Protein AF-A0A914EPW5-F1 (afdb_monomer_lite)

Foldseek 3Di:
DDDDDDDDDDDPPPDDPPVVVVVLVVLVVVLVVDPDPVSVVVSVVVNVVSVDDDDDPDDDDDDPDPDCVVVVVVVVVVVVVVVVVVVVVVVVVVVVVVVVVVVVVVVVVVVVVVVVVVVVVLVVLLVLLVVLLVVLLPDDFDPPDPLVVLLVVLCVVVVDDPPQAAEEEEAEAPPLCSQLLVQLLLLHDQPDPQGRHDDPDFPDPDKDWGARPDPPRRRYIYIYDTHPDDPPDDLPCSCVVNSVLNHQEYAYRDELADDPSSVVNVVVCSSSSHHYAYEREPLVVQLVVVCVVVVPPDDAQVSQVVSLVVSVVRHLVRVVVVVPPSCNSHYYFYDYSVVLSCVSVVHDDRYGGCSVSVSVSVVCSRVVVVVVVVPD

Secondary structure (DSSP, 8-state):
------------TT---HHHHHHHHHHHHHHHH---HHHHHHHHHHHHHHTT-----S--------STHHHHHHHHHHHHHHHHHHHHHHHHHHHHHHHHHHHHHHHHHHHHHHHHHHHHHHHHHHHHHHHHHHHHHHSPPPTT--HHHHHHHHHHHHT--TTT-EEEEEE-BTTSSHHHHHHHHTT--TTSTTPPPP-SS---SS-EEE--SSGGGTTEEEEE---BSSTT--GGGHHHHTTGGGSSEEEEEE-SS--HHHHHHHHHHHHTT-EEEEEE--HHHHHHHHHHHHT-S---HHHHHHHHHHHHHHHHHHHHHTT-GGGGGS-EEE--HHHHHHHHHT---SS--SHHHHHHHHHHHHHHHHHHHTT-

Radius of gyration: 42.79 Å; chains: 1; bounding box: 128×53×111 Å

pLDDT: mean 71.67, std 20.83, range [24.3, 95.94]

Structure (mmCIF, N/CA/C/O backbone):
data_AF-A0A914EPW5-F1
#
_entry.id   AF-A0A914EPW5-F1
#
loop_
_atom_site.group_PDB
_atom_site.id
_atom_site.type_symbol
_atom_site.label_atom_id
_atom_site.label_alt_id
_atom_site.label_comp_id
_atom_site.label_asym_id
_atom_site.label_entity_id
_atom_site.label_seq_id
_atom_site.pdbx_PDB_ins_code
_atom_site.Cartn_x
_atom_site.Cartn_y
_atom_site.Cartn_z
_atom_site.occupancy
_atom_site.B_iso_or_equiv
_atom_site.auth_seq_id
_atom_site.auth_comp_id
_atom_site.auth_asym_id
_atom_site.auth_atom_id
_atom_site.pdbx_PDB_model_num
ATOM 1 N N . MET A 1 1 ? 102.412 -17.673 -65.331 1.00 31.78 1 MET A N 1
ATOM 2 C CA . MET A 1 1 ? 102.484 -18.289 -66.675 1.00 31.78 1 MET A CA 1
ATOM 3 C C . MET A 1 1 ? 101.230 -19.109 -66.887 1.00 31.78 1 MET A C 1
ATOM 5 O O . MET A 1 1 ? 100.861 -19.820 -65.965 1.00 31.78 1 MET A O 1
ATOM 9 N N . GLY A 1 2 ? 100.634 -19.035 -68.077 1.00 27.78 2 GLY A N 1
ATOM 10 C CA . GLY A 1 2 ? 99.657 -20.023 -68.541 1.00 27.78 2 GLY A CA 1
ATOM 11 C C . GLY A 1 2 ? 98.226 -19.513 -68.625 1.00 27.78 2 GLY A C 1
ATOM 12 O O . GLY A 1 2 ? 97.411 -19.801 -67.762 1.00 27.78 2 GLY A O 1
ATOM 13 N N . VAL A 1 3 ? 97.942 -18.778 -69.699 1.00 34.66 3 VAL A N 1
ATOM 14 C CA . VAL A 1 3 ? 96.599 -18.612 -70.265 1.00 34.66 3 VAL A CA 1
ATOM 15 C C . VAL A 1 3 ? 96.112 -19.989 -70.736 1.00 34.66 3 VAL A C 1
ATOM 17 O O . VAL A 1 3 ? 96.872 -20.693 -71.398 1.00 34.66 3 VAL A O 1
ATOM 20 N N . ALA A 1 4 ? 94.866 -20.358 -70.443 1.00 26.98 4 ALA A N 1
ATOM 21 C CA . ALA A 1 4 ? 94.158 -21.420 -71.154 1.00 26.98 4 ALA A CA 1
ATOM 22 C C . ALA A 1 4 ? 92.750 -20.924 -71.499 1.00 26.98 4 ALA A C 1
ATOM 24 O O . ALA A 1 4 ? 92.063 -20.325 -70.675 1.00 26.98 4 ALA A O 1
ATOM 25 N N . PHE A 1 5 ? 92.419 -21.093 -72.771 1.00 26.17 5 PHE A N 1
ATOM 26 C CA . PHE A 1 5 ? 91.347 -20.446 -73.509 1.00 26.17 5 PHE A CA 1
ATOM 27 C C . PHE A 1 5 ? 89.935 -20.838 -73.053 1.00 26.17 5 PHE A C 1
ATOM 29 O O . PHE A 1 5 ? 89.673 -21.970 -72.657 1.00 26.17 5 PHE A O 1
ATOM 36 N N . MET A 1 6 ? 89.034 -19.864 -73.202 1.00 30.14 6 MET A N 1
ATOM 37 C CA . MET A 1 6 ? 87.583 -20.012 -73.318 1.00 30.14 6 MET A CA 1
ATOM 38 C C . MET A 1 6 ? 87.208 -21.024 -74.411 1.00 30.14 6 MET A C 1
ATOM 40 O O . MET A 1 6 ? 87.643 -20.876 -75.550 1.00 30.14 6 MET A O 1
ATOM 44 N N . GLU A 1 7 ? 86.287 -21.933 -74.101 1.00 25.66 7 GLU A N 1
ATOM 45 C CA . GLU A 1 7 ? 85.327 -22.452 -75.079 1.00 25.66 7 GLU A CA 1
ATOM 46 C C . GLU A 1 7 ? 83.937 -21.963 -74.660 1.00 25.66 7 GLU A C 1
ATOM 48 O O . GLU A 1 7 ? 83.335 -22.452 -73.704 1.00 25.66 7 GLU A O 1
ATOM 53 N N . ILE A 1 8 ? 83.455 -20.930 -75.353 1.00 29.42 8 ILE A N 1
ATOM 54 C CA . ILE A 1 8 ? 82.057 -20.505 -75.305 1.00 29.42 8 ILE A CA 1
ATOM 55 C C . ILE A 1 8 ? 81.305 -21.441 -76.248 1.00 29.42 8 ILE A C 1
ATOM 57 O O . ILE A 1 8 ? 81.444 -21.346 -77.465 1.00 29.42 8 ILE A O 1
ATOM 61 N N . ILE A 1 9 ? 80.512 -22.352 -75.691 1.00 26.53 9 ILE A N 1
ATOM 62 C CA . ILE A 1 9 ? 79.509 -23.077 -76.469 1.00 26.53 9 ILE A CA 1
ATOM 63 C C . ILE A 1 9 ? 78.265 -22.186 -76.507 1.00 26.53 9 ILE A C 1
ATOM 65 O O . ILE A 1 9 ? 77.502 -22.131 -75.543 1.00 26.53 9 ILE A O 1
ATOM 69 N N . GLU A 1 10 ? 78.069 -21.468 -77.614 1.00 28.09 10 GLU A N 1
ATOM 70 C CA . GLU A 1 10 ? 76.794 -20.815 -77.916 1.00 28.09 10 GLU A CA 1
ATOM 71 C C . GLU A 1 10 ? 75.722 -21.892 -78.121 1.00 28.09 10 GLU A C 1
ATOM 73 O O . GLU A 1 10 ? 75.726 -22.635 -79.105 1.00 28.09 10 GLU A O 1
ATOM 78 N N . LEU A 1 11 ? 74.789 -21.995 -77.173 1.00 28.03 11 LEU A N 1
ATOM 79 C CA . LEU A 1 11 ? 73.565 -22.761 -77.370 1.00 28.03 11 LEU A CA 1
ATOM 80 C C . LEU A 1 11 ? 72.508 -21.846 -78.011 1.00 28.03 11 LEU A C 1
ATOM 82 O O . LEU A 1 11 ? 72.181 -20.808 -77.434 1.00 28.03 11 LEU A O 1
ATOM 86 N N . PRO A 1 12 ? 71.934 -22.211 -79.172 1.00 24.30 12 PRO A N 1
ATOM 87 C CA . PRO A 1 12 ? 70.866 -21.436 -79.788 1.00 24.30 12 PRO A CA 1
ATOM 88 C C . PRO A 1 12 ? 69.612 -21.426 -78.899 1.00 24.30 12 PRO A C 1
ATOM 90 O O . PRO A 1 12 ? 69.256 -22.437 -78.289 1.00 24.30 12 PRO A O 1
ATOM 93 N N . VAL A 1 13 ? 68.910 -20.289 -78.901 1.00 36.66 13 VAL A N 1
ATOM 94 C CA . VAL A 1 13 ? 67.748 -19.890 -78.068 1.00 36.66 13 VAL A CA 1
ATOM 95 C C . VAL A 1 13 ? 66.549 -20.871 -78.090 1.00 36.66 13 VAL A C 1
ATOM 97 O O . VAL A 1 13 ? 65.590 -20.714 -77.343 1.00 36.66 13 VAL A O 1
ATOM 100 N N . HIS A 1 14 ? 66.592 -21.954 -78.868 1.00 37.25 14 HIS A N 1
ATOM 101 C CA . HIS A 1 14 ? 65.510 -22.941 -78.979 1.00 37.25 14 HIS A CA 1
ATOM 102 C C . HIS A 1 14 ? 65.656 -24.211 -78.124 1.00 37.25 14 HIS A C 1
ATOM 104 O O . HIS A 1 14 ? 65.000 -25.216 -78.395 1.00 37.25 14 HIS A O 1
ATOM 110 N N . LYS A 1 15 ? 66.446 -24.181 -77.045 1.00 35.62 15 LYS A N 1
ATOM 111 C CA . LYS A 1 15 ? 66.432 -25.240 -76.018 1.00 35.62 15 LYS A CA 1
ATOM 112 C C . LYS A 1 15 ? 66.415 -24.667 -74.597 1.00 35.62 15 LYS A C 1
ATOM 114 O O . LYS A 1 15 ? 67.351 -24.880 -73.833 1.00 35.62 15 LYS A O 1
ATOM 119 N N . MET A 1 16 ? 65.336 -23.983 -74.214 1.00 36.31 16 MET A N 1
ATOM 120 C CA . MET A 1 16 ? 65.019 -23.847 -72.786 1.00 36.31 16 MET A CA 1
ATOM 121 C C . MET A 1 16 ? 64.485 -25.193 -72.264 1.00 36.31 16 MET A C 1
ATOM 123 O O . MET A 1 16 ? 63.641 -25.809 -72.920 1.00 36.31 16 MET A O 1
ATOM 127 N N . PRO A 1 17 ? 64.962 -25.706 -71.116 1.00 39.97 17 PRO A N 1
ATOM 128 C CA . PRO A 1 17 ? 64.412 -26.922 -70.539 1.00 39.97 17 PRO A CA 1
ATOM 129 C C . PRO A 1 17 ? 62.967 -26.656 -70.098 1.00 39.97 17 PRO A C 1
ATOM 131 O O . PRO A 1 17 ? 62.720 -25.760 -69.297 1.00 39.97 17 PRO A O 1
ATOM 134 N N . VAL A 1 18 ? 62.029 -27.482 -70.571 1.00 41.34 18 VAL A N 1
ATOM 135 C CA . VAL A 1 18 ? 60.574 -27.461 -70.284 1.00 41.34 18 VAL A CA 1
ATOM 136 C C . VAL A 1 18 ? 60.232 -27.226 -68.795 1.00 41.34 18 VAL A C 1
ATOM 138 O O . VAL A 1 18 ? 59.202 -26.643 -68.470 1.00 41.34 18 VAL A O 1
ATOM 141 N N . LYS A 1 19 ? 61.139 -27.588 -67.875 1.00 43.00 19 LYS A N 1
ATOM 142 C CA . LYS A 1 19 ? 61.025 -27.344 -66.427 1.00 43.00 19 LYS A CA 1
ATOM 143 C C . LYS A 1 19 ? 61.032 -25.864 -66.012 1.00 43.00 19 LYS A C 1
ATOM 145 O O . LYS A 1 19 ? 60.420 -25.543 -65.000 1.00 43.00 19 LYS A O 1
ATOM 150 N N . GLN A 1 20 ? 61.704 -24.970 -66.741 1.00 43.47 20 GLN A N 1
ATOM 151 C CA . GLN A 1 20 ? 61.721 -23.535 -66.414 1.00 43.47 20 GLN A CA 1
ATOM 152 C C . GLN A 1 20 ? 60.415 -22.837 -66.822 1.00 43.47 20 GLN A C 1
ATOM 154 O O . GLN A 1 20 ? 59.902 -22.028 -66.057 1.00 43.47 20 GLN A O 1
ATOM 159 N N . GLU A 1 21 ? 59.815 -23.201 -67.960 1.00 43.16 21 GLU A N 1
ATOM 160 C CA . GLU A 1 21 ? 58.498 -22.675 -68.359 1.00 43.16 21 GLU A CA 1
ATOM 161 C C . GLU A 1 21 ? 57.370 -23.140 -67.428 1.00 43.16 21 GLU A C 1
ATOM 163 O O . GLU A 1 21 ? 56.466 -22.362 -67.116 1.00 43.16 21 GLU A O 1
ATOM 168 N N . GLU A 1 22 ? 57.411 -24.390 -66.950 1.00 45.16 22 GLU A N 1
ATOM 169 C CA . GLU A 1 22 ? 56.460 -24.867 -65.936 1.00 45.16 22 GLU A CA 1
ATOM 170 C C . GLU A 1 22 ? 56.634 -24.135 -64.602 1.00 45.16 22 GLU A C 1
ATOM 172 O O . GLU A 1 22 ? 55.640 -23.745 -63.991 1.00 45.16 22 GLU A O 1
ATOM 177 N N . GLN A 1 23 ? 57.875 -23.878 -64.173 1.00 43.12 23 GLN A N 1
ATOM 178 C CA . GLN A 1 23 ? 58.149 -23.103 -62.958 1.00 43.12 23 GLN A CA 1
ATOM 179 C C . GLN A 1 23 ? 57.643 -21.658 -63.064 1.00 43.12 23 GLN A C 1
ATOM 181 O O . GLN A 1 23 ? 57.002 -21.178 -62.130 1.00 43.12 23 GLN A O 1
ATOM 186 N N . ILE A 1 24 ? 57.834 -20.999 -64.211 1.00 47.66 24 ILE A N 1
ATOM 187 C CA . ILE A 1 24 ? 57.311 -19.647 -64.467 1.00 47.66 24 ILE A CA 1
ATOM 188 C C . ILE A 1 24 ? 55.776 -19.649 -64.453 1.00 47.66 24 ILE A C 1
ATOM 190 O O . ILE A 1 24 ? 55.168 -18.794 -63.813 1.00 47.66 24 ILE A O 1
ATOM 194 N N . LYS A 1 25 ? 55.119 -20.645 -65.068 1.00 45.03 25 LYS A N 1
ATOM 195 C CA . LYS A 1 25 ? 53.648 -20.781 -65.028 1.00 45.03 25 LYS A CA 1
ATOM 196 C C . LYS A 1 25 ? 53.107 -21.016 -63.615 1.00 45.03 25 LYS A C 1
ATOM 198 O O . LYS A 1 25 ? 52.040 -20.496 -63.284 1.00 45.03 25 LYS A O 1
ATOM 203 N N . ILE A 1 26 ? 53.821 -21.771 -62.778 1.00 46.47 26 ILE A N 1
ATOM 204 C CA . ILE A 1 26 ? 53.446 -22.009 -61.376 1.00 46.47 26 ILE A CA 1
ATOM 205 C C . ILE A 1 26 ? 53.561 -20.713 -60.567 1.00 46.47 26 ILE A C 1
ATOM 207 O O . ILE A 1 26 ? 52.611 -20.356 -59.874 1.00 46.47 26 ILE A O 1
ATOM 211 N N . ILE A 1 27 ? 54.664 -19.970 -60.706 1.00 46.53 27 ILE A N 1
ATOM 212 C CA . ILE A 1 27 ? 54.858 -18.676 -60.031 1.00 46.53 27 ILE A CA 1
ATOM 213 C C . ILE A 1 27 ? 53.769 -17.681 -60.460 1.00 46.53 27 ILE A C 1
ATOM 215 O O . ILE A 1 27 ? 53.107 -17.093 -59.604 1.00 46.53 27 ILE A O 1
ATOM 219 N N . HIS A 1 28 ? 53.484 -17.576 -61.761 1.00 44.94 28 HIS A N 1
ATOM 220 C CA . HIS A 1 28 ? 52.431 -16.702 -62.290 1.00 44.94 28 HIS A CA 1
ATOM 221 C C . HIS A 1 28 ? 51.027 -17.059 -61.770 1.00 44.94 28 HIS A C 1
ATOM 223 O O . HIS A 1 28 ? 50.218 -16.171 -61.490 1.00 44.94 28 HIS A O 1
ATOM 229 N N . ASN A 1 29 ? 50.721 -18.352 -61.617 1.00 43.88 29 ASN A N 1
ATOM 230 C CA . ASN A 1 29 ? 49.441 -18.806 -61.070 1.00 43.88 29 ASN A CA 1
ATOM 231 C C . ASN A 1 29 ? 49.329 -18.560 -59.557 1.00 43.88 29 ASN A C 1
ATOM 233 O O . ASN A 1 29 ? 48.259 -18.174 -59.090 1.00 43.88 29 ASN A O 1
ATOM 237 N N . VAL A 1 30 ? 50.418 -18.715 -58.796 1.00 42.50 30 VAL A N 1
ATOM 238 C CA . VAL A 1 30 ? 50.455 -18.415 -57.352 1.00 42.50 30 VAL A CA 1
ATOM 239 C C . VAL A 1 30 ? 50.304 -16.911 -57.096 1.00 42.50 30 VAL A C 1
ATOM 241 O O . VAL A 1 30 ? 49.550 -16.518 -56.207 1.00 42.50 30 VAL A O 1
ATOM 244 N N . VAL A 1 31 ? 50.924 -16.059 -57.921 1.00 46.34 31 VAL A N 1
ATOM 245 C CA . VAL A 1 31 ? 50.747 -14.596 -57.867 1.00 46.34 31 VAL A CA 1
ATOM 246 C C . VAL A 1 31 ? 49.299 -14.196 -58.170 1.00 46.34 31 VAL A C 1
ATOM 248 O O . VAL A 1 31 ? 48.742 -13.354 -57.471 1.00 46.34 31 VAL A O 1
ATOM 251 N N . LYS A 1 32 ? 48.653 -14.832 -59.159 1.00 42.88 32 LYS A N 1
ATOM 252 C CA . LYS A 1 32 ? 47.240 -14.581 -59.504 1.00 42.88 32 LYS A CA 1
ATOM 253 C C . LYS A 1 32 ? 46.243 -14.998 -58.419 1.00 42.88 32 LYS A C 1
ATOM 255 O O . LYS A 1 32 ? 45.163 -14.418 -58.350 1.00 42.88 32 LYS A O 1
ATOM 260 N N . LEU A 1 33 ? 46.574 -16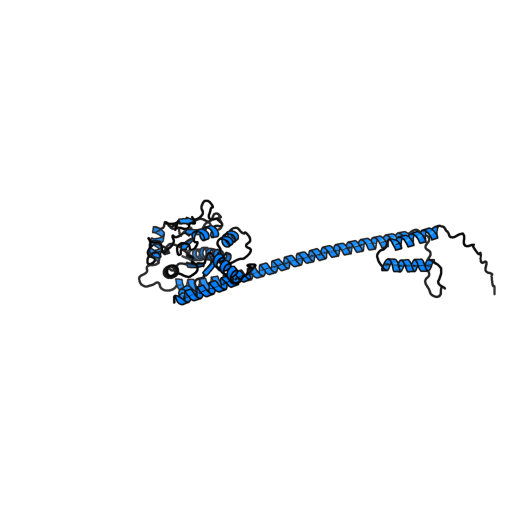.005 -57.612 1.00 37.28 33 LEU A N 1
ATOM 261 C CA . LEU A 1 33 ? 45.695 -16.543 -56.566 1.00 37.28 33 LEU A CA 1
ATOM 262 C C . LEU A 1 33 ? 45.896 -15.869 -55.197 1.00 37.28 33 LEU A C 1
ATOM 264 O O . LEU A 1 33 ? 45.083 -16.071 -54.297 1.00 37.28 33 LEU A O 1
ATOM 268 N N . SER A 1 34 ? 46.951 -15.068 -55.029 1.00 40.00 34 SER A N 1
ATOM 269 C CA . SER A 1 34 ? 47.307 -14.439 -53.756 1.00 40.00 34 SER A CA 1
ATOM 270 C C . SER A 1 34 ? 46.757 -13.012 -53.639 1.00 40.00 34 SER A C 1
ATOM 272 O O . SER A 1 34 ? 47.252 -12.088 -54.276 1.00 40.00 34 SER A O 1
ATOM 274 N N . SER A 1 35 ? 45.775 -12.797 -52.760 1.00 40.44 35 SER A N 1
ATOM 275 C CA . SER A 1 35 ? 45.183 -11.477 -52.472 1.00 40.44 35 SER A CA 1
ATOM 276 C C . SER A 1 35 ? 45.921 -10.659 -51.396 1.00 40.44 35 SER A C 1
ATOM 278 O O . SER A 1 35 ? 45.475 -9.568 -51.038 1.00 40.44 35 SER A O 1
ATOM 280 N N . THR A 1 36 ? 47.049 -11.152 -50.874 1.00 39.44 36 THR A N 1
ATOM 281 C CA . THR A 1 36 ? 47.877 -10.464 -49.869 1.00 39.44 36 THR A CA 1
ATOM 282 C C . THR A 1 36 ? 49.024 -9.669 -50.529 1.00 39.44 36 THR A C 1
ATOM 284 O O . THR A 1 36 ? 49.922 -10.262 -51.135 1.00 39.44 36 THR A O 1
ATOM 287 N N . PRO A 1 37 ? 49.062 -8.323 -50.402 1.00 42.31 37 PRO A N 1
ATOM 288 C CA . PRO A 1 37 ? 50.010 -7.460 -51.130 1.00 42.31 37 PRO A CA 1
ATOM 289 C C . PRO A 1 37 ? 51.496 -7.772 -50.894 1.00 42.31 37 PRO A C 1
ATOM 291 O O . PRO A 1 37 ? 52.320 -7.607 -51.792 1.00 42.31 37 PRO A O 1
ATOM 294 N N . ASN A 1 38 ? 51.849 -8.257 -49.700 1.00 42.16 38 ASN A N 1
ATOM 295 C CA . ASN A 1 38 ? 53.234 -8.597 -49.355 1.00 42.16 38 ASN A CA 1
ATOM 296 C C . ASN A 1 38 ? 53.733 -9.867 -50.063 1.00 42.16 38 ASN A C 1
ATOM 298 O O . ASN A 1 38 ? 54.912 -9.952 -50.401 1.00 42.16 38 ASN A O 1
ATOM 302 N N . VAL A 1 39 ? 52.845 -10.830 -50.324 1.00 43.69 39 VAL A N 1
ATOM 303 C CA . VAL A 1 39 ? 53.178 -12.077 -51.031 1.00 43.69 39 VAL A CA 1
ATOM 304 C C . VAL A 1 39 ? 53.391 -11.795 -52.518 1.00 43.69 39 VAL A C 1
ATOM 306 O O . VAL A 1 39 ? 54.380 -12.243 -53.095 1.00 43.69 39 VAL A O 1
ATOM 309 N N . VAL A 1 40 ? 52.535 -10.955 -53.107 1.00 44.25 40 VAL A N 1
ATOM 310 C CA . VAL A 1 40 ? 52.668 -10.490 -54.496 1.00 44.25 40 VAL A CA 1
ATOM 311 C C . VAL A 1 40 ? 53.987 -9.735 -54.699 1.00 44.25 40 VAL A C 1
ATOM 313 O O . VAL A 1 40 ? 54.713 -10.026 -55.644 1.00 44.25 40 VAL A O 1
ATOM 316 N N . ASN A 1 41 ? 54.362 -8.839 -53.778 1.00 43.06 41 ASN A N 1
ATOM 317 C CA . ASN A 1 41 ? 55.614 -8.077 -53.873 1.00 43.06 41 ASN A CA 1
ATOM 318 C C . ASN A 1 41 ? 56.882 -8.941 -53.767 1.00 43.06 41 ASN A C 1
ATOM 320 O O . ASN A 1 41 ? 57.870 -8.662 -54.444 1.00 43.06 41 ASN A O 1
ATOM 324 N N . ASN A 1 42 ? 56.880 -9.977 -52.927 1.00 43.22 42 ASN A N 1
ATOM 325 C CA . ASN A 1 42 ? 58.043 -10.857 -52.780 1.00 43.22 42 ASN A CA 1
ATOM 326 C C . ASN A 1 42 ? 58.178 -11.846 -53.949 1.00 43.22 42 ASN A C 1
ATOM 328 O O . ASN A 1 42 ? 59.297 -12.150 -54.355 1.00 43.22 42 ASN A O 1
ATOM 332 N N . LEU A 1 43 ? 57.062 -12.297 -54.529 1.00 45.16 43 LEU A N 1
ATOM 333 C CA . LEU A 1 43 ? 57.060 -13.154 -55.718 1.00 45.16 43 LEU A CA 1
ATOM 334 C C . LEU A 1 43 ? 57.407 -12.382 -57.000 1.00 45.16 43 LEU A C 1
ATOM 336 O O . LEU A 1 43 ? 58.159 -12.899 -57.818 1.00 45.16 43 LEU A O 1
ATOM 340 N N . LEU A 1 44 ? 56.950 -11.130 -57.141 1.00 46.62 44 LEU A N 1
ATOM 341 C CA . LEU A 1 44 ? 57.335 -10.244 -58.250 1.00 46.62 44 LEU A CA 1
ATOM 342 C C . LEU A 1 44 ? 58.845 -9.985 -58.282 1.00 46.62 44 LEU A C 1
ATOM 344 O O . LEU A 1 44 ? 59.440 -9.992 -59.352 1.00 46.62 44 LEU A O 1
ATOM 348 N N . LYS A 1 45 ? 59.483 -9.815 -57.116 1.00 44.53 45 LYS A N 1
ATOM 349 C CA . LYS A 1 45 ? 60.949 -9.695 -57.018 1.00 44.53 45 LYS A CA 1
ATOM 350 C C . LYS A 1 45 ? 61.681 -10.961 -57.476 1.00 44.53 45 LYS A C 1
ATOM 352 O O . LYS A 1 45 ? 62.800 -10.858 -57.966 1.00 44.53 45 LYS A O 1
ATOM 357 N N . LEU A 1 46 ? 61.062 -12.133 -57.323 1.00 44.38 46 LEU A N 1
ATOM 358 C CA . LEU A 1 46 ? 61.599 -13.409 -57.798 1.00 44.38 46 LEU A CA 1
ATOM 359 C C . LEU A 1 46 ? 61.427 -13.569 -59.319 1.00 44.38 46 LEU A C 1
ATOM 361 O O . LEU A 1 46 ? 62.360 -14.001 -59.985 1.00 44.38 46 LEU A O 1
ATOM 365 N N . ASP A 1 47 ? 60.264 -13.192 -59.862 1.00 40.81 47 ASP A N 1
ATOM 366 C CA . ASP A 1 47 ? 59.954 -13.253 -61.302 1.00 40.81 47 ASP A CA 1
ATOM 367 C C . ASP A 1 47 ? 60.871 -12.306 -62.104 1.00 40.81 47 ASP A C 1
ATOM 369 O O . ASP A 1 47 ? 61.453 -12.695 -63.115 1.00 40.81 47 ASP A O 1
ATOM 373 N N . TYR A 1 48 ? 61.116 -11.102 -61.568 1.00 40.91 48 TYR A N 1
ATOM 374 C CA . TYR A 1 48 ? 62.029 -10.105 -62.147 1.00 40.91 48 TYR A CA 1
ATOM 375 C C . TYR A 1 48 ? 63.504 -10.550 -62.139 1.00 40.91 48 TYR A C 1
ATOM 377 O O . TYR A 1 48 ? 64.279 -10.171 -63.011 1.00 40.91 48 TYR A O 1
ATOM 385 N N . ALA A 1 49 ? 63.907 -11.376 -61.167 1.00 41.31 49 ALA A N 1
ATOM 386 C CA . ALA A 1 49 ? 65.262 -11.928 -61.100 1.00 41.31 49 ALA A CA 1
ATOM 387 C C . ALA A 1 49 ? 65.489 -13.079 -62.102 1.00 41.31 49 ALA A C 1
ATOM 389 O O . ALA A 1 49 ? 66.628 -13.362 -62.468 1.00 41.31 49 ALA A O 1
ATOM 390 N N . ILE A 1 50 ? 64.419 -13.739 -62.561 1.00 43.62 50 ILE A N 1
ATOM 391 C CA . ILE A 1 50 ? 64.468 -14.856 -63.519 1.00 43.62 50 ILE A CA 1
ATOM 392 C C . ILE A 1 50 ? 64.464 -14.348 -64.977 1.00 43.62 50 ILE A C 1
ATOM 394 O O . ILE A 1 50 ? 64.987 -15.032 -65.856 1.00 43.62 50 ILE A O 1
ATOM 398 N N . SER A 1 51 ? 63.951 -13.139 -65.246 1.00 41.81 51 SER A N 1
ATOM 399 C CA . SER A 1 51 ? 63.843 -12.549 -66.594 1.00 41.81 51 SER A CA 1
ATOM 400 C C . SER A 1 51 ? 65.130 -11.926 -67.164 1.00 41.81 51 SER A C 1
ATOM 402 O O . SER A 1 51 ? 65.101 -11.392 -68.268 1.00 41.81 51 SER A O 1
ATOM 404 N N . GLY A 1 52 ? 66.269 -12.036 -66.472 1.00 44.22 52 GLY A N 1
ATOM 405 C CA . GLY A 1 52 ? 67.596 -11.848 -67.078 1.00 44.22 52 GLY A CA 1
ATOM 406 C C . GLY A 1 52 ? 68.117 -10.415 -67.246 1.00 44.22 52 GLY A C 1
ATOM 407 O O . GLY A 1 52 ? 69.139 -10.239 -67.902 1.00 44.22 52 GLY A O 1
ATOM 408 N N . GLU A 1 53 ? 67.499 -9.400 -66.641 1.00 40.44 53 GLU A N 1
ATOM 409 C CA . GLU A 1 53 ? 68.044 -8.032 -66.622 1.00 40.44 53 GLU A CA 1
ATOM 410 C C . GLU A 1 53 ? 68.496 -7.648 -65.207 1.00 40.44 53 GLU A C 1
ATOM 412 O O . GLU A 1 53 ? 67.715 -7.088 -64.450 1.00 40.44 53 GLU A O 1
ATOM 417 N N . ILE A 1 54 ? 69.746 -7.967 -64.847 1.00 35.00 54 ILE A N 1
ATOM 418 C CA . ILE A 1 54 ? 70.611 -7.199 -63.925 1.00 35.00 54 ILE A CA 1
ATOM 419 C C . ILE A 1 54 ? 72.062 -7.672 -64.120 1.00 35.00 54 ILE A C 1
ATOM 421 O O . ILE A 1 54 ? 72.359 -8.866 -64.076 1.00 35.00 54 ILE A O 1
ATOM 425 N N . ASP A 1 55 ? 72.952 -6.696 -64.302 1.00 34.16 55 ASP A N 1
ATOM 426 C CA . ASP A 1 55 ? 74.406 -6.824 -64.215 1.00 34.16 55 ASP A CA 1
ATOM 427 C C . ASP A 1 55 ? 74.806 -7.011 -62.740 1.00 34.16 55 ASP A C 1
ATOM 429 O O . ASP A 1 55 ? 74.458 -6.210 -61.866 1.00 34.16 55 ASP A O 1
ATOM 433 N N . VAL A 1 56 ? 75.457 -8.132 -62.441 1.00 33.66 56 VAL A N 1
ATOM 434 C CA . VAL A 1 56 ? 75.635 -8.642 -61.079 1.00 33.66 56 VAL A CA 1
ATOM 435 C C . VAL A 1 56 ? 76.895 -8.038 -60.468 1.00 33.66 56 VAL A C 1
ATOM 437 O O . VAL A 1 56 ? 77.984 -8.585 -60.598 1.00 33.66 56 VAL A O 1
ATOM 440 N N . ASN A 1 57 ? 76.748 -6.934 -59.741 1.00 31.58 57 ASN A N 1
ATOM 441 C CA . ASN A 1 57 ? 77.747 -6.489 -58.770 1.00 31.58 57 ASN A CA 1
ATOM 442 C C . ASN A 1 57 ? 77.055 -6.081 -57.470 1.00 31.58 57 ASN A C 1
ATOM 444 O O . ASN A 1 57 ? 76.848 -4.907 -57.203 1.00 31.58 57 ASN A O 1
ATOM 448 N N . GLU A 1 58 ? 76.634 -7.088 -56.705 1.00 30.72 58 GLU A N 1
ATOM 449 C CA . GLU A 1 58 ? 76.958 -7.263 -55.281 1.00 30.72 58 GLU A CA 1
ATOM 450 C C . GLU A 1 58 ? 76.099 -8.396 -54.693 1.00 30.72 58 GLU A C 1
ATOM 452 O O . GLU A 1 58 ? 74.888 -8.293 -54.532 1.00 30.72 58 GLU A O 1
ATOM 457 N N . GLY A 1 59 ? 76.774 -9.513 -54.408 1.00 35.47 59 GLY A N 1
ATOM 458 C CA . GLY A 1 59 ? 76.445 -10.495 -53.374 1.00 35.47 59 GLY A CA 1
ATOM 459 C C . GLY A 1 59 ? 74.983 -10.884 -53.155 1.00 35.47 59 GLY A C 1
ATOM 460 O O . GLY A 1 59 ? 74.399 -10.482 -52.158 1.00 35.47 59 GLY A O 1
ATOM 461 N N . LEU A 1 60 ? 74.454 -11.812 -53.955 1.00 28.64 60 LEU A N 1
ATOM 462 C CA . LEU A 1 60 ? 73.436 -12.761 -53.483 1.00 28.64 60 LEU A CA 1
ATOM 463 C C . LEU A 1 60 ? 73.499 -14.056 -54.297 1.00 28.64 60 LEU A C 1
ATOM 465 O O . LEU A 1 60 ? 72.851 -14.234 -55.324 1.00 28.64 60 LEU A O 1
ATOM 469 N N . THR A 1 61 ? 74.320 -14.983 -53.808 1.00 27.77 61 THR A N 1
ATOM 470 C CA . THR A 1 61 ? 74.384 -16.371 -54.265 1.00 27.77 61 THR A CA 1
ATOM 471 C C . THR A 1 61 ? 73.063 -17.076 -53.939 1.00 27.77 61 THR A C 1
ATOM 473 O O . THR A 1 61 ? 72.894 -17.600 -52.838 1.00 27.77 61 THR A O 1
ATOM 476 N N . PHE A 1 62 ? 72.113 -17.118 -54.875 1.00 31.92 62 PHE A N 1
ATOM 477 C CA . PHE A 1 62 ? 70.965 -18.020 -54.765 1.00 31.92 62 PHE A CA 1
ATOM 478 C C . PHE A 1 62 ? 71.352 -19.401 -55.292 1.00 31.92 62 PHE A C 1
ATOM 480 O O . PHE A 1 62 ? 71.547 -19.616 -56.486 1.00 31.92 62 PHE A O 1
ATOM 487 N N . TYR A 1 63 ? 71.481 -20.347 -54.362 1.00 29.09 63 TYR A N 1
ATOM 488 C CA . TYR A 1 63 ? 71.616 -21.766 -54.654 1.00 29.09 63 TYR A CA 1
ATOM 489 C C . TYR A 1 63 ? 70.422 -22.230 -55.495 1.00 29.09 63 TYR A C 1
ATOM 491 O O . TYR A 1 63 ? 69.294 -22.304 -55.009 1.00 29.09 63 TYR A O 1
ATOM 499 N N . ILE A 1 64 ? 70.683 -22.592 -56.751 1.00 35.06 64 ILE A N 1
ATOM 500 C CA . ILE A 1 64 ? 69.771 -23.410 -57.549 1.00 35.06 64 ILE A CA 1
ATOM 501 C C . ILE A 1 64 ? 69.720 -24.787 -56.876 1.00 35.06 64 ILE A C 1
ATOM 503 O O . ILE A 1 64 ? 70.595 -25.630 -57.080 1.00 35.06 64 ILE A O 1
ATOM 507 N N . LEU A 1 65 ? 68.720 -25.009 -56.022 1.00 35.69 65 LEU A N 1
ATOM 508 C CA . LEU A 1 65 ? 68.506 -26.301 -55.378 1.00 35.69 65 LEU A CA 1
ATOM 509 C C . LEU A 1 65 ? 67.717 -27.214 -56.323 1.00 35.69 65 LEU A C 1
ATOM 511 O O . LEU A 1 65 ? 66.513 -27.065 -56.525 1.00 35.69 65 LEU A O 1
ATOM 515 N N . LYS A 1 66 ? 68.428 -28.186 -56.899 1.00 36.62 66 LYS A N 1
ATOM 516 C CA . LYS A 1 66 ? 67.845 -29.424 -57.418 1.00 36.62 66 LYS A CA 1
ATOM 517 C C . LYS A 1 66 ? 67.243 -30.185 -56.234 1.00 36.62 66 LYS A C 1
ATOM 519 O O . LYS A 1 66 ? 68.006 -30.751 -55.469 1.00 36.62 66 LYS A O 1
ATOM 524 N N . ASP A 1 67 ? 65.929 -30.103 -56.041 1.00 41.12 67 ASP A N 1
ATOM 525 C CA . ASP A 1 67 ? 65.033 -31.149 -55.507 1.00 41.12 67 ASP A CA 1
ATOM 526 C C . ASP A 1 67 ? 63.747 -30.529 -54.932 1.00 41.12 67 ASP A C 1
ATOM 528 O O . ASP A 1 67 ? 63.672 -29.327 -54.686 1.00 41.12 67 ASP A O 1
ATOM 532 N N . ASN A 1 68 ? 62.713 -31.355 -54.726 1.00 43.88 68 ASN A N 1
ATOM 533 C CA . ASN A 1 68 ? 61.352 -31.016 -54.259 1.00 43.88 68 ASN A CA 1
ATOM 534 C C . ASN A 1 68 ? 61.262 -30.274 -52.895 1.00 43.88 68 ASN A C 1
ATOM 536 O O . ASN A 1 68 ? 60.183 -30.165 -52.308 1.00 43.88 68 ASN A O 1
ATOM 540 N N . THR A 1 69 ? 62.370 -29.764 -52.360 1.00 39.34 69 THR A N 1
ATOM 541 C CA . THR A 1 69 ? 62.466 -28.979 -51.124 1.00 39.34 69 THR A CA 1
ATOM 542 C C . THR A 1 69 ? 61.866 -27.579 -51.266 1.00 39.34 69 THR A C 1
ATOM 544 O O . THR A 1 69 ? 61.233 -27.110 -50.323 1.00 39.34 69 THR A O 1
ATOM 547 N N . PHE A 1 70 ? 61.972 -26.940 -52.438 1.00 43.72 70 PHE A N 1
ATOM 548 C CA . PHE A 1 70 ? 61.368 -25.622 -52.690 1.00 43.72 70 PHE A CA 1
ATOM 549 C C . PHE A 1 70 ? 59.832 -25.672 -52.669 1.00 43.72 70 PHE A C 1
ATOM 551 O O . PHE A 1 70 ? 59.196 -24.867 -51.995 1.00 43.72 70 PHE A O 1
ATOM 558 N N . VAL A 1 71 ? 59.237 -26.677 -53.325 1.00 45.53 71 VAL A N 1
ATOM 559 C CA . VAL A 1 71 ? 57.778 -26.893 -53.329 1.00 45.53 71 VAL A CA 1
ATOM 560 C C . VAL A 1 71 ? 57.266 -27.170 -51.911 1.00 45.53 71 VAL A C 1
ATOM 562 O O . VAL A 1 71 ? 56.341 -26.503 -51.462 1.00 45.53 71 VAL A O 1
ATOM 565 N N . ARG A 1 72 ? 57.945 -28.043 -51.147 1.00 44.44 72 ARG A N 1
ATOM 566 C CA . ARG A 1 72 ? 57.622 -28.280 -49.724 1.00 44.44 72 ARG A CA 1
ATOM 567 C C . ARG A 1 72 ? 57.733 -27.015 -48.870 1.00 44.44 72 ARG A C 1
ATOM 569 O O . ARG A 1 72 ? 56.951 -26.841 -47.942 1.00 44.44 72 ARG A O 1
ATOM 576 N N . SER A 1 73 ? 58.694 -26.137 -49.160 1.00 49.66 73 SER A N 1
ATOM 577 C CA . SER A 1 73 ? 58.851 -24.867 -48.444 1.00 49.66 73 SER A CA 1
ATOM 578 C C . SER A 1 73 ? 57.709 -23.887 -48.732 1.00 49.66 73 SER A C 1
ATOM 580 O O . SER A 1 73 ? 57.306 -23.158 -47.828 1.00 49.66 73 SER A O 1
ATOM 582 N N . ILE A 1 74 ? 57.177 -23.877 -49.958 1.00 51.84 74 ILE A N 1
ATOM 583 C CA . ILE A 1 74 ? 56.004 -23.075 -50.335 1.00 51.84 74 ILE A CA 1
ATOM 584 C C . ILE A 1 74 ? 54.731 -23.642 -49.699 1.00 51.84 74 ILE A C 1
ATOM 586 O O . ILE A 1 74 ? 53.975 -22.879 -49.106 1.00 51.84 74 ILE A O 1
ATOM 590 N N . ASP A 1 75 ? 54.516 -24.959 -49.749 1.00 52.38 75 ASP A N 1
ATOM 591 C CA . ASP A 1 75 ? 53.343 -25.596 -49.132 1.00 52.38 75 ASP A CA 1
ATOM 592 C C . ASP A 1 75 ? 53.296 -25.350 -47.615 1.00 52.38 75 ASP A C 1
ATOM 594 O O . ASP A 1 75 ? 52.252 -24.987 -47.072 1.00 52.38 75 ASP A O 1
ATOM 598 N N . ASN A 1 76 ? 54.445 -25.455 -46.936 1.00 55.75 76 ASN A N 1
ATOM 599 C CA . ASN A 1 76 ? 54.564 -25.138 -45.510 1.00 55.75 76 ASN A CA 1
ATOM 600 C C . ASN A 1 76 ? 54.261 -23.660 -45.214 1.00 55.75 76 ASN A C 1
ATOM 602 O O . ASN A 1 76 ? 53.614 -23.356 -44.213 1.00 55.75 76 ASN A O 1
ATOM 606 N N . PHE A 1 77 ? 54.703 -22.740 -46.077 1.00 51.56 77 PHE A N 1
ATOM 607 C CA . PHE A 1 77 ? 54.417 -21.311 -45.937 1.00 51.56 77 PHE A CA 1
ATOM 608 C C . PHE A 1 77 ? 52.924 -21.006 -46.135 1.00 51.56 77 PHE A C 1
ATOM 610 O O . PHE A 1 77 ? 52.327 -20.298 -45.327 1.00 51.56 77 PHE A O 1
ATOM 617 N N . VAL A 1 78 ? 52.297 -21.590 -47.161 1.00 58.41 78 VAL A N 1
ATOM 618 C CA . VAL A 1 78 ? 50.856 -21.449 -47.423 1.00 58.41 78 VAL A CA 1
ATOM 619 C C . VAL A 1 78 ? 50.026 -22.019 -46.271 1.00 58.41 78 VAL A C 1
ATOM 621 O O . VAL A 1 78 ? 49.031 -21.410 -45.880 1.00 58.41 78 VAL A O 1
ATOM 624 N N . GLN A 1 79 ? 50.423 -23.163 -45.706 1.00 62.41 79 GLN A N 1
ATOM 625 C CA . GLN A 1 79 ? 49.735 -23.745 -44.554 1.00 62.41 79 GLN A CA 1
ATOM 626 C C . GLN A 1 79 ? 49.872 -22.861 -43.307 1.00 62.41 79 GLN A C 1
ATOM 628 O O . GLN A 1 79 ? 48.878 -22.591 -42.642 1.00 62.41 79 GLN A O 1
ATOM 633 N N . HIS A 1 80 ? 51.068 -22.330 -43.042 1.00 65.31 80 HIS A N 1
ATOM 634 C CA . HIS A 1 80 ? 51.311 -21.411 -41.930 1.00 65.31 80 HIS A CA 1
ATOM 635 C C . HIS A 1 80 ? 50.486 -20.113 -42.034 1.00 65.31 80 HIS A C 1
ATOM 637 O O . HIS A 1 80 ? 49.966 -19.630 -41.029 1.00 65.31 80 HIS A O 1
ATOM 643 N N . GLU A 1 81 ? 50.316 -19.553 -43.236 1.00 62.50 81 GLU A N 1
ATOM 644 C CA . GLU A 1 81 ? 49.447 -18.385 -43.451 1.00 62.50 81 GLU A CA 1
ATOM 645 C C . GLU A 1 81 ? 47.966 -18.710 -43.198 1.00 62.50 81 GLU A C 1
ATOM 647 O O . GLU A 1 81 ? 47.287 -17.951 -42.506 1.00 62.50 81 GLU A O 1
ATOM 652 N N . LYS A 1 82 ? 47.474 -19.868 -43.666 1.00 67.38 82 LYS A N 1
ATOM 653 C CA . LYS A 1 82 ? 46.100 -20.326 -43.383 1.00 67.38 82 LYS A CA 1
ATOM 654 C C . LYS A 1 82 ? 45.854 -20.518 -41.887 1.00 67.38 82 LYS A C 1
ATOM 656 O O . LYS A 1 82 ? 44.840 -20.050 -41.369 1.00 67.38 82 LYS A O 1
ATOM 661 N N . ASP A 1 83 ? 46.795 -21.148 -41.187 1.00 72.56 83 ASP A N 1
ATOM 662 C CA . ASP A 1 83 ? 46.713 -21.364 -39.741 1.00 72.56 83 ASP A CA 1
ATOM 663 C C . ASP A 1 83 ? 46.708 -20.018 -38.983 1.00 72.56 83 ASP A C 1
ATOM 665 O O . ASP A 1 83 ? 45.976 -19.845 -38.003 1.00 72.56 83 ASP A O 1
ATOM 669 N N . ASN A 1 84 ? 47.465 -19.021 -39.459 1.00 68.50 84 ASN A N 1
ATOM 670 C CA . ASN A 1 84 ? 47.477 -17.668 -38.897 1.00 68.50 84 ASN A CA 1
ATOM 671 C C . ASN A 1 84 ? 46.175 -16.898 -39.151 1.00 68.50 84 ASN A C 1
ATOM 673 O O . ASN A 1 84 ? 45.693 -16.205 -38.248 1.00 68.50 84 ASN A O 1
ATOM 677 N N . GLU A 1 85 ? 45.583 -17.018 -40.340 1.00 74.62 85 GLU A N 1
ATOM 678 C CA . GLU A 1 85 ? 44.269 -16.443 -40.644 1.00 74.62 85 GLU A CA 1
ATOM 679 C C . GLU A 1 85 ? 43.170 -17.067 -39.775 1.00 74.62 85 GLU A C 1
ATOM 681 O O . GLU A 1 85 ? 42.336 -16.350 -39.210 1.00 74.62 85 GLU A O 1
ATOM 686 N N . GLU A 1 86 ? 43.199 -18.389 -39.589 1.00 79.44 86 GLU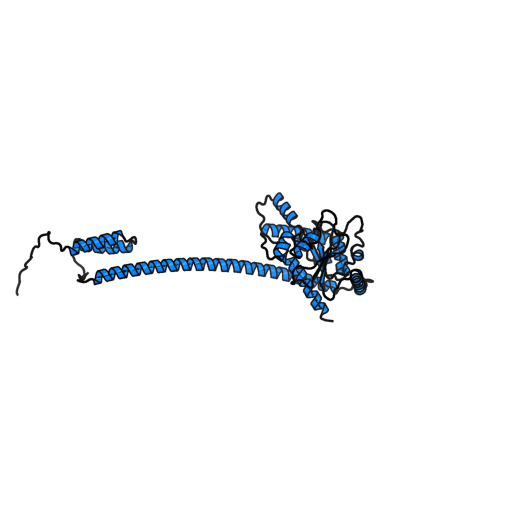 A N 1
ATOM 687 C CA . GLU A 1 86 ? 42.264 -19.096 -38.715 1.00 79.44 86 GLU A CA 1
ATOM 688 C C . GLU A 1 86 ? 42.445 -18.681 -37.247 1.00 79.44 86 GLU A C 1
ATOM 690 O O . GLU A 1 86 ? 41.467 -18.387 -36.546 1.00 79.44 86 GLU A O 1
ATOM 695 N N . LEU A 1 87 ? 43.692 -18.553 -36.783 1.00 78.88 87 LEU A N 1
ATOM 696 C CA . LEU A 1 87 ? 44.008 -18.054 -35.446 1.00 78.88 87 LEU A CA 1
ATOM 697 C C . LEU A 1 87 ? 43.526 -16.607 -35.254 1.00 78.88 87 LEU A C 1
ATOM 699 O O . LEU A 1 87 ? 42.967 -16.273 -34.203 1.00 78.88 87 LEU A O 1
ATOM 703 N N . ALA A 1 88 ? 43.692 -15.746 -36.260 1.00 78.38 88 ALA A N 1
ATOM 704 C CA . ALA A 1 88 ? 43.198 -14.371 -36.245 1.00 78.38 88 ALA A CA 1
ATOM 705 C C . ALA A 1 88 ? 41.660 -14.319 -36.211 1.00 78.38 88 ALA A C 1
ATOM 707 O O . ALA A 1 88 ? 41.079 -13.562 -35.423 1.00 78.38 88 ALA A O 1
ATOM 708 N N . ALA A 1 89 ? 40.985 -15.169 -36.989 1.00 82.62 89 ALA A N 1
ATOM 709 C CA . ALA A 1 89 ? 39.531 -15.301 -36.977 1.00 82.62 89 ALA A CA 1
ATOM 710 C C . ALA A 1 89 ? 39.015 -15.804 -35.617 1.00 82.62 89 ALA A C 1
ATOM 712 O O . ALA A 1 89 ? 38.051 -15.250 -35.075 1.00 82.62 89 ALA A O 1
ATOM 713 N N . ARG A 1 90 ? 39.687 -16.794 -35.015 1.00 86.75 90 ARG A N 1
ATOM 714 C CA . ARG A 1 90 ? 39.375 -17.314 -33.675 1.00 86.75 90 ARG A CA 1
ATOM 715 C C . ARG A 1 90 ? 39.542 -16.242 -32.599 1.00 86.75 90 ARG A C 1
ATOM 717 O O . ARG A 1 90 ? 38.631 -16.053 -31.794 1.00 86.75 90 ARG A O 1
ATOM 724 N N . ARG A 1 91 ? 40.643 -15.481 -32.627 1.00 84.06 91 ARG A N 1
ATOM 725 C CA . ARG A 1 91 ? 40.876 -14.339 -31.721 1.00 84.06 91 ARG A CA 1
ATOM 726 C C . ARG A 1 91 ? 39.792 -13.273 -31.862 1.00 84.06 91 ARG A C 1
ATOM 728 O O . ARG A 1 91 ? 39.307 -12.753 -30.861 1.00 84.06 91 ARG A O 1
ATOM 735 N N . LYS A 1 92 ? 39.359 -12.969 -33.090 1.00 88.75 92 LYS A N 1
ATOM 736 C CA . LYS A 1 92 ? 38.270 -12.014 -33.344 1.00 88.75 92 LYS A CA 1
ATOM 737 C C . LYS A 1 92 ? 36.940 -12.488 -32.749 1.00 88.75 92 LYS A C 1
ATOM 739 O O . LYS A 1 92 ? 36.248 -11.688 -32.123 1.00 88.75 92 LYS A O 1
ATOM 744 N N . ARG A 1 93 ? 36.598 -13.775 -32.896 1.00 89.12 93 ARG A N 1
ATOM 745 C CA . ARG A 1 93 ? 35.395 -14.375 -32.285 1.00 89.12 93 ARG A CA 1
ATOM 746 C C . ARG A 1 93 ? 35.446 -14.303 -30.757 1.00 89.12 93 ARG A C 1
ATOM 748 O O . ARG A 1 93 ? 34.520 -13.764 -30.160 1.00 89.12 93 ARG A O 1
ATOM 755 N N . GLN A 1 94 ? 36.556 -14.728 -30.152 1.00 85.25 94 GLN A N 1
ATOM 756 C CA . GLN A 1 94 ? 36.760 -14.659 -28.699 1.00 85.25 94 GLN A CA 1
ATOM 757 C C . GLN A 1 94 ? 36.683 -13.221 -28.173 1.00 85.25 94 GLN A C 1
ATOM 759 O O . GLN A 1 94 ? 36.049 -12.965 -27.157 1.00 85.25 94 GLN A O 1
ATOM 764 N N . ASN A 1 95 ? 37.265 -12.250 -28.882 1.00 84.75 95 ASN A N 1
ATOM 765 C CA . ASN A 1 95 ? 37.182 -10.842 -28.493 1.00 84.75 95 ASN A CA 1
ATOM 766 C C . ASN A 1 95 ? 35.749 -10.296 -28.555 1.00 84.75 95 ASN A C 1
ATOM 768 O O . ASN A 1 95 ? 35.363 -9.505 -27.694 1.00 84.75 95 ASN A O 1
ATOM 772 N N . ASN A 1 96 ? 34.953 -10.716 -29.541 1.00 88.56 96 ASN A N 1
ATOM 773 C CA . ASN A 1 96 ? 33.541 -10.341 -29.623 1.00 88.56 96 ASN A CA 1
ATOM 774 C C . ASN A 1 96 ? 32.722 -10.953 -28.477 1.00 88.56 96 ASN A C 1
ATOM 776 O O . ASN A 1 96 ? 31.902 -10.254 -27.888 1.00 88.56 96 ASN A O 1
ATOM 780 N N . GLU A 1 97 ? 32.990 -12.209 -28.123 1.00 88.06 97 GLU A N 1
ATOM 781 C CA . GLU A 1 97 ? 32.346 -12.912 -27.007 1.00 88.06 97 GLU A CA 1
ATOM 782 C C . GLU A 1 97 ? 32.728 -12.303 -25.646 1.00 88.06 97 GLU A C 1
ATOM 784 O O . GLU A 1 97 ? 31.875 -11.999 -24.815 1.00 88.06 97 GLU A O 1
ATOM 789 N N . ILE A 1 98 ? 34.008 -11.977 -25.442 1.00 80.31 98 ILE A N 1
ATOM 790 C CA . ILE A 1 98 ? 34.465 -11.227 -24.263 1.00 80.31 98 ILE A CA 1
ATOM 791 C C . ILE A 1 98 ? 33.773 -9.861 -24.197 1.00 80.31 98 ILE A C 1
ATOM 793 O O . ILE A 1 98 ? 33.417 -9.395 -23.114 1.00 80.31 98 ILE A O 1
ATOM 797 N N . LYS A 1 99 ? 33.574 -9.194 -25.340 1.00 86.31 99 LYS A N 1
ATOM 798 C CA . LYS A 1 99 ? 32.891 -7.899 -25.398 1.00 86.31 99 LYS A CA 1
ATOM 799 C C . LYS A 1 99 ? 31.406 -8.020 -25.038 1.00 86.31 99 LYS A C 1
ATOM 801 O O . LYS A 1 99 ? 30.913 -7.143 -24.329 1.00 86.31 99 LYS A O 1
ATOM 806 N N . SER A 1 100 ? 30.709 -9.076 -25.470 1.00 85.94 100 SER A N 1
ATOM 807 C CA . SER A 1 100 ? 29.311 -9.314 -25.085 1.00 85.94 100 SER A CA 1
ATOM 808 C C . SER A 1 100 ? 29.179 -9.666 -23.605 1.00 85.94 100 SER A C 1
ATOM 810 O O . SER A 1 100 ? 28.361 -9.060 -22.920 1.00 85.94 100 SER A O 1
ATOM 812 N N . ILE A 1 101 ? 30.045 -10.536 -23.078 1.00 83.06 101 ILE A N 1
ATOM 813 C CA . ILE A 1 101 ? 30.047 -10.907 -21.653 1.00 83.06 101 ILE A CA 1
ATOM 814 C C . ILE A 1 101 ? 30.359 -9.687 -20.775 1.00 83.06 101 ILE A C 1
ATOM 816 O O . ILE A 1 101 ? 29.664 -9.420 -19.799 1.00 83.06 101 ILE A O 1
ATOM 820 N N . LYS A 1 102 ? 31.366 -8.876 -21.136 1.00 78.88 102 LYS A N 1
ATOM 821 C CA . LYS A 1 102 ? 31.682 -7.632 -20.406 1.00 78.88 102 LYS A CA 1
ATOM 822 C C . LYS A 1 102 ? 30.514 -6.650 -20.388 1.00 78.88 102 LYS A C 1
ATOM 824 O O . LYS A 1 102 ? 30.367 -5.912 -19.416 1.00 78.88 102 LYS A O 1
ATOM 829 N N . ARG A 1 103 ? 29.717 -6.611 -21.459 1.00 83.44 103 ARG A N 1
ATOM 830 C CA . ARG A 1 103 ? 28.507 -5.791 -21.525 1.00 83.44 103 ARG A CA 1
ATOM 831 C C . ARG A 1 103 ? 27.435 -6.322 -20.567 1.00 83.44 103 ARG A C 1
ATOM 833 O O . ARG A 1 103 ? 26.971 -5.532 -19.756 1.00 83.44 103 ARG A O 1
ATOM 840 N N . GLN A 1 104 ? 27.143 -7.623 -20.592 1.00 81.94 104 GLN A N 1
ATOM 841 C CA . GLN A 1 104 ? 26.180 -8.259 -19.679 1.00 81.94 104 GLN A CA 1
ATOM 842 C C . GLN A 1 104 ? 26.558 -8.045 -18.208 1.00 81.94 104 GLN A C 1
ATOM 844 O O . GLN A 1 104 ? 25.763 -7.513 -17.445 1.00 81.94 104 GLN A O 1
ATOM 849 N N . ILE A 1 105 ? 27.816 -8.307 -17.833 1.00 77.56 105 ILE A N 1
ATOM 850 C CA . ILE A 1 105 ? 28.302 -8.079 -16.459 1.00 77.56 105 ILE A CA 1
ATOM 851 C C . ILE A 1 105 ? 28.138 -6.611 -16.040 1.00 77.56 105 ILE A C 1
ATOM 853 O O . ILE A 1 105 ? 27.874 -6.312 -14.877 1.00 77.56 105 ILE A O 1
ATOM 857 N N . ARG A 1 106 ? 28.346 -5.659 -16.960 1.00 79.94 106 ARG A N 1
ATOM 858 C CA . ARG A 1 106 ? 28.179 -4.232 -16.657 1.00 79.94 106 ARG A CA 1
ATOM 859 C C . ARG A 1 106 ? 26.709 -3.878 -16.445 1.00 79.94 106 ARG A C 1
ATOM 861 O O . ARG A 1 106 ? 26.429 -3.103 -15.537 1.00 79.94 106 ARG A O 1
ATOM 868 N N . GLU A 1 107 ? 25.817 -4.415 -17.270 1.00 78.19 107 GLU A N 1
ATOM 869 C CA . GLU A 1 107 ? 24.366 -4.236 -17.154 1.00 78.19 107 GLU A CA 1
ATOM 870 C C . GLU A 1 107 ? 23.866 -4.815 -15.816 1.00 78.19 107 GLU A C 1
ATOM 872 O O . GLU A 1 107 ? 23.312 -4.067 -15.011 1.00 78.19 107 GLU A O 1
ATOM 877 N N . GLU A 1 108 ? 24.221 -6.064 -15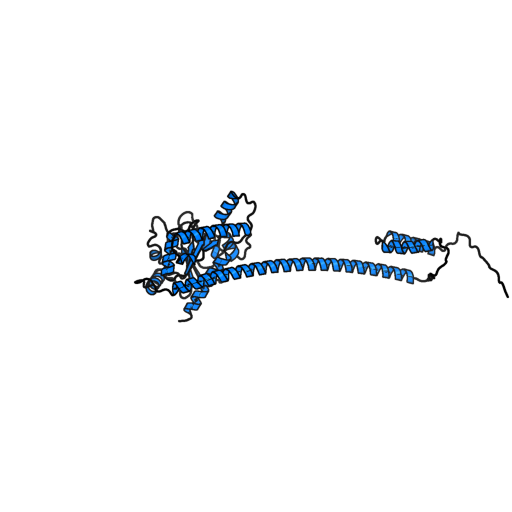.496 1.00 73.31 108 GLU A N 1
ATOM 878 C CA . GLU A 1 108 ? 23.891 -6.724 -14.220 1.00 73.31 108 GLU A CA 1
ATOM 879 C C . GLU A 1 108 ? 24.427 -5.958 -13.000 1.00 73.31 108 GLU A C 1
ATOM 881 O O . GLU A 1 108 ? 23.727 -5.775 -12.006 1.00 73.31 108 GLU A O 1
ATOM 886 N N . LYS A 1 109 ? 25.669 -5.454 -13.056 1.00 67.94 109 LYS A N 1
ATOM 887 C CA . LYS A 1 109 ? 26.246 -4.660 -11.955 1.00 67.94 109 LYS A CA 1
ATOM 888 C C . LYS A 1 109 ? 25.523 -3.335 -11.736 1.00 67.94 109 LYS A C 1
ATOM 890 O O . LYS A 1 109 ? 25.391 -2.903 -10.592 1.00 67.94 109 LYS A O 1
ATOM 895 N N . VAL A 1 110 ? 25.106 -2.661 -12.809 1.00 73.88 110 VAL A N 1
ATOM 896 C CA . VAL A 1 110 ? 24.346 -1.404 -12.711 1.00 73.88 110 VAL A CA 1
ATOM 897 C C . VAL A 1 110 ? 22.977 -1.667 -12.091 1.00 73.88 110 VAL A C 1
ATOM 899 O O . VAL A 1 110 ? 22.541 -0.903 -11.228 1.00 73.88 110 VAL A O 1
ATOM 902 N N . GLU A 1 111 ? 22.329 -2.758 -12.488 1.00 68.19 111 GLU A N 1
ATOM 903 C CA . GLU A 1 111 ? 21.039 -3.176 -11.950 1.00 68.19 111 GLU A CA 1
ATOM 904 C C . GLU A 1 111 ? 21.130 -3.557 -10.467 1.00 68.19 111 GLU A C 1
ATOM 906 O O . GLU A 1 111 ? 20.387 -3.010 -9.650 1.00 68.19 111 GLU A O 1
ATOM 911 N N . ALA A 1 112 ? 22.113 -4.379 -10.090 1.00 62.66 112 ALA A N 1
ATOM 912 C CA . ALA A 1 112 ? 22.363 -4.759 -8.700 1.00 62.66 112 ALA A CA 1
ATOM 913 C C . ALA A 1 112 ? 22.651 -3.538 -7.808 1.00 62.66 112 ALA A C 1
ATOM 915 O O . ALA A 1 112 ? 22.067 -3.400 -6.734 1.00 62.66 112 ALA A O 1
ATOM 916 N N . TYR A 1 113 ? 23.486 -2.604 -8.275 1.00 64.44 113 TYR A N 1
ATOM 917 C CA . TYR A 1 113 ? 23.774 -1.362 -7.550 1.00 64.44 113 TYR A CA 1
ATOM 918 C C . TYR A 1 113 ? 22.530 -0.471 -7.390 1.00 64.44 113 TYR A C 1
ATOM 920 O O . TYR A 1 113 ? 22.314 0.151 -6.346 1.00 64.44 113 TYR A O 1
ATOM 928 N N . SER A 1 114 ? 21.687 -0.402 -8.424 1.00 62.00 114 SER A N 1
ATOM 929 C CA . SER A 1 114 ? 20.415 0.324 -8.385 1.00 62.00 114 SER A CA 1
ATOM 930 C C . SER A 1 114 ? 19.446 -0.290 -7.367 1.00 62.00 114 SER A C 1
ATOM 932 O O . SER A 1 114 ? 18.863 0.440 -6.559 1.00 62.00 114 SER A O 1
ATOM 934 N N . ALA A 1 115 ? 19.320 -1.619 -7.356 1.00 55.81 115 ALA A N 1
ATOM 935 C CA . ALA A 1 115 ? 18.501 -2.357 -6.400 1.00 55.81 115 ALA A CA 1
ATOM 936 C C . ALA A 1 115 ? 18.989 -2.162 -4.954 1.00 55.81 115 ALA A C 1
ATOM 938 O O . ALA A 1 115 ? 18.200 -1.802 -4.081 1.00 55.81 115 ALA A O 1
ATOM 939 N N . GLU A 1 116 ? 20.296 -2.279 -4.705 1.00 63.38 116 GLU A N 1
ATOM 940 C CA . GLU A 1 116 ? 20.894 -2.068 -3.380 1.00 63.38 116 GLU A CA 1
ATOM 941 C C . GLU A 1 116 ? 20.622 -0.650 -2.851 1.00 63.38 116 GLU A C 1
ATOM 943 O O . GLU A 1 116 ? 20.251 -0.454 -1.691 1.00 63.38 116 GLU A O 1
ATOM 948 N N . LYS A 1 117 ? 20.719 0.362 -3.720 1.00 63.03 117 LYS A N 1
ATOM 949 C CA . LYS A 1 117 ? 20.420 1.754 -3.362 1.00 63.03 117 LYS A CA 1
ATOM 950 C C . LYS A 1 117 ? 18.937 1.977 -3.045 1.00 63.03 117 LYS A C 1
ATOM 952 O O . LYS A 1 117 ? 18.634 2.760 -2.140 1.00 63.03 117 LYS A O 1
ATOM 957 N N . LYS A 1 118 ? 18.019 1.328 -3.775 1.00 59.31 118 LYS A N 1
ATOM 958 C CA . LYS A 1 118 ? 16.573 1.362 -3.483 1.00 59.31 118 LYS A CA 1
ATOM 959 C C . LYS A 1 118 ? 16.281 0.718 -2.127 1.00 59.31 118 LYS A C 1
ATOM 961 O O . LYS A 1 118 ? 15.634 1.348 -1.292 1.00 59.31 118 LYS A O 1
ATOM 966 N N . LEU A 1 119 ? 16.836 -0.468 -1.880 1.00 57.06 119 LEU A N 1
ATOM 967 C CA . LEU A 1 119 ? 16.662 -1.208 -0.632 1.00 57.06 119 LEU A CA 1
ATOM 968 C C . LEU A 1 119 ? 17.216 -0.440 0.573 1.00 57.06 119 LEU A C 1
ATOM 970 O O . LEU A 1 119 ? 16.562 -0.359 1.608 1.00 57.06 119 LEU A O 1
ATOM 974 N N . LYS A 1 120 ? 18.381 0.201 0.424 1.00 63.44 120 LYS A N 1
ATOM 975 C CA . LYS A 1 120 ? 18.969 1.040 1.474 1.00 63.44 120 LYS A CA 1
ATOM 976 C C . LYS A 1 120 ? 18.067 2.219 1.844 1.00 63.44 120 LYS A C 1
ATOM 978 O O . LYS A 1 120 ? 17.792 2.424 3.021 1.00 63.44 120 LYS A O 1
ATOM 983 N N . LYS A 1 121 ? 17.555 2.958 0.853 1.00 59.69 121 LYS A N 1
ATOM 984 C CA . LYS A 1 121 ? 16.628 4.076 1.103 1.00 59.69 121 LYS A CA 1
ATOM 985 C C . LYS A 1 121 ? 15.328 3.618 1.761 1.00 59.69 121 LYS A C 1
ATOM 987 O O . LYS A 1 121 ? 14.820 4.311 2.638 1.00 59.69 121 LYS A O 1
ATOM 992 N N . LEU A 1 122 ? 14.793 2.469 1.348 1.00 55.25 122 LEU A N 1
ATOM 993 C CA . LEU A 1 122 ? 13.610 1.881 1.974 1.00 55.25 122 LEU A CA 1
ATOM 994 C C . LEU A 1 122 ? 13.887 1.484 3.424 1.00 55.25 122 LEU A C 1
ATOM 996 O O . LEU A 1 122 ? 13.093 1.806 4.299 1.00 55.25 122 LEU A O 1
ATOM 1000 N N . SER A 1 123 ? 15.019 0.830 3.684 1.00 55.59 123 SER A N 1
ATOM 1001 C CA . SER A 1 123 ? 15.434 0.445 5.033 1.00 55.59 123 SER A CA 1
ATOM 1002 C C . SER A 1 123 ? 15.609 1.665 5.938 1.00 55.59 123 SER A C 1
ATOM 1004 O O . SER A 1 123 ? 15.177 1.630 7.085 1.00 55.59 123 SER A O 1
ATOM 1006 N N . GLU A 1 124 ? 16.198 2.750 5.433 1.00 63.81 124 GLU A N 1
ATOM 1007 C CA . GLU A 1 124 ? 16.345 4.014 6.166 1.00 63.81 124 GLU A CA 1
ATOM 1008 C C . GLU A 1 124 ? 14.979 4.652 6.467 1.00 63.81 124 GLU A C 1
ATOM 1010 O O . GLU A 1 124 ? 14.727 5.057 7.601 1.00 63.81 124 GLU A O 1
ATOM 1015 N N . ALA A 1 125 ? 14.073 4.692 5.483 1.00 53.22 125 ALA A N 1
ATOM 1016 C CA . ALA A 1 125 ? 12.715 5.206 5.667 1.00 53.22 125 ALA A CA 1
ATOM 1017 C C . ALA A 1 125 ? 11.899 4.351 6.652 1.00 53.22 125 ALA A C 1
ATOM 1019 O O . ALA A 1 125 ? 11.168 4.887 7.486 1.00 53.22 125 ALA A O 1
ATOM 1020 N N . PHE A 1 126 ? 12.048 3.027 6.587 1.00 55.88 126 PHE A N 1
ATOM 1021 C CA . PHE A 1 126 ? 11.387 2.098 7.493 1.00 55.88 126 PHE A CA 1
ATOM 1022 C C . PHE A 1 126 ? 11.904 2.229 8.925 1.00 55.88 126 PHE A C 1
ATOM 1024 O O . PHE A 1 126 ? 11.099 2.332 9.845 1.00 55.88 126 PHE A O 1
ATOM 1031 N N . GLU A 1 127 ? 13.222 2.272 9.133 1.00 59.44 127 GLU A N 1
ATOM 1032 C CA . GLU A 1 127 ? 13.797 2.435 10.474 1.00 59.44 127 GLU A CA 1
ATOM 1033 C C . GLU A 1 127 ? 13.474 3.812 11.071 1.00 59.44 127 GLU A C 1
ATOM 1035 O O . GLU A 1 127 ? 13.182 3.904 12.264 1.00 59.44 127 GLU A O 1
ATOM 1040 N N . ALA A 1 128 ? 13.433 4.872 10.254 1.00 59.66 128 ALA A N 1
ATOM 1041 C CA . ALA A 1 128 ? 12.967 6.185 10.697 1.00 59.66 128 ALA A CA 1
ATOM 1042 C C . ALA A 1 128 ? 11.504 6.136 11.168 1.00 59.66 128 ALA A C 1
ATOM 1044 O O . ALA A 1 128 ? 11.203 6.571 12.280 1.00 59.66 128 ALA A O 1
ATOM 1045 N N . HIS A 1 129 ? 10.611 5.537 10.373 1.00 55.38 129 HIS A N 1
ATOM 1046 C CA . HIS A 1 129 ? 9.208 5.375 10.753 1.00 55.38 129 HIS A CA 1
ATOM 1047 C C . HIS A 1 129 ? 9.042 4.504 12.003 1.00 55.38 129 HIS A C 1
ATOM 1049 O O . HIS A 1 129 ? 8.302 4.855 12.919 1.00 55.38 129 HIS A O 1
ATOM 1055 N N . LYS A 1 130 ? 9.763 3.384 12.075 1.00 56.84 130 LYS A N 1
ATOM 1056 C CA . LYS A 1 130 ? 9.761 2.472 13.221 1.00 56.84 130 LYS A CA 1
ATOM 1057 C C . LYS A 1 130 ? 10.202 3.177 14.498 1.00 56.84 130 LYS A C 1
ATOM 1059 O O . LYS A 1 130 ? 9.565 2.989 15.530 1.00 56.84 130 LYS A O 1
ATOM 1064 N N . LYS A 1 131 ? 11.244 4.012 14.441 1.00 61.75 131 LYS A N 1
ATOM 1065 C CA . LYS A 1 131 ? 11.685 4.815 15.588 1.00 61.75 131 LYS A CA 1
ATOM 1066 C C . LYS A 1 131 ? 10.561 5.729 16.085 1.00 61.75 131 LYS A C 1
ATOM 1068 O O . LYS A 1 131 ? 10.241 5.694 17.271 1.00 61.75 131 LYS A O 1
ATOM 1073 N N . THR A 1 132 ? 9.920 6.477 15.187 1.00 58.69 132 THR A N 1
ATOM 1074 C CA . THR A 1 132 ? 8.810 7.368 15.559 1.00 58.69 132 THR A CA 1
ATOM 1075 C C . THR A 1 132 ? 7.592 6.598 16.070 1.00 58.69 132 THR A C 1
ATOM 1077 O O . THR A 1 132 ? 6.959 7.005 17.042 1.00 58.69 132 THR A O 1
ATOM 1080 N N . PHE A 1 133 ? 7.291 5.441 15.480 1.00 54.00 133 PHE A N 1
ATOM 1081 C CA . PHE A 1 133 ? 6.222 4.564 15.946 1.00 54.00 133 PHE A CA 1
ATOM 1082 C C . PHE A 1 133 ? 6.486 4.046 17.369 1.00 54.00 133 PHE A C 1
ATOM 1084 O O . PHE A 1 133 ? 5.593 4.094 18.211 1.00 54.00 133 PHE A O 1
ATOM 1091 N N . VAL A 1 134 ? 7.713 3.615 17.680 1.00 56.88 134 VAL A N 1
ATOM 1092 C CA . VAL A 1 134 ? 8.097 3.170 19.033 1.00 56.88 134 VAL A CA 1
ATOM 1093 C C . VAL A 1 134 ? 7.971 4.305 20.052 1.00 56.88 134 VAL A C 1
ATOM 1095 O O . VAL A 1 134 ? 7.436 4.094 21.142 1.00 56.88 134 VAL A O 1
ATOM 1098 N N . GLU A 1 135 ? 8.423 5.512 19.710 1.00 61.69 135 GLU A N 1
ATOM 1099 C CA . GLU A 1 135 ? 8.267 6.701 20.560 1.00 61.69 135 GLU A CA 1
ATOM 1100 C C . GLU A 1 135 ? 6.787 6.991 20.848 1.00 61.69 135 GLU A C 1
ATOM 1102 O O . GLU A 1 135 ? 6.408 7.211 22.002 1.00 61.69 135 GLU A O 1
ATOM 1107 N N . TYR A 1 136 ? 5.935 6.888 19.826 1.00 58.38 136 TYR A N 1
ATOM 1108 C CA . TYR A 1 136 ? 4.494 7.063 19.958 1.00 58.38 136 TYR A CA 1
ATOM 1109 C C . TYR A 1 136 ? 3.856 5.991 20.860 1.00 58.38 136 TYR A C 1
ATOM 1111 O O . TYR A 1 136 ? 3.104 6.305 21.785 1.00 58.38 136 TYR A O 1
ATOM 1119 N N . VAL A 1 137 ? 4.166 4.712 20.628 1.00 55.53 137 VAL A N 1
ATOM 1120 C CA . VAL A 1 137 ? 3.629 3.582 21.409 1.00 55.53 137 VAL A CA 1
ATOM 1121 C C . VAL A 1 137 ? 3.999 3.701 22.890 1.00 55.53 137 VAL A C 1
ATOM 1123 O O . VAL A 1 137 ? 3.194 3.362 23.761 1.00 55.53 137 VAL A O 1
ATOM 1126 N N . ASN A 1 138 ? 5.189 4.220 23.190 1.00 58.88 138 ASN A N 1
ATOM 1127 C CA . ASN A 1 138 ? 5.669 4.395 24.558 1.00 58.88 138 ASN A CA 1
ATOM 1128 C C . ASN A 1 138 ? 5.072 5.620 25.276 1.00 58.88 138 ASN A C 1
ATOM 1130 O O . ASN A 1 138 ? 5.182 5.721 26.502 1.00 58.88 138 ASN A O 1
ATOM 1134 N N . ALA A 1 139 ? 4.392 6.525 24.565 1.00 62.44 139 ALA A N 1
ATOM 1135 C CA . ALA A 1 139 ? 3.729 7.674 25.173 1.00 62.44 139 ALA A CA 1
ATOM 1136 C C . ALA A 1 139 ? 2.576 7.246 26.104 1.00 62.44 139 ALA A C 1
ATOM 1138 O O . ALA A 1 139 ? 1.877 6.252 25.868 1.00 62.44 139 ALA A O 1
ATOM 1139 N N . LYS A 1 140 ? 2.355 7.998 27.195 1.00 58.50 140 LYS A N 1
ATOM 1140 C CA . LYS A 1 140 ? 1.266 7.707 28.145 1.00 58.50 140 LYS A CA 1
ATOM 1141 C C . LYS A 1 140 ? -0.092 7.773 27.428 1.00 58.50 140 LYS A C 1
ATOM 1143 O O . LYS A 1 140 ? -0.341 8.743 26.714 1.00 58.50 140 LYS A O 1
ATOM 1148 N N . PRO A 1 141 ? -0.979 6.781 27.629 1.00 62.56 141 PRO A N 1
ATOM 1149 C CA . PRO A 1 141 ? -2.287 6.787 26.992 1.00 62.56 141 PRO A CA 1
ATOM 1150 C C . PRO A 1 141 ? -3.132 7.959 27.501 1.00 62.56 141 PRO A C 1
ATOM 1152 O O . PRO A 1 141 ? -2.944 8.446 28.621 1.00 62.56 141 PRO A O 1
ATOM 1155 N N . ALA A 1 142 ? -4.092 8.391 26.682 1.00 65.12 142 ALA A N 1
ATOM 1156 C CA . ALA A 1 142 ? -5.048 9.415 27.077 1.00 65.12 142 ALA A CA 1
ATOM 1157 C C . ALA A 1 142 ? -5.803 8.995 28.352 1.00 65.12 142 ALA A C 1
ATOM 1159 O O . ALA A 1 142 ? -6.164 7.829 28.541 1.00 65.12 142 ALA A O 1
ATOM 1160 N N . ARG A 1 143 ? -6.035 9.964 29.244 1.00 63.38 143 ARG A N 1
ATOM 1161 C CA . ARG A 1 143 ? -6.677 9.744 30.546 1.00 63.38 143 ARG A CA 1
ATOM 1162 C C . ARG A 1 143 ? -8.058 9.104 30.344 1.00 63.38 143 ARG A C 1
ATOM 1164 O O . ARG A 1 143 ? -8.875 9.643 29.608 1.00 63.38 143 ARG A O 1
ATOM 1171 N N . GLY A 1 144 ? -8.308 7.968 30.997 1.00 64.75 144 GLY A N 1
ATOM 1172 C CA . GLY A 1 144 ? -9.591 7.255 30.928 1.00 64.75 144 GLY A CA 1
ATOM 1173 C C . GLY A 1 144 ? -9.726 6.219 29.804 1.00 64.75 144 GLY A C 1
ATOM 1174 O O . GLY A 1 144 ? -10.741 5.531 29.759 1.00 64.75 144 GLY A O 1
ATOM 1175 N N . VAL A 1 145 ? -8.725 6.043 28.931 1.00 71.12 145 VAL A N 1
ATOM 1176 C CA . VAL A 1 145 ? -8.758 5.005 27.884 1.00 71.12 145 VAL A CA 1
ATOM 1177 C C . VAL A 1 145 ? -8.087 3.723 28.379 1.00 71.12 145 VAL A C 1
ATOM 1179 O O . VAL A 1 145 ? -6.869 3.674 28.555 1.00 71.12 145 VAL A O 1
ATOM 1182 N N . ASN A 1 146 ? -8.867 2.653 28.557 1.00 83.19 146 ASN A N 1
ATOM 1183 C CA . ASN A 1 146 ? -8.327 1.317 28.813 1.00 83.19 146 ASN A CA 1
ATOM 1184 C C . ASN A 1 146 ? -8.068 0.587 27.485 1.00 83.19 146 ASN A C 1
ATOM 1186 O O . ASN A 1 146 ? -8.865 -0.237 27.043 1.00 83.19 146 ASN A O 1
ATOM 1190 N N . ILE A 1 147 ? -6.939 0.915 26.844 1.00 84.44 147 ILE A N 1
ATOM 1191 C CA . ILE A 1 147 ? -6.544 0.359 25.537 1.00 84.44 147 ILE A CA 1
ATOM 1192 C C . ILE A 1 147 ? -6.584 -1.175 25.557 1.00 84.44 147 ILE A C 1
ATOM 1194 O O . ILE A 1 147 ? -7.188 -1.777 24.675 1.00 84.44 147 ILE A O 1
ATOM 1198 N N . LYS A 1 148 ? -5.995 -1.808 26.584 1.00 85.62 148 LYS A N 1
ATOM 1199 C CA . LYS A 1 148 ? -5.922 -3.275 26.687 1.00 85.62 148 LYS A CA 1
ATOM 1200 C C . LYS A 1 148 ? -7.312 -3.919 26.708 1.00 85.62 148 LYS A C 1
ATOM 1202 O O . LYS A 1 148 ? -7.542 -4.880 25.979 1.00 85.62 148 LYS A O 1
ATOM 1207 N N . LEU A 1 149 ? -8.233 -3.387 27.515 1.00 87.69 149 LEU A N 1
ATOM 1208 C CA . LEU A 1 149 ? -9.596 -3.917 27.610 1.00 87.69 149 LEU A CA 1
ATOM 1209 C C . LEU A 1 149 ? -10.373 -3.719 26.304 1.00 87.69 149 LEU A C 1
ATOM 1211 O O . LEU A 1 149 ? -10.969 -4.669 25.806 1.00 87.69 149 LEU A O 1
ATOM 1215 N N . ASN A 1 150 ? -10.319 -2.519 25.723 1.00 89.12 150 ASN A N 1
ATOM 1216 C CA . ASN A 1 150 ? -11.037 -2.204 24.487 1.00 89.12 150 ASN A CA 1
ATOM 1217 C C . ASN A 1 150 ? -10.570 -3.085 23.322 1.00 89.12 150 ASN A C 1
ATOM 1219 O O . ASN A 1 150 ? -11.396 -3.622 22.591 1.00 89.12 150 ASN A O 1
ATOM 1223 N N . VAL A 1 151 ? -9.253 -3.273 23.177 1.00 89.94 151 VAL A N 1
ATOM 1224 C CA . VAL A 1 151 ? -8.673 -4.159 22.156 1.00 89.94 151 VAL A CA 1
ATOM 1225 C C . VAL A 1 151 ? -9.111 -5.606 22.386 1.00 89.94 151 VAL A C 1
ATOM 1227 O O . VAL A 1 151 ? -9.508 -6.274 21.434 1.00 89.94 151 VAL A O 1
ATOM 1230 N N . LYS A 1 152 ? -9.099 -6.092 23.636 1.00 90.06 152 LYS A N 1
ATOM 1231 C CA . LYS A 1 152 ? -9.570 -7.445 23.968 1.00 90.06 152 LYS A CA 1
ATOM 1232 C C . LYS A 1 152 ? -11.035 -7.648 23.559 1.00 90.06 152 LYS A C 1
ATOM 1234 O O . LYS A 1 152 ? -11.332 -8.592 22.835 1.00 90.06 152 LYS A O 1
ATOM 1239 N N . MET A 1 153 ? -11.921 -6.734 23.955 1.00 91.94 153 MET A N 1
ATOM 1240 C CA . MET A 1 153 ? -13.348 -6.802 23.615 1.00 91.94 153 MET A CA 1
ATOM 1241 C C . MET A 1 153 ? -13.588 -6.727 22.102 1.00 91.94 153 MET A C 1
ATOM 1243 O O . MET A 1 153 ? -14.435 -7.438 21.570 1.00 91.94 153 MET A O 1
ATOM 1247 N N . ALA A 1 154 ? -12.832 -5.884 21.393 1.00 92.62 154 ALA A N 1
ATOM 1248 C CA . ALA A 1 154 ? -12.922 -5.746 19.944 1.00 92.62 154 ALA A CA 1
ATOM 1249 C C . ALA A 1 154 ? -12.506 -7.038 19.215 1.00 92.62 154 ALA A C 1
ATOM 1251 O O . ALA A 1 154 ? -13.194 -7.470 18.288 1.00 92.62 154 ALA A O 1
ATOM 1252 N N . LYS A 1 155 ? -11.425 -7.689 19.668 1.00 91.88 155 LYS A N 1
ATOM 1253 C CA . LYS A 1 155 ? -10.966 -8.986 19.143 1.00 91.88 155 LYS A CA 1
ATOM 1254 C C . LYS A 1 155 ? -11.989 -10.093 19.378 1.00 91.88 155 LYS A C 1
ATOM 1256 O O . LYS A 1 155 ? -12.285 -10.836 18.449 1.00 91.88 155 LYS A O 1
ATOM 1261 N N . GLU A 1 156 ? -12.560 -10.165 20.582 1.00 91.94 156 GLU A N 1
ATOM 1262 C CA . GLU A 1 156 ? -13.614 -11.131 20.927 1.00 91.94 156 GLU A CA 1
ATOM 1263 C C . GLU A 1 156 ? -14.872 -10.919 20.073 1.00 91.94 156 GLU A C 1
ATOM 1265 O O . GLU A 1 156 ? -15.396 -11.877 19.509 1.00 91.94 156 GLU A O 1
ATOM 1270 N N . LYS A 1 157 ? -15.310 -9.664 19.899 1.00 91.75 157 LYS A N 1
ATOM 1271 C CA . LYS A 1 157 ? -16.473 -9.308 19.069 1.00 91.75 157 LYS A CA 1
ATOM 1272 C C . LYS A 1 157 ? -16.311 -9.736 17.608 1.00 91.75 157 LYS A C 1
ATOM 1274 O O . LYS A 1 157 ? -17.283 -10.170 16.999 1.00 91.75 157 LYS A O 1
ATOM 1279 N N . LEU A 1 158 ? -15.115 -9.578 17.038 1.00 91.25 158 LEU A N 1
ATOM 1280 C CA . LEU A 1 158 ? -14.839 -9.914 15.637 1.00 91.25 158 LEU A CA 1
ATOM 1281 C C . LEU A 1 158 ? -14.325 -11.349 15.433 1.00 91.25 158 LEU A C 1
ATOM 1283 O O . LEU A 1 158 ? -14.155 -11.767 14.291 1.00 91.25 158 LEU A O 1
ATOM 1287 N N . GLY A 1 159 ? -14.054 -12.097 16.508 1.00 91.25 159 GLY A N 1
ATOM 1288 C CA . GLY A 1 159 ? -13.473 -13.440 16.427 1.00 91.25 159 GLY A CA 1
ATOM 1289 C C . GLY A 1 159 ? -12.079 -13.470 15.788 1.00 91.25 159 GLY A C 1
ATOM 1290 O O . GLY A 1 159 ? -11.729 -14.445 15.126 1.00 91.25 159 GLY A O 1
ATOM 1291 N N . ILE A 1 160 ? -11.293 -12.398 15.939 1.00 88.62 160 ILE A N 1
ATOM 1292 C CA . ILE A 1 160 ? -9.967 -12.291 15.316 1.00 88.62 160 ILE A CA 1
ATOM 1293 C C . ILE A 1 160 ? -8.948 -13.108 16.110 1.00 88.62 160 ILE A C 1
ATOM 1295 O O . ILE A 1 160 ? -8.703 -12.856 17.290 1.00 88.62 160 ILE A O 1
ATOM 1299 N N . ASP A 1 161 ? -8.291 -14.044 15.430 1.00 84.88 161 ASP A N 1
ATOM 1300 C CA . ASP A 1 161 ? -7.173 -14.804 15.980 1.00 84.88 161 ASP A CA 1
ATOM 1301 C C . ASP A 1 161 ? -5.867 -14.007 15.855 1.00 84.88 161 ASP A C 1
ATOM 1303 O O . ASP A 1 161 ? -5.259 -13.918 14.784 1.00 84.88 161 ASP A O 1
ATOM 1307 N N . THR A 1 162 ? -5.425 -13.434 16.974 1.00 76.81 162 THR A N 1
ATOM 1308 C CA . THR A 1 162 ? -4.138 -12.726 17.061 1.00 76.81 162 THR A CA 1
ATOM 1309 C C . THR A 1 162 ? -2.996 -13.580 17.598 1.00 76.81 162 THR A C 1
ATOM 1311 O O . THR A 1 162 ? -1.881 -13.085 17.717 1.00 76.81 162 THR A O 1
ATOM 1314 N N . ASN A 1 163 ? -3.249 -14.847 17.934 1.00 78.00 163 ASN A N 1
ATOM 1315 C CA . ASN A 1 163 ? -2.205 -15.755 18.408 1.00 78.00 163 ASN A CA 1
ATOM 1316 C C . ASN A 1 163 ? -1.470 -16.392 17.224 1.00 78.00 163 ASN A C 1
ATOM 1318 O O . ASN A 1 163 ? -0.249 -16.523 17.245 1.00 78.00 163 ASN A O 1
ATOM 1322 N N . ASN A 1 164 ? -2.205 -16.754 16.168 1.00 83.75 164 ASN A N 1
ATOM 1323 C CA . ASN A 1 164 ? -1.637 -17.457 15.014 1.00 83.75 164 ASN A CA 1
ATOM 1324 C C . ASN A 1 164 ? -1.414 -16.565 13.790 1.00 83.75 164 ASN A C 1
ATOM 1326 O O . ASN A 1 164 ? -0.621 -16.914 12.902 1.00 83.75 164 ASN A O 1
ATOM 1330 N N . TYR A 1 165 ? -2.111 -15.429 13.719 1.00 89.50 165 TYR A N 1
ATOM 1331 C CA . TYR A 1 165 ? -2.125 -14.568 12.543 1.00 89.50 165 TYR A CA 1
ATOM 1332 C C . TYR A 1 165 ? -1.803 -13.120 12.878 1.00 89.50 165 TYR A C 1
ATOM 1334 O O . TYR A 1 165 ? -2.149 -12.616 13.939 1.00 89.50 165 TYR A O 1
ATOM 1342 N N . PHE A 1 166 ? -1.138 -12.462 11.930 1.00 91.50 166 PHE A N 1
ATOM 1343 C CA . PHE A 1 166 ? -1.052 -11.008 11.890 1.00 91.50 166 PHE A CA 1
ATOM 1344 C C . PHE A 1 166 ? -2.164 -10.481 10.978 1.00 91.50 166 PHE A C 1
ATOM 1346 O O . PHE A 1 166 ? -2.283 -10.917 9.827 1.00 91.50 166 PHE A O 1
ATOM 1353 N N . ASN A 1 167 ? -2.984 -9.576 11.495 1.00 93.69 167 ASN A N 1
ATOM 1354 C CA . ASN A 1 167 ? -4.249 -9.169 10.900 1.00 93.69 167 ASN A CA 1
ATOM 1355 C C . ASN A 1 167 ? -4.142 -7.732 10.378 1.00 93.69 167 ASN A C 1
ATOM 1357 O O . ASN A 1 167 ? -4.147 -6.776 11.156 1.00 93.69 167 ASN A O 1
ATOM 1361 N N . PHE A 1 168 ? -4.062 -7.583 9.056 1.00 95.38 168 PHE A N 1
ATOM 1362 C CA . PHE A 1 168 ? -4.148 -6.285 8.386 1.00 95.38 168 PHE A CA 1
ATOM 1363 C C . PHE A 1 168 ? -5.601 -5.950 8.076 1.00 95.38 168 PHE A C 1
ATOM 1365 O O . PHE A 1 168 ? -6.297 -6.778 7.493 1.00 95.38 168 PHE A O 1
ATOM 1372 N N . ALA A 1 169 ? -6.032 -4.728 8.369 1.00 95.31 169 ALA A N 1
ATOM 1373 C CA . ALA A 1 169 ? -7.317 -4.209 7.912 1.00 95.31 169 ALA A CA 1
ATOM 1374 C C . ALA A 1 169 ? -7.124 -3.090 6.891 1.00 95.31 169 ALA A C 1
ATOM 1376 O O . ALA A 1 169 ? -6.429 -2.109 7.153 1.00 95.31 169 ALA A O 1
ATOM 1377 N N . PHE A 1 170 ? -7.760 -3.231 5.732 1.00 94.62 170 PHE A N 1
ATOM 1378 C CA . PHE A 1 170 ? -7.791 -2.210 4.693 1.00 94.62 170 PHE A CA 1
ATOM 1379 C C . PHE A 1 170 ? -9.019 -1.337 4.918 1.00 94.62 170 PHE A C 1
ATOM 1381 O O . PHE A 1 170 ? -10.153 -1.805 4.828 1.00 94.62 170 PHE A O 1
ATOM 1388 N N . VAL A 1 171 ? -8.783 -0.067 5.231 1.00 92.19 171 VAL A N 1
ATOM 1389 C CA . VAL A 1 171 ? -9.817 0.917 5.583 1.00 92.19 171 VAL A CA 1
ATOM 1390 C C . VAL A 1 171 ? -9.708 2.132 4.675 1.00 92.19 171 VAL A C 1
ATOM 1392 O O . VAL A 1 171 ? -8.684 2.337 4.036 1.00 92.19 171 VAL A O 1
ATOM 1395 N N . GLY A 1 172 ? -10.758 2.940 4.599 1.00 89.00 172 GLY A N 1
ATOM 1396 C CA . GLY A 1 172 ? -10.783 4.156 3.784 1.00 89.00 172 GLY A CA 1
ATOM 1397 C C . GLY A 1 172 ? -12.136 4.359 3.126 1.00 89.00 172 GLY A C 1
ATOM 1398 O O . GLY A 1 172 ? -12.973 3.443 3.117 1.00 89.00 172 GLY A O 1
ATOM 1399 N N . HIS A 1 173 ? -12.347 5.542 2.555 1.00 84.88 173 HIS A N 1
ATOM 1400 C CA . HIS A 1 173 ? -13.617 5.900 1.935 1.00 84.88 173 HIS A CA 1
ATOM 1401 C C . HIS A 1 173 ? -14.066 4.891 0.861 1.00 84.88 173 HIS A C 1
ATOM 1403 O O . HIS A 1 173 ? -13.268 4.119 0.302 1.00 84.88 173 HIS A O 1
ATOM 1409 N N . ALA A 1 174 ? -15.362 4.874 0.552 1.00 78.94 174 ALA A N 1
ATOM 1410 C CA . ALA A 1 174 ? -15.885 4.103 -0.570 1.00 78.94 174 ALA A CA 1
ATOM 1411 C C . ALA A 1 174 ? -15.136 4.444 -1.876 1.00 78.94 174 ALA A C 1
ATOM 1413 O O . ALA A 1 174 ? -14.659 5.561 -2.082 1.00 78.94 174 ALA A O 1
ATOM 1414 N N . LYS A 1 175 ? -15.012 3.471 -2.786 1.00 77.88 175 LYS A N 1
ATOM 1415 C CA . LYS A 1 175 ? -14.390 3.652 -4.119 1.00 77.88 175 LYS A CA 1
ATOM 1416 C C . LYS A 1 175 ? -12.908 4.068 -4.133 1.00 77.88 175 LYS A C 1
ATOM 1418 O O . LYS A 1 175 ? -12.395 4.376 -5.206 1.00 77.88 175 LYS A O 1
ATOM 1423 N N . THR A 1 176 ? -12.193 3.981 -3.012 1.00 80.75 176 THR A N 1
ATOM 1424 C CA . THR A 1 176 ? -10.717 4.117 -2.922 1.00 80.75 176 THR A CA 1
ATOM 1425 C C . THR A 1 176 ? -9.947 2.950 -3.554 1.00 80.75 176 THR A C 1
ATOM 1427 O O . THR A 1 176 ? -8.723 2.951 -3.564 1.00 80.75 176 THR A O 1
ATOM 1430 N N . GLY A 1 177 ? -10.633 1.929 -4.081 1.00 85.12 177 GLY A N 1
ATOM 1431 C CA . GLY A 1 177 ? -9.987 0.770 -4.707 1.00 85.12 177 GLY A CA 1
ATOM 1432 C C . GLY A 1 177 ? -9.462 -0.283 -3.725 1.00 85.12 177 GLY A C 1
ATOM 1433 O O . GLY A 1 177 ? -8.632 -1.090 -4.127 1.00 85.12 177 GLY A O 1
ATOM 1434 N N . LYS A 1 178 ? -9.947 -0.304 -2.472 1.00 89.88 178 LYS A N 1
ATOM 1435 C CA . LYS A 1 178 ? -9.527 -1.265 -1.428 1.00 89.88 178 LYS A CA 1
ATOM 1436 C C . LYS A 1 178 ? -9.598 -2.717 -1.892 1.00 89.88 178 LYS A C 1
ATOM 1438 O O . LYS A 1 178 ? -8.591 -3.411 -1.846 1.00 89.88 178 LYS A O 1
ATOM 1443 N N . SER A 1 179 ? -10.746 -3.158 -2.405 1.00 89.44 179 SER A N 1
ATOM 1444 C CA . SER A 1 179 ? -10.942 -4.550 -2.823 1.00 89.44 179 SER A CA 1
ATOM 1445 C C . SER A 1 179 ? -10.019 -4.940 -3.990 1.00 89.44 179 SER A C 1
ATOM 1447 O O . SER A 1 179 ? -9.383 -5.988 -3.930 1.00 89.44 179 SER A O 1
ATOM 1449 N N . SER A 1 180 ? -9.821 -4.062 -4.985 1.00 91.94 180 SER A N 1
ATOM 1450 C CA . SER A 1 180 ? -8.828 -4.288 -6.055 1.00 91.94 180 SER A CA 1
ATOM 1451 C C . SER A 1 180 ? -7.391 -4.317 -5.521 1.00 91.94 180 SER A C 1
ATOM 1453 O O . SER A 1 180 ? -6.566 -5.099 -5.988 1.00 91.94 180 SER A O 1
ATOM 1455 N N . LEU A 1 181 ? -7.066 -3.491 -4.522 1.00 93.69 181 LEU A N 1
ATOM 1456 C CA . LEU A 1 181 ? -5.760 -3.513 -3.863 1.00 93.69 181 LEU A CA 1
ATOM 1457 C C . LEU A 1 181 ? -5.544 -4.816 -3.072 1.00 93.69 181 LEU A C 1
ATOM 1459 O O . LEU A 1 181 ? -4.456 -5.384 -3.133 1.00 93.69 181 LEU A O 1
ATOM 1463 N N . ILE A 1 182 ? -6.581 -5.322 -2.397 1.00 94.56 182 ILE A N 1
ATOM 1464 C CA . ILE A 1 182 ? -6.575 -6.614 -1.693 1.00 94.56 182 ILE A CA 1
ATOM 1465 C C . ILE A 1 182 ? -6.388 -7.779 -2.672 1.00 94.56 182 ILE A C 1
ATOM 1467 O O . ILE A 1 182 ? -5.652 -8.721 -2.379 1.00 94.56 182 ILE A O 1
ATOM 1471 N N . ASN A 1 183 ? -7.016 -7.733 -3.843 1.00 94.69 183 ASN A N 1
ATOM 1472 C CA . ASN A 1 183 ? -6.799 -8.749 -4.874 1.00 94.69 183 ASN A CA 1
ATOM 1473 C C . ASN A 1 183 ? -5.366 -8.687 -5.406 1.00 94.69 183 ASN A C 1
ATOM 1475 O O . ASN A 1 183 ? -4.674 -9.704 -5.440 1.00 94.69 183 ASN A O 1
ATOM 1479 N N . ALA A 1 184 ? -4.881 -7.482 -5.710 1.00 94.94 184 ALA A N 1
ATOM 1480 C CA . ALA A 1 184 ? -3.534 -7.264 -6.216 1.00 94.94 184 ALA A CA 1
ATOM 1481 C C . ALA A 1 184 ? -2.436 -7.723 -5.248 1.00 94.94 184 ALA A C 1
ATOM 1483 O O . ALA A 1 184 ? -1.530 -8.443 -5.663 1.00 94.94 184 ALA A O 1
ATOM 1484 N N . ILE A 1 185 ? -2.529 -7.383 -3.956 1.00 94.25 185 ILE A N 1
ATOM 1485 C CA . ILE A 1 185 ? -1.546 -7.828 -2.952 1.00 94.25 185 ILE A CA 1
ATOM 1486 C C . ILE A 1 185 ? -1.555 -9.357 -2.788 1.00 94.25 185 ILE A C 1
ATOM 1488 O O . ILE A 1 185 ? -0.544 -9.948 -2.423 1.00 94.25 185 ILE A O 1
ATOM 1492 N N . ARG A 1 186 ? -2.678 -10.016 -3.102 1.00 93.88 186 ARG A N 1
ATOM 1493 C CA . ARG A 1 186 ? -2.812 -11.481 -3.116 1.00 93.88 186 ARG A CA 1
ATOM 1494 C C . ARG A 1 186 ? -2.365 -12.123 -4.436 1.00 93.88 186 ARG A C 1
ATOM 1496 O O . ARG A 1 186 ? -2.426 -13.347 -4.532 1.00 93.88 186 ARG A O 1
ATOM 1503 N N . GLY A 1 187 ? -1.930 -11.341 -5.426 1.00 93.38 187 GLY A N 1
ATOM 1504 C CA . GLY A 1 187 ? -1.560 -11.834 -6.758 1.00 93.38 187 GLY A CA 1
ATOM 1505 C C . GLY A 1 187 ? -2.759 -12.232 -7.629 1.00 93.38 187 GLY A C 1
ATOM 1506 O O . GLY A 1 187 ? -2.587 -12.880 -8.657 1.00 93.38 187 GLY A O 1
ATOM 1507 N N . MET A 1 188 ? -3.978 -11.868 -7.221 1.00 93.62 188 MET A N 1
ATOM 1508 C CA . MET A 1 188 ? -5.228 -12.298 -7.850 1.00 93.62 188 MET A CA 1
ATOM 1509 C C . MET A 1 188 ? -5.814 -11.209 -8.748 1.00 93.62 188 MET A C 1
ATOM 1511 O O . MET A 1 188 ? -5.653 -10.011 -8.495 1.00 93.62 188 MET A O 1
ATOM 1515 N N . THR A 1 189 ? -6.527 -11.627 -9.789 1.00 92.44 189 THR A N 1
ATOM 1516 C CA . THR A 1 189 ? -7.344 -10.731 -10.617 1.00 92.44 189 THR A CA 1
ATOM 1517 C C . THR A 1 189 ? -8.719 -10.512 -9.984 1.00 92.44 189 THR A C 1
ATOM 1519 O O . THR A 1 189 ? -9.176 -11.313 -9.169 1.00 92.44 189 THR A O 1
ATOM 1522 N N . ASP A 1 190 ? -9.399 -9.421 -10.339 1.00 90.12 190 ASP A N 1
ATOM 1523 C CA . ASP A 1 190 ? -10.687 -9.051 -9.727 1.00 90.12 190 ASP A CA 1
ATOM 1524 C C . ASP A 1 190 ? -11.834 -10.023 -10.078 1.00 90.12 190 ASP A C 1
ATOM 1526 O O . ASP A 1 190 ? -12.825 -10.094 -9.353 1.00 90.12 190 ASP A O 1
ATOM 1530 N N . ASP A 1 191 ? -11.690 -10.796 -11.157 1.00 89.50 191 ASP A N 1
ATOM 1531 C CA . ASP A 1 191 ? -12.645 -11.792 -11.659 1.00 89.50 191 ASP A CA 1
ATOM 1532 C C . ASP A 1 191 ? -12.361 -13.230 -11.184 1.00 89.50 191 ASP A C 1
ATOM 1534 O O . ASP A 1 191 ? -13.188 -14.126 -11.372 1.00 89.50 191 ASP A O 1
ATOM 1538 N N . GLN A 1 192 ? -11.214 -13.470 -10.545 1.00 90.94 192 GLN A N 1
ATOM 1539 C CA . GLN A 1 192 ? -10.837 -14.797 -10.068 1.00 90.94 192 GLN A CA 1
ATOM 1540 C C . GLN A 1 192 ? -11.735 -15.267 -8.907 1.00 90.94 192 GLN A C 1
ATOM 1542 O O . GLN A 1 192 ? -12.117 -14.508 -8.013 1.00 90.94 192 GLN A O 1
ATOM 1547 N N . ILE A 1 193 ? -12.045 -16.568 -8.876 1.00 88.25 193 ILE A N 1
ATOM 1548 C CA . ILE A 1 193 ? -12.789 -17.181 -7.765 1.00 88.25 193 ILE A CA 1
ATOM 1549 C C . ILE A 1 193 ? -12.013 -16.978 -6.454 1.00 88.25 193 ILE A C 1
ATOM 1551 O O . ILE A 1 193 ? -10.842 -17.338 -6.344 1.00 88.25 193 ILE A O 1
ATOM 1555 N N . GLY A 1 194 ? -12.688 -16.425 -5.441 1.00 85.81 194 GLY A N 1
ATOM 1556 C CA . GLY A 1 194 ? -12.092 -16.117 -4.135 1.00 85.81 194 GLY A CA 1
ATOM 1557 C C . GLY A 1 194 ? -11.457 -14.723 -4.031 1.00 85.81 194 GLY A C 1
ATOM 1558 O O . GLY A 1 194 ? -10.848 -14.408 -3.000 1.00 85.81 194 GLY A O 1
ATOM 1559 N N . SER A 1 195 ? -11.592 -13.893 -5.066 1.00 90.31 195 SER A N 1
ATOM 1560 C CA . SER A 1 195 ? -11.258 -12.469 -5.024 1.00 90.31 195 SER A CA 1
ATOM 1561 C C . SER A 1 195 ? -12.279 -11.666 -4.219 1.00 90.31 195 SER A C 1
ATOM 1563 O O . SER A 1 195 ? -13.457 -12.021 -4.122 1.00 90.31 195 SER A O 1
ATOM 1565 N N . ALA A 1 196 ? -11.813 -10.570 -3.627 1.00 87.31 196 ALA A N 1
ATOM 1566 C CA . ALA A 1 196 ? -12.664 -9.555 -3.039 1.00 87.31 196 ALA A CA 1
ATOM 1567 C C . ALA A 1 196 ? -13.525 -8.920 -4.130 1.00 87.31 196 ALA A C 1
ATOM 1569 O O . ALA A 1 196 ? -13.020 -8.533 -5.187 1.00 87.31 196 ALA A O 1
ATOM 1570 N N . LYS A 1 197 ? -14.834 -8.833 -3.879 1.00 82.75 197 LYS A N 1
ATOM 1571 C CA . LYS A 1 197 ? -15.796 -8.321 -4.857 1.00 82.75 197 LYS A CA 1
ATOM 1572 C C . LYS A 1 197 ? -15.544 -6.841 -5.121 1.00 82.75 197 LYS A C 1
ATOM 1574 O O . LYS A 1 197 ? -15.628 -6.027 -4.205 1.00 82.75 197 LYS A O 1
ATOM 1579 N N . VAL A 1 198 ? -15.312 -6.502 -6.384 1.00 73.06 198 VAL A N 1
ATOM 1580 C CA . VAL A 1 198 ? -15.150 -5.122 -6.850 1.00 73.06 198 VAL A CA 1
ATOM 1581 C C . VAL A 1 198 ? -16.444 -4.665 -7.523 1.00 73.06 198 VAL A C 1
ATOM 1583 O O . VAL A 1 198 ? -17.004 -5.382 -8.349 1.00 73.06 198 VAL A O 1
ATOM 1586 N N . GLY A 1 199 ? -16.935 -3.473 -7.180 1.00 59.88 199 GLY A N 1
ATOM 1587 C CA . GLY A 1 199 ? -18.169 -2.923 -7.741 1.00 59.88 199 GLY A CA 1
ATOM 1588 C C . GLY A 1 199 ? -18.225 -1.395 -7.725 1.00 59.88 199 GLY A C 1
ATOM 1589 O O . GLY A 1 199 ? -17.441 -0.725 -7.053 1.00 59.88 199 GLY A O 1
ATOM 1590 N N . ILE A 1 200 ? -19.160 -0.840 -8.505 1.00 49.34 200 ILE A N 1
ATOM 1591 C CA . ILE A 1 200 ? -19.418 0.611 -8.599 1.00 49.34 200 ILE A CA 1
ATOM 1592 C C . ILE A 1 200 ? -20.220 1.108 -7.380 1.00 49.34 200 ILE A C 1
ATOM 1594 O O . ILE A 1 200 ? -20.087 2.263 -6.974 1.00 49.34 200 ILE A O 1
ATOM 1598 N N . THR A 1 201 ? -21.036 0.243 -6.781 1.00 48.53 201 THR A N 1
ATOM 1599 C CA . THR A 1 201 ? -21.676 0.434 -5.472 1.00 48.53 201 THR A CA 1
ATOM 1600 C C . THR A 1 201 ? -20.873 -0.294 -4.399 1.00 48.53 201 THR A C 1
ATOM 1602 O O . THR A 1 201 ? -20.148 -1.232 -4.717 1.00 48.53 201 THR A O 1
ATOM 1605 N N . GLU A 1 202 ? -20.989 0.120 -3.135 1.00 54.62 202 GLU A N 1
ATOM 1606 C CA . GLU A 1 202 ? -20.406 -0.632 -2.015 1.00 54.62 202 GLU A CA 1
ATOM 1607 C C . GLU A 1 202 ? -20.939 -2.069 -2.036 1.00 54.62 202 GLU A C 1
ATOM 1609 O O . GLU A 1 202 ? -22.130 -2.304 -1.856 1.00 54.62 202 GLU A O 1
ATOM 1614 N N . THR A 1 203 ? -20.057 -3.019 -2.336 1.00 54.47 203 THR A N 1
ATOM 1615 C CA . THR A 1 203 ? -20.362 -4.452 -2.452 1.00 54.47 203 THR A CA 1
ATOM 1616 C C . THR A 1 203 ? -20.165 -5.204 -1.136 1.00 54.47 203 THR A C 1
ATOM 1618 O O . THR A 1 203 ? -20.554 -6.368 -1.039 1.00 54.47 203 THR A O 1
ATOM 1621 N N . THR A 1 204 ? -19.581 -4.546 -0.130 1.00 56.50 204 THR A N 1
ATOM 1622 C CA . THR A 1 204 ? -19.123 -5.149 1.125 1.00 56.50 204 THR A CA 1
ATOM 1623 C C . THR A 1 204 ? -19.857 -4.498 2.296 1.00 56.50 204 THR A C 1
ATOM 1625 O O . THR A 1 204 ? -19.521 -3.394 2.709 1.00 56.50 204 THR A O 1
ATOM 1628 N N . HIS A 1 205 ? -20.886 -5.163 2.827 1.00 67.38 205 HIS A N 1
ATOM 1629 C CA . HIS A 1 205 ? -21.648 -4.680 3.992 1.00 67.38 205 HIS A CA 1
ATOM 1630 C C . HIS A 1 205 ? -21.090 -5.199 5.329 1.00 67.38 205 HIS A C 1
ATOM 1632 O O . HIS A 1 205 ? -21.308 -4.590 6.379 1.00 67.38 205 HIS A O 1
ATOM 1638 N N . GLU A 1 206 ? -20.322 -6.286 5.279 1.00 74.81 206 GLU A N 1
ATOM 1639 C CA . GLU A 1 206 ? -19.734 -6.973 6.427 1.00 74.81 206 GLU A CA 1
ATOM 1640 C C . GLU A 1 206 ? -18.215 -7.071 6.274 1.00 74.81 206 GLU A C 1
ATOM 1642 O O . GLU A 1 206 ? -17.694 -7.098 5.162 1.00 74.81 206 GLU A O 1
ATOM 1647 N N . ILE A 1 207 ? -17.499 -7.116 7.398 1.00 86.75 207 ILE A N 1
ATOM 1648 C CA . ILE A 1 207 ? -16.047 -7.315 7.404 1.00 86.75 207 ILE A CA 1
ATOM 1649 C C . ILE A 1 207 ? -15.748 -8.723 6.882 1.00 86.75 207 ILE A C 1
ATOM 1651 O O . ILE A 1 207 ? -16.238 -9.704 7.439 1.00 86.75 207 ILE A O 1
ATOM 1655 N N . GLN A 1 208 ? -14.905 -8.826 5.856 1.00 88.50 208 GLN A N 1
ATOM 1656 C CA . GLN A 1 208 ? -14.507 -10.111 5.283 1.00 88.50 208 GLN A CA 1
ATOM 1657 C C . GLN A 1 208 ? -12.990 -10.245 5.267 1.00 88.50 208 GLN A C 1
ATOM 1659 O O . GLN A 1 208 ? -12.287 -9.328 4.845 1.00 88.50 208 GLN A O 1
ATOM 1664 N N . TYR A 1 209 ? -12.483 -11.406 5.687 1.00 90.44 209 TYR A N 1
ATOM 1665 C CA . TYR A 1 209 ? -11.063 -11.714 5.578 1.00 90.44 209 TYR A CA 1
ATOM 1666 C C . TYR A 1 209 ? -10.748 -12.577 4.361 1.00 90.44 209 TYR A C 1
ATOM 1668 O O . TYR A 1 209 ? -11.559 -13.373 3.887 1.00 90.44 209 TYR A O 1
ATOM 1676 N N . TYR A 1 210 ? -9.512 -12.441 3.905 1.00 92.25 210 TYR A N 1
ATOM 1677 C CA . TYR A 1 210 ? -8.947 -13.134 2.769 1.00 92.25 210 TYR A CA 1
ATOM 1678 C C . TYR A 1 210 ? -7.585 -13.718 3.141 1.00 92.25 210 TYR A C 1
ATOM 1680 O O . TYR A 1 210 ? -6.811 -13.142 3.915 1.00 92.25 210 TYR A O 1
ATOM 1688 N N . VAL A 1 211 ? -7.297 -14.886 2.571 1.00 90.44 211 VAL A N 1
ATOM 1689 C CA . VAL A 1 211 ? -6.031 -15.605 2.744 1.00 90.44 211 VAL A CA 1
ATOM 1690 C C . VAL A 1 211 ? -5.223 -15.504 1.455 1.00 90.44 211 VAL A C 1
ATOM 1692 O O . VAL A 1 211 ? -5.780 -15.470 0.352 1.00 90.44 211 VAL A O 1
ATOM 1695 N N . PHE A 1 212 ? -3.902 -15.440 1.590 1.00 87.06 212 PHE A N 1
ATOM 1696 C CA . PHE A 1 212 ? -3.004 -15.508 0.447 1.00 87.06 212 PHE A CA 1
ATOM 1697 C C . PHE A 1 212 ? -3.084 -16.889 -0.222 1.00 87.06 212 PHE A C 1
ATOM 1699 O O . PHE A 1 212 ? -3.053 -17.896 0.486 1.00 87.06 212 PHE A O 1
ATOM 1706 N N . PRO A 1 213 ? -3.146 -16.964 -1.563 1.00 84.94 213 PRO A N 1
ATOM 1707 C CA . PRO A 1 213 ? -3.152 -18.243 -2.277 1.00 84.94 213 PRO A CA 1
ATOM 1708 C C . PRO A 1 213 ? -1.878 -19.072 -2.056 1.00 84.94 213 PRO A C 1
ATOM 1710 O O . PRO A 1 213 ? -1.906 -20.297 -2.137 1.00 84.94 213 PRO A O 1
ATOM 1713 N N . ASN A 1 214 ? -0.752 -18.409 -1.776 1.00 76.75 214 ASN A N 1
ATOM 1714 C CA . ASN A 1 214 ? 0.537 -19.052 -1.556 1.00 76.75 214 ASN A CA 1
ATOM 1715 C C . ASN A 1 214 ? 0.856 -19.224 -0.058 1.00 76.75 214 ASN A C 1
ATOM 1717 O O . ASN A 1 214 ? 0.418 -18.467 0.808 1.00 76.75 214 ASN A O 1
ATOM 1721 N N . ASN A 1 215 ? 1.691 -20.217 0.258 1.00 74.38 215 ASN A N 1
ATOM 1722 C CA . ASN A 1 215 ? 2.060 -20.529 1.643 1.00 74.38 215 ASN A CA 1
ATOM 1723 C C . ASN A 1 215 ? 3.053 -19.513 2.255 1.00 74.38 215 ASN A C 1
ATOM 1725 O O . ASN A 1 215 ? 3.319 -19.553 3.457 1.00 74.38 215 ASN A O 1
ATOM 1729 N N . ARG A 1 216 ? 3.606 -18.594 1.443 1.00 72.31 216 ARG A N 1
ATOM 1730 C CA . ARG A 1 216 ? 4.612 -17.596 1.859 1.00 72.31 216 ARG A CA 1
ATOM 1731 C C . ARG A 1 216 ? 4.070 -16.646 2.930 1.00 72.31 216 ARG A C 1
ATOM 1733 O O . ARG A 1 216 ? 4.819 -16.238 3.810 1.00 72.31 216 ARG A O 1
ATOM 1740 N N . TYR A 1 217 ? 2.767 -16.368 2.905 1.00 80.31 217 TYR A N 1
ATOM 1741 C CA . TYR A 1 217 ? 2.087 -15.474 3.847 1.00 80.31 217 TYR A CA 1
ATOM 1742 C C . TYR A 1 217 ? 1.004 -16.199 4.663 1.00 80.31 217 TYR A C 1
ATOM 1744 O O . TYR A 1 217 ? 0.008 -15.602 5.068 1.00 80.31 217 TYR A O 1
ATOM 1752 N N . LYS A 1 218 ? 1.198 -17.498 4.946 1.00 82.00 218 LYS A N 1
ATOM 1753 C CA . LYS A 1 218 ? 0.205 -18.352 5.631 1.00 82.00 218 LYS A CA 1
ATOM 1754 C C . LYS A 1 218 ? -0.258 -17.825 6.991 1.00 82.00 218 LYS A C 1
ATOM 1756 O O . LYS A 1 218 ? -1.391 -18.081 7.396 1.00 82.00 218 LYS A O 1
ATOM 1761 N N . HIS A 1 219 ? 0.603 -17.065 7.666 1.00 85.81 219 HIS A N 1
ATOM 1762 C CA . HIS A 1 219 ? 0.335 -16.467 8.969 1.00 85.81 219 HIS A CA 1
ATOM 1763 C C . HIS A 1 219 ? -0.157 -15.012 8.897 1.00 85.81 219 HIS A C 1
ATOM 1765 O O . HIS A 1 219 ? -0.073 -14.289 9.888 1.00 85.81 219 HIS A O 1
ATOM 1771 N N . VAL A 1 220 ? -0.618 -14.557 7.738 1.00 90.25 220 VAL A N 1
ATOM 1772 C CA . VAL A 1 220 ? -1.199 -13.226 7.558 1.00 90.25 220 VAL A CA 1
ATOM 1773 C C . VAL A 1 220 ? -2.667 -13.374 7.173 1.00 90.25 220 VAL A C 1
ATOM 1775 O O . VAL A 1 220 ? -3.049 -14.305 6.454 1.00 90.25 220 VAL A O 1
ATOM 1778 N N . ARG A 1 221 ? -3.501 -12.466 7.672 1.00 91.81 221 ARG A N 1
ATOM 1779 C CA . ARG A 1 221 ? -4.900 -12.312 7.269 1.00 91.81 221 ARG A CA 1
ATOM 1780 C C . ARG A 1 221 ? -5.129 -10.876 6.825 1.00 91.81 221 ARG A C 1
ATOM 1782 O O . ARG A 1 221 ? -4.660 -9.947 7.480 1.00 91.81 221 ARG A O 1
ATOM 1789 N N . ILE A 1 222 ? -5.815 -10.715 5.698 1.00 93.62 222 ILE A N 1
ATOM 1790 C CA . ILE A 1 222 ? -6.169 -9.407 5.146 1.00 93.62 222 ILE A CA 1
ATOM 1791 C C . ILE A 1 222 ? -7.671 -9.236 5.251 1.00 93.62 222 ILE A C 1
ATOM 1793 O O . ILE A 1 222 ? -8.405 -10.059 4.717 1.00 93.62 222 ILE A O 1
ATOM 1797 N N . TYR A 1 223 ? -8.115 -8.171 5.899 1.00 94.00 223 TYR A N 1
ATOM 1798 C CA . TYR A 1 223 ? -9.522 -7.846 6.062 1.00 94.00 223 TYR A CA 1
ATOM 1799 C C . TYR A 1 223 ? -9.897 -6.678 5.156 1.00 94.00 223 TYR A C 1
ATOM 1801 O O . TYR A 1 223 ? -9.258 -5.625 5.200 1.00 94.00 223 TYR A O 1
ATOM 1809 N N . ASP A 1 224 ? -10.937 -6.879 4.351 1.00 91.38 224 ASP A N 1
ATOM 1810 C CA . ASP A 1 224 ? -11.634 -5.809 3.644 1.00 91.38 224 ASP A CA 1
ATOM 1811 C C . ASP A 1 224 ? -12.677 -5.227 4.590 1.00 91.38 224 ASP A C 1
ATOM 1813 O O . ASP A 1 224 ? -13.617 -5.916 5.007 1.00 91.38 224 ASP A O 1
ATOM 1817 N N . ILE A 1 225 ? -12.476 -3.972 4.978 1.00 89.69 225 ILE A N 1
ATOM 1818 C CA . ILE A 1 225 ? -13.418 -3.255 5.822 1.00 89.69 225 ILE A CA 1
ATOM 1819 C C . ILE A 1 225 ? -14.307 -2.407 4.898 1.00 89.69 225 ILE A C 1
ATOM 1821 O O . ILE A 1 225 ? -13.768 -1.687 4.051 1.00 89.69 225 ILE A O 1
ATOM 1825 N N . PRO A 1 226 ? -15.649 -2.450 5.053 1.00 81.81 226 PRO A N 1
ATOM 1826 C CA . PRO A 1 226 ? -16.582 -1.614 4.291 1.00 81.81 226 PRO A CA 1
ATOM 1827 C C . PRO A 1 226 ? -16.143 -0.142 4.187 1.00 81.81 226 PRO A C 1
ATOM 1829 O O . PRO A 1 226 ? -15.455 0.371 5.068 1.00 81.81 226 PRO A O 1
ATOM 1832 N N . GLY A 1 227 ? -16.511 0.589 3.137 1.00 72.88 227 GLY A N 1
ATOM 1833 C CA . GLY A 1 227 ? -16.159 2.006 3.052 1.00 72.88 227 GLY A CA 1
ATOM 1834 C C . GLY A 1 227 ? -16.846 2.845 4.128 1.00 72.88 227 GLY A C 1
ATOM 1835 O O . GLY A 1 227 ? -18.015 2.636 4.462 1.00 72.88 227 GLY A O 1
ATOM 1836 N N . ALA A 1 228 ? -16.119 3.822 4.664 1.00 65.88 228 ALA A N 1
ATOM 1837 C CA . ALA A 1 228 ? -16.720 4.888 5.454 1.00 65.88 228 ALA A CA 1
ATOM 1838 C C . ALA A 1 228 ? -17.435 5.909 4.547 1.00 65.88 228 ALA A C 1
ATOM 1840 O O . ALA A 1 228 ? -17.180 5.949 3.340 1.00 65.88 228 ALA A O 1
ATOM 1841 N N . GLY A 1 229 ? -18.376 6.675 5.110 1.00 55.06 229 GLY A N 1
ATOM 1842 C CA . GLY A 1 229 ? -19.066 7.758 4.395 1.00 55.06 229 GLY A CA 1
ATOM 1843 C C . GLY A 1 229 ? -20.266 7.339 3.532 1.00 55.06 229 GLY A C 1
ATOM 1844 O O . GLY A 1 229 ? -20.630 8.041 2.590 1.00 55.06 229 GLY A O 1
ATOM 1845 N N . THR A 1 230 ? -20.899 6.201 3.832 1.00 53.91 230 THR A N 1
ATOM 1846 C CA . THR A 1 230 ? -22.160 5.763 3.201 1.00 53.91 230 THR A CA 1
ATOM 1847 C C . THR A 1 230 ? -23.389 6.229 3.993 1.00 53.91 230 THR A C 1
ATOM 1849 O O . THR A 1 230 ? -23.296 6.497 5.188 1.00 53.91 230 THR A O 1
ATOM 1852 N N . LEU A 1 231 ? -24.565 6.275 3.344 1.00 46.91 231 LEU A N 1
ATOM 1853 C CA . LEU A 1 231 ? -25.863 6.715 3.905 1.00 46.91 231 LEU A CA 1
ATOM 1854 C C . LEU A 1 231 ? -26.264 6.061 5.249 1.00 46.91 231 LEU A C 1
ATOM 1856 O O . LEU A 1 231 ? -27.172 6.555 5.910 1.00 46.91 231 LEU A O 1
ATOM 1860 N N . THR A 1 232 ? -25.622 4.962 5.653 1.00 50.09 232 THR A N 1
ATOM 1861 C CA . THR A 1 232 ? -25.961 4.183 6.853 1.00 50.09 232 THR A CA 1
ATOM 1862 C C . THR A 1 232 ? -24.963 4.312 8.009 1.00 50.09 232 THR A C 1
ATOM 1864 O O . THR A 1 232 ? -25.269 3.831 9.094 1.00 50.09 232 THR A O 1
ATOM 1867 N N . HIS A 1 233 ? -23.786 4.929 7.826 1.00 51.66 233 HIS A N 1
ATOM 1868 C CA . HIS A 1 233 ? -22.745 4.973 8.866 1.00 51.66 233 HIS A CA 1
ATOM 1869 C C . HIS A 1 233 ? -22.146 6.379 8.998 1.00 51.66 233 HIS A C 1
ATOM 1871 O O . HIS A 1 233 ? -21.377 6.821 8.145 1.00 51.66 233 HIS A O 1
ATOM 1877 N N . GLY A 1 234 ? -22.481 7.081 10.085 1.00 55.41 234 GLY A N 1
ATOM 1878 C CA . GLY A 1 234 ? -21.842 8.351 10.428 1.00 55.41 234 GLY A CA 1
ATOM 1879 C C . GLY A 1 234 ? -20.360 8.148 10.755 1.00 55.41 234 GLY A C 1
ATOM 1880 O O . GLY A 1 234 ? -20.010 7.267 11.539 1.00 55.41 234 GLY A O 1
ATOM 1881 N N . ALA A 1 235 ? -19.486 8.968 10.167 1.00 59.56 235 ALA A N 1
ATOM 1882 C CA . ALA A 1 235 ? -18.032 8.831 10.291 1.00 59.56 235 ALA A CA 1
ATOM 1883 C C . ALA A 1 235 ? -17.518 8.869 11.747 1.00 59.56 235 ALA A C 1
ATOM 1885 O O . ALA A 1 235 ? -16.548 8.185 12.071 1.00 59.56 235 ALA A O 1
ATOM 1886 N N . SER A 1 236 ? -18.209 9.584 12.645 1.00 65.19 236 SER A N 1
ATOM 1887 C CA . SER A 1 236 ? -17.730 9.885 14.003 1.00 65.19 236 SER A CA 1
ATOM 1888 C C . SER A 1 236 ? -17.522 8.668 14.915 1.00 65.19 236 SER A C 1
ATOM 1890 O O . SER A 1 236 ? -16.733 8.752 15.857 1.00 65.19 236 SER A O 1
ATOM 1892 N N . ASN A 1 237 ? -18.181 7.534 14.638 1.00 77.69 237 ASN A N 1
ATOM 1893 C CA . ASN A 1 237 ? -18.055 6.291 15.420 1.00 77.69 237 ASN A CA 1
ATOM 1894 C C . ASN A 1 237 ? -17.576 5.094 14.588 1.00 77.69 237 ASN A C 1
ATOM 1896 O O . ASN A 1 237 ? -17.488 3.980 15.099 1.00 77.69 237 ASN A O 1
ATOM 1900 N N . TYR A 1 238 ? -17.231 5.306 13.315 1.00 85.25 238 TYR A N 1
ATOM 1901 C CA . TYR A 1 238 ? -16.919 4.221 12.384 1.00 85.25 238 TYR A CA 1
ATOM 1902 C C . TYR A 1 238 ? -15.801 3.298 12.902 1.00 85.25 238 TYR A C 1
ATOM 1904 O O . TYR A 1 238 ? -15.886 2.072 12.796 1.00 85.25 238 TYR A O 1
ATOM 1912 N N . TYR A 1 239 ? -14.767 3.888 13.509 1.00 88.56 239 TYR A N 1
ATOM 1913 C CA . TYR A 1 239 ? -13.632 3.158 14.069 1.00 88.56 239 TYR A CA 1
ATOM 1914 C C . TYR A 1 239 ? -14.053 2.200 15.196 1.00 88.56 239 TYR A C 1
ATOM 1916 O O . TYR A 1 239 ? -13.612 1.050 15.244 1.00 88.56 239 TYR A O 1
ATOM 1924 N N . GLU A 1 240 ? -14.923 2.656 16.093 1.00 87.94 240 GLU A N 1
ATOM 1925 C CA . GLU A 1 240 ? -15.464 1.881 17.207 1.00 87.94 240 GLU A CA 1
ATOM 1926 C C . GLU A 1 240 ? -16.483 0.832 16.726 1.00 87.94 240 GLU A C 1
ATOM 1928 O O . GLU A 1 240 ? -16.399 -0.343 17.106 1.00 87.94 240 GLU A O 1
ATOM 1933 N N . ASP A 1 241 ? -17.388 1.226 15.826 1.00 86.56 241 ASP A N 1
ATOM 1934 C CA . ASP A 1 241 ? -18.466 0.392 15.284 1.00 86.56 241 ASP A CA 1
ATOM 1935 C C . ASP A 1 241 ? -17.916 -0.842 14.570 1.00 86.56 241 ASP A C 1
ATOM 1937 O O . ASP A 1 241 ? -18.347 -1.974 14.832 1.00 86.56 241 ASP A O 1
ATOM 1941 N N . LYS A 1 242 ? -16.907 -0.627 13.715 1.00 89.12 242 LYS A N 1
ATOM 1942 C CA . LYS A 1 242 ? -16.170 -1.689 13.015 1.00 89.12 242 LYS A CA 1
ATOM 1943 C C . LYS A 1 242 ? -15.043 -2.286 13.849 1.00 89.12 242 LYS A C 1
ATOM 1945 O O . LYS A 1 242 ? -14.362 -3.191 13.380 1.00 89.12 242 LYS A O 1
ATOM 1950 N N . SER A 1 243 ? -14.877 -1.815 15.086 1.00 92.44 243 SER A N 1
ATOM 1951 C CA . SER A 1 243 ? -13.952 -2.368 16.075 1.00 92.44 243 SER A CA 1
ATOM 1952 C C . SER A 1 243 ? -12.522 -2.461 15.535 1.00 92.44 243 SER A C 1
ATOM 1954 O O . SER A 1 243 ? -11.822 -3.452 15.726 1.00 92.44 243 SER A O 1
ATOM 1956 N N . LEU A 1 244 ? -12.085 -1.391 14.859 1.00 93.31 244 LEU A N 1
ATOM 1957 C CA . LEU A 1 244 ? -10.824 -1.348 14.116 1.00 93.31 244 LEU A CA 1
ATOM 1958 C C . LEU A 1 244 ? -9.591 -1.536 15.005 1.00 93.31 244 LEU A C 1
ATOM 1960 O O . LEU A 1 244 ? -8.575 -2.034 14.531 1.00 93.31 244 LEU A O 1
ATOM 1964 N N . CYS A 1 245 ? -9.683 -1.233 16.302 1.00 92.75 245 CYS A N 1
ATOM 1965 C CA . CYS A 1 245 ? -8.608 -1.511 17.258 1.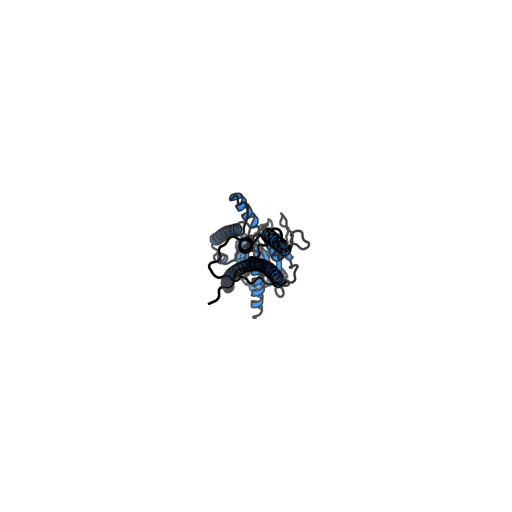00 92.75 245 CYS A CA 1
ATOM 1966 C C . CYS A 1 245 ? -8.320 -3.011 17.463 1.00 92.75 245 CYS A C 1
ATOM 1968 O O . CYS A 1 245 ? -7.346 -3.346 18.131 1.00 92.75 245 CYS A O 1
ATOM 1970 N N . ALA A 1 246 ? -9.144 -3.916 16.922 1.00 93.56 246 ALA A N 1
ATOM 1971 C CA . ALA A 1 246 ? -8.909 -5.355 16.992 1.00 93.56 246 ALA A CA 1
ATOM 1972 C C . ALA A 1 246 ? -7.778 -5.842 16.071 1.00 93.56 246 ALA A C 1
ATOM 1974 O O . ALA A 1 246 ? -7.192 -6.893 16.334 1.00 93.56 246 ALA A O 1
ATOM 1975 N N . PHE A 1 247 ? -7.495 -5.107 14.993 1.00 94.56 247 PHE A N 1
ATOM 1976 C CA . PHE A 1 247 ? -6.484 -5.474 14.001 1.00 94.56 247 PHE A CA 1
ATOM 1977 C C . PHE A 1 247 ? -5.074 -5.114 14.474 1.00 94.56 247 PHE A C 1
ATOM 1979 O O . PHE A 1 247 ? -4.891 -4.254 15.334 1.00 94.56 247 PHE A O 1
ATOM 1986 N N . ASP A 1 248 ? -4.054 -5.733 13.890 1.00 92.12 248 ASP A N 1
ATOM 1987 C CA . ASP A 1 248 ? -2.666 -5.454 14.268 1.00 92.12 248 ASP A CA 1
ATOM 1988 C C . ASP A 1 248 ? -2.118 -4.231 13.511 1.00 92.12 248 ASP A C 1
ATOM 1990 O O . ASP A 1 248 ? -1.336 -3.448 14.054 1.00 92.12 248 ASP A O 1
ATOM 1994 N N . CYS A 1 249 ? -2.570 -4.026 12.268 1.00 92.56 249 CYS A N 1
ATOM 1995 C CA . CYS A 1 249 ? -2.186 -2.884 11.443 1.00 92.56 249 CYS A CA 1
ATOM 1996 C C . CYS A 1 249 ? -3.327 -2.422 10.525 1.00 92.56 249 CYS A C 1
ATOM 1998 O O . CYS A 1 249 ? -4.006 -3.253 9.915 1.00 92.56 249 CYS A O 1
ATOM 2000 N N . LEU A 1 250 ? -3.509 -1.103 10.390 1.00 95.25 250 LEU A N 1
ATOM 2001 C CA . LEU A 1 250 ? -4.420 -0.518 9.402 1.00 95.25 250 LEU A CA 1
ATOM 2002 C C . LEU A 1 250 ? -3.665 -0.034 8.161 1.00 95.25 250 LEU A C 1
ATOM 2004 O O . LEU A 1 250 ? -2.724 0.758 8.249 1.00 95.25 250 LEU A O 1
ATOM 2008 N N . ILE A 1 251 ? -4.146 -0.460 6.998 1.00 95.94 251 ILE A N 1
ATOM 2009 C CA . ILE A 1 251 ? -3.763 0.064 5.689 1.00 95.94 251 ILE A CA 1
ATOM 2010 C C . ILE A 1 251 ? -4.843 1.063 5.264 1.00 95.94 251 ILE A C 1
ATOM 2012 O O . ILE A 1 251 ? -5.927 0.678 4.820 1.00 95.94 251 ILE A O 1
ATOM 2016 N N . ILE A 1 252 ? -4.569 2.354 5.453 1.00 94.75 252 ILE A N 1
ATOM 2017 C CA . ILE A 1 252 ? -5.526 3.438 5.215 1.00 94.75 252 ILE A CA 1
ATOM 2018 C C . ILE A 1 252 ? -5.438 3.866 3.749 1.00 94.75 252 ILE A C 1
ATOM 2020 O O . ILE A 1 252 ? -4.521 4.574 3.335 1.00 94.75 252 ILE A O 1
ATOM 2024 N N . CYS A 1 253 ? -6.393 3.410 2.948 1.00 93.50 253 CYS A N 1
ATOM 2025 C CA . CYS A 1 253 ? -6.483 3.702 1.527 1.00 93.50 253 CYS A CA 1
ATOM 2026 C C . CYS A 1 253 ? -7.073 5.097 1.307 1.00 93.50 253 CYS A C 1
ATOM 2028 O O . CYS A 1 253 ? -8.196 5.367 1.730 1.00 93.50 253 CYS A O 1
ATOM 2030 N N . THR A 1 254 ? -6.342 5.959 0.608 1.00 89.75 254 THR A N 1
ATOM 2031 C CA . THR A 1 254 ? -6.761 7.329 0.292 1.00 89.75 254 THR A CA 1
ATOM 2032 C C . THR A 1 254 ? -7.164 7.454 -1.177 1.00 89.75 254 THR A C 1
ATOM 2034 O O . THR A 1 254 ? -6.755 6.657 -2.027 1.00 89.75 254 THR A O 1
ATOM 2037 N N . GLN A 1 255 ? -8.005 8.448 -1.480 1.00 82.25 255 GLN A N 1
ATOM 2038 C CA . GLN A 1 255 ? -8.292 8.863 -2.857 1.00 82.25 255 GLN A CA 1
ATOM 2039 C C . GLN A 1 255 ? -7.246 9.893 -3.328 1.00 82.25 255 GLN A C 1
ATOM 2041 O O . GLN A 1 255 ? -6.087 9.860 -2.914 1.00 82.25 255 GLN A O 1
ATOM 2046 N N . ASP A 1 256 ? -7.646 10.824 -4.198 1.00 80.75 256 ASP A N 1
ATOM 2047 C CA . ASP A 1 256 ? -6.754 11.860 -4.712 1.00 80.75 256 ASP A CA 1
ATOM 2048 C C . ASP A 1 256 ? -6.259 12.841 -3.647 1.00 80.75 256 ASP A C 1
ATOM 2050 O O . ASP A 1 256 ? -5.165 13.395 -3.790 1.00 80.75 256 ASP A O 1
ATOM 2054 N N . THR A 1 257 ? -7.048 13.010 -2.587 1.00 80.62 257 THR A N 1
ATOM 2055 C CA . THR A 1 257 ? -6.790 13.892 -1.447 1.00 80.62 257 THR A CA 1
ATOM 2056 C C . THR A 1 257 ? -7.016 13.141 -0.141 1.00 80.62 257 THR A C 1
ATOM 2058 O O . THR A 1 257 ? -7.905 12.287 -0.061 1.00 80.62 257 THR A O 1
ATOM 2061 N N . LEU A 1 258 ? -6.257 13.486 0.897 1.00 85.62 258 LEU A N 1
ATOM 2062 C CA . LEU A 1 258 ? -6.463 12.989 2.253 1.00 85.62 258 LEU A CA 1
ATOM 2063 C C . LEU A 1 258 ? -7.767 13.562 2.837 1.00 85.62 258 LEU A C 1
ATOM 2065 O O . LEU A 1 258 ? -7.878 14.767 3.072 1.00 85.62 258 LEU A O 1
ATOM 2069 N N . GLY A 1 259 ? -8.760 12.699 3.048 1.00 85.19 259 GLY A N 1
ATOM 2070 C CA . GLY A 1 259 ? -10.052 13.072 3.607 1.00 85.19 259 GLY A CA 1
ATOM 2071 C C . GLY A 1 259 ? -10.055 13.123 5.135 1.00 85.19 259 GLY A C 1
ATOM 2072 O O . GLY A 1 259 ? -9.165 12.611 5.818 1.00 85.19 259 GLY A O 1
ATOM 2073 N N . GLN A 1 260 ? -11.097 13.748 5.688 1.00 85.12 260 GLN A N 1
ATOM 2074 C CA . GLN A 1 260 ? -11.282 13.868 7.137 1.00 85.12 260 GLN A CA 1
ATOM 2075 C C . GLN A 1 260 ? -11.479 12.503 7.815 1.00 85.12 260 GLN A C 1
ATOM 2077 O O . GLN A 1 260 ? -11.037 12.315 8.948 1.00 85.12 260 GLN A O 1
ATOM 2082 N N . GLU A 1 261 ? -12.109 11.553 7.119 1.00 85.00 261 GLU A N 1
ATOM 2083 C CA . GLU A 1 261 ? -12.339 10.192 7.613 1.00 85.00 261 GLU A CA 1
ATOM 2084 C C . GLU A 1 261 ? -11.014 9.439 7.779 1.00 85.00 261 GLU A C 1
ATOM 2086 O O . GLU A 1 261 ? -10.751 8.874 8.840 1.00 85.00 261 GLU A O 1
ATOM 2091 N N . GLU A 1 262 ? -10.129 9.493 6.777 1.00 89.06 262 GLU A N 1
ATOM 2092 C CA . GLU A 1 262 ? -8.812 8.858 6.857 1.00 89.06 262 GLU A CA 1
ATOM 2093 C C . GLU A 1 262 ? -7.942 9.462 7.968 1.00 89.06 262 GLU A C 1
ATOM 2095 O O . GLU A 1 262 ? -7.251 8.725 8.676 1.00 89.06 262 GLU A O 1
ATOM 2100 N N . ILE A 1 263 ? -8.014 10.784 8.169 1.00 89.81 263 ILE A N 1
ATOM 2101 C CA . ILE A 1 263 ? -7.345 11.471 9.285 1.00 89.81 263 ILE A CA 1
ATOM 2102 C C . ILE A 1 263 ? -7.887 10.966 10.625 1.00 89.81 263 ILE A C 1
ATOM 2104 O O . ILE A 1 263 ? -7.114 10.692 11.543 1.00 89.81 263 ILE A O 1
ATOM 2108 N N . GLU A 1 264 ? -9.206 10.819 10.758 1.00 88.56 264 GLU A N 1
ATOM 2109 C CA . GLU A 1 264 ? -9.820 10.325 11.988 1.00 88.56 264 GLU A CA 1
ATOM 2110 C C . GLU A 1 264 ? -9.412 8.876 12.290 1.00 88.56 264 GLU A C 1
ATOM 2112 O O . GLU A 1 264 ? -9.044 8.579 13.432 1.00 88.56 264 GLU A O 1
ATOM 2117 N N . PHE A 1 265 ? -9.393 7.995 11.281 1.00 90.38 265 PHE A N 1
ATOM 2118 C CA . PHE A 1 265 ? -8.910 6.618 11.441 1.00 90.38 265 PHE A CA 1
ATOM 2119 C C . PHE A 1 265 ? -7.467 6.588 11.910 1.00 90.38 265 PHE A C 1
ATOM 2121 O O . PHE A 1 265 ? -7.164 5.892 12.877 1.00 90.38 265 PHE A O 1
ATOM 2128 N N . ALA A 1 266 ? -6.599 7.374 11.274 1.00 91.25 266 ALA A N 1
ATOM 2129 C CA . ALA A 1 266 ? -5.194 7.437 11.635 1.00 91.25 266 ALA A CA 1
ATOM 2130 C C . ALA A 1 266 ? -5.007 7.924 13.077 1.00 91.25 266 ALA A C 1
ATOM 2132 O O . ALA A 1 266 ? -4.335 7.271 13.871 1.00 91.25 266 ALA A O 1
ATOM 2133 N N . MET A 1 267 ? -5.668 9.018 13.464 1.00 89.44 267 MET A N 1
ATOM 2134 C CA . MET A 1 267 ? -5.549 9.566 14.817 1.00 89.44 267 MET A CA 1
ATOM 2135 C C . MET A 1 267 ? -6.104 8.622 15.890 1.00 89.44 267 MET A C 1
ATOM 2137 O O . MET A 1 267 ? -5.523 8.517 16.973 1.00 89.44 267 MET A O 1
ATOM 2141 N N . LYS A 1 268 ? -7.217 7.925 15.622 1.00 90.31 268 LYS A N 1
ATOM 2142 C CA . LYS A 1 268 ? -7.764 6.920 16.546 1.00 90.31 268 LYS A CA 1
ATOM 2143 C C . LYS A 1 268 ? -6.845 5.700 16.641 1.00 90.31 268 LYS A C 1
ATOM 2145 O O . LYS A 1 268 ? -6.506 5.305 17.753 1.00 90.31 268 LYS A O 1
ATOM 2150 N N . ALA A 1 269 ? -6.382 5.160 15.517 1.00 90.75 269 ALA A N 1
ATOM 2151 C CA . ALA A 1 269 ? -5.456 4.027 15.475 1.00 90.75 269 ALA A CA 1
ATOM 2152 C C . ALA A 1 269 ? -4.164 4.307 16.242 1.00 90.75 269 ALA A C 1
ATOM 2154 O O . ALA A 1 269 ? -3.761 3.511 17.094 1.00 90.75 269 ALA A O 1
ATOM 2155 N N . LEU A 1 270 ? -3.585 5.492 16.025 1.00 87.38 270 LEU A N 1
ATOM 2156 C CA . LEU A 1 270 ? -2.450 5.975 16.795 1.00 87.38 270 LEU A CA 1
ATOM 2157 C C . LEU A 1 270 ? -2.791 5.961 18.290 1.00 87.38 270 LEU A C 1
ATOM 2159 O O . LEU A 1 270 ? -2.123 5.257 19.032 1.00 87.38 270 LEU A O 1
ATOM 2163 N N . ARG A 1 271 ? -3.895 6.564 18.753 1.00 85.31 271 ARG A N 1
ATOM 2164 C CA . ARG A 1 271 ? -4.281 6.518 20.187 1.00 85.31 271 ARG A CA 1
ATOM 2165 C C . ARG A 1 271 ? -4.401 5.100 20.761 1.00 85.31 271 ARG A C 1
ATOM 2167 O O . ARG A 1 271 ? -4.148 4.911 21.950 1.00 85.31 271 ARG A O 1
ATOM 2174 N N . TYR A 1 272 ? -4.774 4.121 19.938 1.00 86.50 272 TYR A N 1
ATOM 2175 C CA . TYR A 1 272 ? -4.838 2.699 20.295 1.00 86.50 272 TYR A CA 1
ATOM 2176 C C . TYR A 1 272 ? -3.501 1.953 20.164 1.00 86.50 272 TYR A C 1
ATOM 2178 O O . TYR A 1 272 ? -3.451 0.757 20.442 1.00 86.50 272 TYR A O 1
ATOM 2186 N N . ARG A 1 273 ? -2.415 2.655 19.818 1.00 83.94 273 ARG A N 1
ATOM 2187 C CA . ARG A 1 273 ? -1.057 2.131 19.601 1.00 83.94 273 ARG A CA 1
ATOM 2188 C C . ARG A 1 273 ? -0.997 1.097 18.476 1.00 83.94 273 ARG A C 1
ATOM 2190 O O . ARG A 1 273 ? -0.213 0.153 18.530 1.00 83.94 273 ARG A O 1
ATOM 2197 N N . GLN A 1 274 ? -1.846 1.275 17.473 1.00 87.12 274 GLN A N 1
ATOM 2198 C CA . GLN A 1 274 ? -1.951 0.398 16.319 1.00 87.12 274 GLN A CA 1
ATOM 2199 C C . GLN A 1 274 ? -1.028 0.884 15.199 1.00 87.12 274 GLN A C 1
ATOM 2201 O O . GLN A 1 274 ? -0.937 2.087 14.943 1.00 87.12 274 GLN A O 1
ATOM 2206 N N . ALA A 1 275 ? -0.348 -0.044 14.522 1.00 87.31 275 ALA A N 1
ATOM 2207 C CA . ALA A 1 275 ? 0.484 0.296 13.373 1.00 87.31 275 ALA A CA 1
ATOM 2208 C C . ALA A 1 275 ? -0.391 0.782 12.213 1.00 87.31 275 ALA A C 1
ATOM 2210 O O . ALA A 1 275 ? -1.411 0.165 11.902 1.00 87.31 275 ALA A O 1
ATOM 2211 N N . ILE A 1 276 ? 0.013 1.862 11.547 1.00 91.44 276 ILE A N 1
ATOM 2212 C CA . ILE A 1 276 ? -0.721 2.408 10.405 1.00 91.44 276 ILE A CA 1
ATOM 2213 C C . ILE A 1 276 ? 0.208 2.813 9.268 1.00 91.44 276 ILE A C 1
ATOM 2215 O O . ILE A 1 276 ? 1.342 3.236 9.485 1.00 91.44 276 ILE A O 1
ATOM 2219 N N . THR A 1 277 ? -0.321 2.753 8.052 1.00 92.44 277 THR A N 1
ATOM 2220 C CA . THR A 1 277 ? 0.258 3.406 6.877 1.00 92.44 277 THR A CA 1
ATOM 2221 C C . THR A 1 277 ? -0.851 3.904 5.965 1.00 92.44 277 THR A C 1
ATOM 2223 O O . THR A 1 277 ? -1.957 3.358 5.963 1.00 92.44 277 THR A O 1
ATOM 2226 N N . PHE A 1 278 ? -0.551 4.932 5.180 1.00 93.94 278 PHE A N 1
ATOM 2227 C CA . PHE A 1 278 ? -1.418 5.384 4.107 1.00 93.94 278 PHE A CA 1
ATOM 2228 C C . PHE A 1 278 ? -1.027 4.732 2.785 1.00 93.94 278 PHE A C 1
ATOM 2230 O O . PHE A 1 278 ? 0.152 4.525 2.492 1.00 93.94 278 PHE A O 1
ATOM 2237 N N . VAL A 1 279 ? -2.022 4.440 1.956 1.00 94.31 279 VAL A N 1
ATOM 2238 C CA . VAL A 1 279 ? -1.811 3.949 0.596 1.00 94.31 279 VAL A CA 1
ATOM 2239 C C . VAL A 1 279 ? -2.689 4.740 -0.358 1.00 94.31 279 VAL A C 1
ATOM 2241 O O . VAL A 1 279 ? -3.912 4.624 -0.326 1.00 94.31 279 VAL A O 1
ATOM 2244 N N . ARG A 1 280 ? -2.063 5.513 -1.247 1.00 92.00 280 ARG A N 1
ATOM 2245 C CA . ARG A 1 280 ? -2.749 6.092 -2.399 1.00 92.00 280 ARG A CA 1
ATOM 2246 C C . ARG A 1 280 ? -2.723 5.075 -3.531 1.00 92.00 280 ARG A C 1
ATOM 2248 O O . ARG A 1 280 ? -1.678 4.820 -4.135 1.00 92.00 280 ARG A O 1
ATOM 2255 N N . SER A 1 281 ? -3.877 4.479 -3.800 1.00 86.62 281 SER A N 1
ATOM 2256 C CA . SER A 1 281 ? -4.060 3.586 -4.943 1.00 86.62 281 SER A CA 1
ATOM 2257 C C . SER A 1 281 ? -4.287 4.395 -6.233 1.00 86.62 281 SER A C 1
ATOM 2259 O O . SER A 1 281 ? -4.353 5.625 -6.206 1.00 86.62 281 SER A O 1
ATOM 2261 N N . ARG A 1 282 ? -4.410 3.707 -7.375 1.00 85.81 282 ARG A N 1
ATOM 2262 C CA . ARG A 1 282 ? -4.785 4.299 -8.677 1.00 85.81 282 ARG A CA 1
ATOM 2263 C C . ARG A 1 282 ? -3.876 5.440 -9.155 1.00 85.81 282 ARG A C 1
ATOM 2265 O O . ARG A 1 282 ? -4.320 6.415 -9.765 1.00 85.81 282 ARG A O 1
ATOM 2272 N N . CYS A 1 283 ? -2.579 5.329 -8.875 1.00 87.06 283 CYS A N 1
ATOM 2273 C CA . CYS A 1 283 ? -1.590 6.330 -9.281 1.00 87.06 283 CYS A CA 1
ATOM 2274 C C . CYS A 1 283 ? -1.376 6.404 -10.809 1.00 87.06 283 CYS A C 1
ATOM 2276 O O . CYS A 1 283 ? -0.800 7.369 -11.313 1.00 87.06 283 CYS A O 1
ATOM 2278 N N . ASP A 1 284 ? -1.870 5.423 -11.561 1.00 84.88 284 ASP A N 1
ATOM 2279 C CA . ASP A 1 284 ? -2.008 5.459 -13.017 1.00 84.88 284 ASP A CA 1
ATOM 2280 C C . ASP A 1 284 ? -2.913 6.590 -13.503 1.00 84.88 284 ASP A C 1
ATOM 2282 O O . ASP A 1 284 ? -2.571 7.242 -14.484 1.00 84.88 284 ASP A O 1
ATOM 2286 N N . ILE A 1 285 ? -4.002 6.909 -12.796 1.00 85.12 285 ILE A N 1
ATOM 2287 C CA . ILE A 1 285 ? -4.913 7.998 -13.195 1.00 85.12 285 ILE A CA 1
ATOM 2288 C C . ILE A 1 285 ? -4.200 9.355 -13.137 1.00 85.12 285 ILE A C 1
ATOM 2290 O O . ILE A 1 285 ? -4.316 10.177 -14.055 1.00 85.12 285 ILE A O 1
ATOM 2294 N N . ALA A 1 286 ? -3.434 9.590 -12.069 1.00 81.69 286 ALA A N 1
ATOM 2295 C CA . ALA A 1 286 ? -2.635 10.802 -11.919 1.00 81.69 286 ALA A CA 1
ATOM 2296 C C . ALA A 1 286 ? -1.580 10.902 -13.032 1.00 81.69 286 ALA A C 1
ATOM 2298 O O . ALA A 1 286 ? -1.405 11.957 -13.649 1.00 81.69 286 ALA A O 1
ATOM 2299 N N . LEU A 1 287 ? -0.928 9.783 -13.344 1.00 84.00 287 LEU A N 1
ATOM 2300 C CA . LEU A 1 287 ? 0.085 9.714 -14.385 1.00 84.00 287 LEU A CA 1
ATOM 2301 C C . LEU A 1 287 ? -0.494 9.921 -15.792 1.00 84.00 287 LEU A C 1
ATOM 2303 O O . LEU A 1 287 ? 0.071 10.680 -16.579 1.00 84.00 287 LEU A O 1
ATOM 2307 N N . ASP A 1 288 ? -1.641 9.321 -16.102 1.00 84.56 288 ASP A N 1
ATOM 2308 C CA . ASP A 1 288 ? -2.354 9.515 -17.367 1.00 84.56 288 ASP A CA 1
ATOM 2309 C C . ASP A 1 288 ? -2.826 10.958 -17.539 1.00 84.56 288 ASP A C 1
ATOM 2311 O O . ASP A 1 288 ? -2.765 11.522 -18.638 1.00 84.56 288 ASP A O 1
ATOM 2315 N N . THR A 1 289 ? -3.259 11.588 -16.448 1.00 83.25 289 THR A N 1
ATOM 2316 C CA . THR A 1 289 ? -3.614 13.009 -16.439 1.00 83.25 289 THR A CA 1
ATOM 2317 C C . THR A 1 289 ? -2.393 13.866 -16.774 1.00 83.25 289 THR A C 1
ATOM 2319 O O . THR A 1 289 ? -2.460 14.710 -17.670 1.00 83.25 289 THR A O 1
ATOM 2322 N N . LEU A 1 290 ? -1.242 13.601 -16.147 1.00 77.50 290 LEU A N 1
ATOM 2323 C CA . LEU A 1 290 ? 0.011 14.291 -16.467 1.00 77.50 290 LEU A CA 1
ATOM 2324 C C . LEU A 1 290 ? 0.469 14.035 -17.906 1.00 77.50 290 LEU A C 1
ATOM 2326 O O . LEU A 1 290 ? 0.909 14.970 -18.578 1.00 77.50 290 LEU A O 1
ATOM 2330 N N . LYS A 1 291 ? 0.324 12.804 -18.408 1.00 82.19 291 LYS A N 1
ATOM 2331 C CA . LYS A 1 291 ? 0.645 12.441 -19.793 1.00 82.19 291 LYS A CA 1
ATOM 2332 C C . LYS A 1 291 ? -0.157 13.284 -20.783 1.00 82.19 291 LYS A C 1
ATOM 2334 O O . LYS A 1 291 ? 0.425 13.836 -21.721 1.00 82.19 291 LYS A O 1
ATOM 2339 N N . LYS A 1 292 ? -1.467 13.428 -20.548 1.00 82.94 292 LYS A N 1
ATOM 2340 C CA . LYS A 1 292 ? -2.372 14.255 -21.365 1.00 82.94 292 LYS A CA 1
ATOM 2341 C C . LYS A 1 292 ? -2.002 15.738 -21.294 1.00 82.94 292 LYS A C 1
ATOM 2343 O O . LYS A 1 292 ? -1.887 16.379 -22.336 1.00 82.94 292 LYS A O 1
ATOM 2348 N N . LEU A 1 293 ? -1.761 16.270 -20.093 1.00 79.94 293 LEU A N 1
ATOM 2349 C CA . LEU A 1 293 ? -1.442 17.688 -19.884 1.00 79.94 293 LEU A CA 1
ATOM 2350 C C . LEU A 1 293 ? -0.084 18.089 -20.477 1.00 79.94 293 LEU A C 1
ATOM 2352 O O . LEU A 1 293 ? 0.034 19.140 -21.103 1.00 79.94 293 LEU A O 1
ATOM 2356 N N . ARG A 1 294 ? 0.942 17.249 -20.308 1.00 78.88 294 ARG A N 1
ATOM 2357 C CA . ARG A 1 294 ? 2.324 17.535 -20.734 1.00 78.88 294 ARG A CA 1
ATOM 2358 C C . ARG A 1 294 ? 2.653 17.008 -22.138 1.00 78.88 294 ARG A C 1
ATOM 2360 O O . ARG A 1 294 ? 3.795 17.122 -22.571 1.00 78.88 294 ARG A O 1
ATOM 2367 N N . LYS A 1 295 ? 1.674 16.431 -22.853 1.00 78.38 295 LYS A N 1
ATOM 2368 C CA . LYS A 1 295 ? 1.837 15.794 -24.180 1.00 78.38 295 LYS A CA 1
ATOM 2369 C C . LYS A 1 295 ? 3.018 14.810 -24.229 1.00 78.38 295 LYS A C 1
ATOM 2371 O O . LYS A 1 295 ? 3.742 14.729 -25.224 1.00 78.38 295 LYS A O 1
ATOM 2376 N N . ILE A 1 296 ? 3.219 14.065 -23.144 1.00 74.12 296 ILE A N 1
ATOM 2377 C CA . ILE A 1 296 ? 4.315 13.101 -23.027 1.00 74.12 296 ILE A CA 1
ATOM 2378 C C . ILE A 1 296 ? 3.995 11.892 -23.913 1.00 74.12 296 ILE A C 1
ATOM 2380 O O . ILE A 1 296 ? 2.944 11.265 -23.777 1.00 74.12 296 ILE A O 1
ATOM 2384 N N . ARG A 1 297 ? 4.907 11.555 -24.834 1.00 73.50 297 ARG A N 1
ATOM 2385 C CA . ARG A 1 297 ? 4.719 10.433 -25.772 1.00 73.50 297 ARG A CA 1
ATOM 2386 C C . ARG A 1 297 ? 4.893 9.070 -25.104 1.00 73.50 297 ARG A C 1
ATOM 2388 O O . ARG A 1 297 ? 4.126 8.156 -25.392 1.00 73.50 297 ARG A O 1
ATOM 2395 N N . ARG A 1 298 ? 5.876 8.939 -24.209 1.00 78.25 298 ARG A N 1
ATOM 2396 C CA . ARG A 1 298 ? 6.198 7.698 -23.496 1.00 78.25 298 ARG A CA 1
ATOM 2397 C C . ARG A 1 298 ? 6.359 7.983 -22.012 1.00 78.25 298 ARG A C 1
ATOM 2399 O O . ARG A 1 298 ? 7.018 8.948 -21.647 1.00 78.25 298 ARG A O 1
ATOM 2406 N N . ILE A 1 299 ? 5.751 7.138 -21.192 1.00 80.50 299 ILE A N 1
ATOM 2407 C CA . ILE A 1 299 ? 5.994 7.115 -19.756 1.00 80.50 299 ILE A CA 1
ATOM 2408 C C . ILE A 1 299 ? 7.229 6.240 -19.536 1.00 80.50 299 ILE A C 1
ATOM 2410 O O . ILE A 1 299 ? 7.247 5.085 -19.960 1.00 80.50 299 ILE A O 1
ATOM 2414 N N . ASP A 1 300 ? 8.252 6.808 -18.915 1.00 84.81 300 ASP A N 1
ATOM 2415 C CA . ASP A 1 300 ? 9.414 6.098 -18.395 1.00 84.81 300 ASP A CA 1
ATOM 2416 C C . ASP A 1 300 ? 9.455 6.204 -16.861 1.00 84.81 300 ASP A C 1
ATOM 2418 O O . ASP A 1 300 ? 8.603 6.843 -16.231 1.00 84.81 300 ASP A O 1
ATOM 2422 N N . GLN A 1 301 ? 10.444 5.556 -16.248 1.00 82.81 301 GLN A N 1
ATOM 2423 C CA . GLN A 1 301 ? 10.588 5.538 -14.795 1.00 82.81 301 GLN A CA 1
ATOM 2424 C C . GLN A 1 301 ? 10.805 6.941 -14.203 1.00 82.81 301 GLN A C 1
ATOM 2426 O O . GLN A 1 301 ? 10.362 7.205 -13.086 1.00 82.81 301 GLN A O 1
ATOM 2431 N N . ASP A 1 302 ? 11.444 7.857 -14.933 1.00 81.94 302 ASP A N 1
ATOM 2432 C CA . ASP A 1 302 ? 11.690 9.220 -14.455 1.00 81.94 302 ASP A CA 1
ATOM 2433 C C . ASP A 1 302 ? 10.397 10.038 -14.404 1.00 81.94 302 ASP A C 1
ATOM 2435 O O . ASP A 1 302 ? 10.153 10.746 -13.422 1.00 81.94 302 ASP A O 1
ATOM 2439 N N . ALA A 1 303 ? 9.519 9.882 -15.399 1.00 83.69 303 ALA A N 1
ATOM 2440 C CA . ALA A 1 303 ? 8.187 10.477 -15.380 1.00 83.69 303 ALA A CA 1
ATOM 2441 C C . ALA A 1 303 ? 7.343 9.961 -14.200 1.00 83.69 303 ALA A C 1
ATOM 2443 O O . ALA A 1 303 ? 6.676 10.753 -13.527 1.00 83.69 303 ALA A O 1
ATOM 2444 N N . VAL A 1 304 ? 7.409 8.656 -13.909 1.00 84.56 304 VAL A N 1
ATOM 2445 C CA . VAL A 1 304 ? 6.733 8.055 -12.745 1.00 84.56 304 VAL A CA 1
ATOM 2446 C C . VAL A 1 304 ? 7.298 8.603 -11.437 1.00 84.56 304 VAL A C 1
ATOM 2448 O O . VAL A 1 304 ? 6.534 9.065 -10.592 1.00 84.56 304 VAL A O 1
ATOM 2451 N N . ASN A 1 305 ? 8.623 8.647 -11.288 1.00 82.25 305 ASN A N 1
ATOM 2452 C CA . ASN A 1 305 ? 9.283 9.189 -10.098 1.00 82.25 305 ASN A CA 1
ATOM 2453 C C . ASN A 1 305 ? 8.917 10.663 -9.859 1.00 82.25 305 ASN A C 1
ATOM 2455 O O . ASN A 1 305 ? 8.685 11.071 -8.719 1.00 82.25 305 ASN A O 1
ATOM 2459 N N . ALA A 1 306 ? 8.846 11.467 -10.924 1.00 83.00 306 ALA A N 1
ATOM 2460 C CA . ALA A 1 306 ? 8.419 12.860 -10.843 1.00 83.00 306 ALA A CA 1
ATOM 2461 C C . ALA A 1 306 ? 6.950 12.977 -10.409 1.00 83.00 306 ALA A C 1
ATOM 2463 O O . ALA A 1 306 ? 6.643 13.757 -9.509 1.00 83.00 306 ALA A O 1
ATOM 2464 N N . CYS A 1 307 ? 6.060 12.160 -10.982 1.00 84.81 307 CYS A N 1
ATOM 2465 C CA . CYS A 1 307 ? 4.649 12.102 -10.598 1.00 84.81 307 CYS A CA 1
ATOM 2466 C C . CYS A 1 307 ? 4.480 11.718 -9.120 1.00 84.81 307 CYS A C 1
ATOM 2468 O O . CYS A 1 307 ? 3.787 12.410 -8.376 1.00 84.81 307 CYS A O 1
ATOM 2470 N N . ILE A 1 308 ? 5.173 10.672 -8.663 1.00 85.69 308 ILE A N 1
ATOM 2471 C CA . ILE A 1 308 ? 5.180 10.254 -7.255 1.00 85.69 308 ILE A CA 1
ATOM 2472 C C . ILE A 1 308 ? 5.679 11.384 -6.359 1.00 85.69 308 ILE A C 1
ATOM 2474 O O . ILE A 1 308 ? 5.072 11.653 -5.328 1.00 85.69 308 ILE A O 1
ATOM 2478 N N . LYS A 1 309 ? 6.749 12.085 -6.747 1.00 85.00 309 LYS A N 1
ATOM 2479 C CA . LYS A 1 309 ? 7.277 13.215 -5.974 1.00 85.00 309 LYS A CA 1
ATOM 2480 C C . LYS A 1 309 ? 6.265 14.357 -5.858 1.00 85.00 309 LYS A C 1
ATOM 2482 O O . LYS A 1 309 ? 6.129 14.932 -4.777 1.00 85.00 309 LYS A O 1
ATOM 2487 N N . GLU A 1 310 ? 5.559 14.683 -6.939 1.00 87.44 310 GLU A N 1
ATOM 2488 C CA . GLU A 1 310 ? 4.486 15.684 -6.932 1.00 87.44 310 GLU A CA 1
ATOM 2489 C C . GLU A 1 310 ? 3.340 15.249 -6.000 1.00 87.44 310 GLU A C 1
ATOM 2491 O O . GLU A 1 310 ? 2.954 16.013 -5.113 1.00 87.44 310 GLU A O 1
ATOM 2496 N N . MET A 1 311 ? 2.870 14.000 -6.114 1.00 87.88 311 MET A N 1
ATOM 2497 C CA . MET A 1 311 ? 1.816 13.453 -5.248 1.00 87.88 311 MET A CA 1
ATOM 2498 C C . MET A 1 311 ? 2.236 13.395 -3.773 1.00 87.88 311 MET A C 1
ATOM 2500 O O . MET A 1 311 ? 1.457 13.768 -2.900 1.00 87.88 311 MET A O 1
ATOM 2504 N N . ALA A 1 312 ? 3.473 12.989 -3.483 1.00 88.56 312 ALA A N 1
ATOM 2505 C CA . ALA A 1 312 ? 4.025 12.949 -2.131 1.00 88.56 312 ALA A CA 1
ATOM 2506 C C . ALA A 1 312 ? 4.156 14.347 -1.521 1.00 88.56 312 ALA A C 1
ATOM 2508 O O . ALA A 1 312 ? 3.870 14.535 -0.341 1.00 88.56 312 ALA A O 1
ATOM 2509 N N . THR A 1 313 ? 4.538 15.345 -2.322 1.00 89.56 313 THR A N 1
ATOM 2510 C CA . THR A 1 313 ? 4.614 16.741 -1.870 1.00 89.56 313 THR A CA 1
ATOM 2511 C C . THR A 1 313 ? 3.222 17.291 -1.562 1.00 89.56 313 THR A C 1
ATOM 2513 O O . THR A 1 313 ? 3.033 17.929 -0.525 1.00 89.56 313 THR A O 1
ATOM 2516 N N . ALA A 1 314 ? 2.236 17.015 -2.423 1.00 90.19 314 ALA A N 1
ATOM 2517 C CA . ALA A 1 314 ? 0.846 17.395 -2.183 1.00 90.19 314 ALA A CA 1
ATOM 2518 C C . ALA A 1 314 ? 0.305 16.736 -0.906 1.00 90.19 314 ALA A C 1
ATOM 2520 O O . ALA A 1 314 ? -0.222 17.431 -0.040 1.00 90.19 314 ALA A O 1
ATOM 2521 N N . TYR A 1 315 ? 0.537 15.431 -0.746 1.00 89.75 315 TYR A N 1
ATOM 2522 C CA . TYR A 1 315 ? 0.146 14.672 0.438 1.00 89.75 315 TYR A CA 1
ATOM 2523 C C . TYR A 1 315 ? 0.779 15.230 1.722 1.00 89.75 315 TYR A C 1
ATOM 2525 O O . TYR A 1 315 ? 0.082 15.494 2.697 1.00 89.75 315 TYR A O 1
ATOM 2533 N N . ALA A 1 316 ? 2.088 15.499 1.723 1.00 89.19 316 ALA A N 1
ATOM 2534 C CA . ALA A 1 316 ? 2.768 16.088 2.877 1.00 89.19 316 ALA A CA 1
ATOM 2535 C C . ALA A 1 316 ? 2.208 17.477 3.235 1.00 89.19 316 ALA A C 1
ATOM 2537 O O . ALA A 1 316 ? 2.073 17.814 4.410 1.00 89.19 316 ALA A O 1
ATOM 2538 N N . ALA A 1 317 ? 1.846 18.285 2.234 1.00 91.38 317 ALA A N 1
ATOM 2539 C CA . ALA A 1 317 ? 1.194 19.571 2.463 1.00 91.38 317 ALA A CA 1
ATOM 2540 C C . ALA A 1 317 ? -0.231 19.416 3.026 1.00 91.38 317 ALA A C 1
ATOM 2542 O O . ALA A 1 317 ? -0.657 20.251 3.822 1.00 91.38 317 ALA A O 1
ATOM 2543 N N . GLU A 1 318 ? -0.972 18.382 2.619 1.00 91.44 318 GLU A N 1
ATOM 2544 C CA . GLU A 1 318 ? -2.285 18.040 3.185 1.00 91.44 318 GLU A CA 1
ATOM 2545 C C . GLU A 1 318 ? -2.165 17.639 4.648 1.00 91.44 318 GLU A C 1
ATOM 2547 O O . GLU A 1 318 ? -2.845 18.231 5.481 1.00 91.44 318 GLU A O 1
ATOM 2552 N N . VAL A 1 319 ? -1.241 16.730 4.973 1.00 90.44 319 VAL A N 1
ATOM 2553 C CA . VAL A 1 319 ? -0.961 16.316 6.354 1.00 90.44 319 VAL A CA 1
ATOM 2554 C C . VAL A 1 319 ? -0.610 17.524 7.224 1.00 90.44 319 VAL A C 1
ATOM 2556 O O . VAL A 1 319 ? -1.227 17.717 8.269 1.00 90.44 319 VAL A O 1
ATOM 2559 N N . LYS A 1 320 ? 0.283 18.409 6.766 1.00 90.94 320 LYS A N 1
ATOM 2560 C CA . LYS A 1 320 ? 0.635 19.640 7.498 1.00 90.94 320 LYS A CA 1
ATOM 2561 C C . LYS A 1 320 ? -0.563 20.551 7.750 1.00 90.94 320 LYS A C 1
ATOM 2563 O O . LYS A 1 320 ? -0.708 21.099 8.839 1.00 90.94 320 LYS A O 1
ATOM 2568 N N . ARG A 1 321 ? -1.458 20.689 6.766 1.00 91.88 321 ARG A N 1
ATOM 2569 C CA . ARG A 1 321 ? -2.686 21.492 6.899 1.00 91.88 321 ARG A CA 1
ATOM 2570 C C . ARG A 1 321 ? -3.649 20.950 7.955 1.00 91.88 321 ARG A C 1
ATOM 2572 O O . ARG A 1 321 ? -4.451 21.723 8.469 1.00 91.88 321 ARG A O 1
ATOM 2579 N N . THR A 1 322 ? -3.563 19.667 8.308 1.00 89.88 322 THR A N 1
ATOM 2580 C CA . THR A 1 322 ? -4.380 19.091 9.390 1.00 89.88 322 THR A CA 1
ATOM 2581 C C . THR A 1 322 ? -3.964 19.570 10.785 1.00 89.88 322 THR A C 1
ATOM 2583 O O . THR A 1 322 ? -4.749 19.438 11.725 1.00 89.88 322 THR A O 1
ATOM 2586 N N . GLY A 1 323 ? -2.735 20.085 10.943 1.00 89.69 323 GLY A N 1
ATOM 2587 C CA . GLY A 1 323 ? -2.148 20.410 12.247 1.00 89.69 323 GLY A CA 1
ATOM 2588 C C . GLY A 1 323 ? -1.850 19.185 13.123 1.00 89.69 323 GLY A C 1
ATOM 2589 O O . GLY A 1 323 ? -1.743 19.322 14.340 1.00 89.69 323 GLY A O 1
ATOM 2590 N N . ARG A 1 324 ? -1.779 17.983 12.534 1.00 86.56 324 ARG A N 1
ATOM 2591 C CA . ARG A 1 324 ? -1.472 16.717 13.218 1.00 86.56 324 ARG A CA 1
ATOM 2592 C C . ARG A 1 324 ? -0.042 16.286 12.912 1.00 86.56 324 ARG A C 1
ATOM 2594 O O . ARG A 1 324 ? 0.192 15.521 11.977 1.00 86.56 324 ARG A O 1
ATOM 2601 N N . GLU A 1 325 ? 0.909 16.784 13.6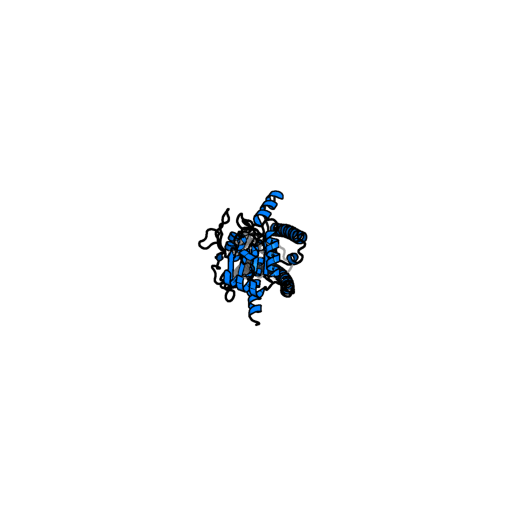95 1.00 85.62 325 GLU A N 1
ATOM 2602 C CA . GLU A 1 325 ? 2.337 16.469 13.534 1.00 85.62 325 GLU A CA 1
ATOM 2603 C C . GLU A 1 325 ? 2.610 14.958 13.614 1.00 85.62 325 GLU A C 1
ATOM 2605 O O . GLU A 1 325 ? 3.511 14.447 12.951 1.00 85.62 325 GLU A O 1
ATOM 2610 N N . GLU A 1 326 ? 1.788 14.206 14.355 1.00 82.06 326 GLU A N 1
ATOM 2611 C CA . GLU A 1 326 ? 1.931 12.754 14.497 1.00 82.06 326 GLU A CA 1
ATOM 2612 C C . GLU A 1 326 ? 1.807 12.024 13.150 1.00 82.06 326 GLU A C 1
ATOM 2614 O O . GLU A 1 326 ? 2.469 11.008 12.919 1.00 82.06 326 GLU A O 1
ATOM 2619 N N . LEU A 1 327 ? 0.995 12.568 12.237 1.00 86.69 327 LEU A N 1
ATOM 2620 C CA . LEU A 1 327 ? 0.761 11.998 10.913 1.00 86.69 327 LEU A CA 1
ATOM 2621 C C . LEU A 1 327 ? 1.915 12.253 9.939 1.00 86.69 327 LEU A C 1
ATOM 2623 O O . LEU A 1 327 ? 2.045 11.510 8.969 1.00 86.69 327 LEU A O 1
ATOM 2627 N N . GLU A 1 328 ? 2.778 13.246 10.187 1.00 85.12 328 GLU A N 1
ATOM 2628 C CA . GLU A 1 328 ? 3.926 13.545 9.312 1.00 85.12 328 GLU A CA 1
ATOM 2629 C C . GLU A 1 328 ? 4.941 12.396 9.269 1.00 85.12 328 GLU A C 1
ATOM 2631 O O . GLU A 1 328 ? 5.675 12.239 8.294 1.00 85.12 328 GLU A O 1
ATOM 2636 N N . SER A 1 329 ? 4.955 11.567 10.314 1.00 77.06 329 SER A N 1
ATOM 2637 C CA . SER A 1 329 ? 5.827 10.398 10.430 1.00 77.06 329 SER A CA 1
ATOM 2638 C C . SER A 1 329 ? 5.260 9.122 9.803 1.00 77.06 329 SER A C 1
ATOM 2640 O O . SER A 1 329 ? 5.967 8.114 9.704 1.00 77.06 329 SER A O 1
ATOM 2642 N N . VAL A 1 330 ? 3.985 9.130 9.406 1.00 84.62 330 VAL A N 1
ATOM 2643 C CA . VAL A 1 330 ? 3.299 7.945 8.888 1.00 84.62 330 VAL A CA 1
ATOM 2644 C C . VAL A 1 330 ? 3.587 7.808 7.388 1.00 84.62 330 VAL A C 1
ATOM 2646 O O . VAL A 1 330 ? 3.299 8.732 6.624 1.00 84.62 330 VAL A O 1
ATOM 2649 N N . PRO A 1 331 ? 4.130 6.668 6.918 1.00 83.12 331 PRO A N 1
ATOM 2650 C CA . PRO A 1 331 ? 4.478 6.484 5.522 1.00 83.12 331 PRO A CA 1
ATOM 2651 C C . PRO A 1 331 ? 3.221 6.451 4.661 1.00 83.12 331 PRO A C 1
ATOM 2653 O O . PRO A 1 331 ? 2.201 5.868 5.044 1.00 83.12 331 PRO A O 1
ATOM 2656 N N . CYS A 1 332 ? 3.338 7.043 3.474 1.00 89.50 332 CYS A N 1
ATOM 2657 C CA . CYS A 1 332 ? 2.341 6.984 2.418 1.00 89.50 332 CYS A CA 1
ATOM 2658 C C . CYS A 1 332 ? 2.944 6.308 1.182 1.00 89.50 332 CYS A C 1
ATOM 2660 O O . CYS A 1 332 ? 3.944 6.777 0.627 1.00 89.50 332 CYS A O 1
ATOM 2662 N N . PHE A 1 333 ? 2.353 5.191 0.761 1.00 90.94 333 PHE A N 1
ATOM 2663 C CA . PHE A 1 333 ? 2.775 4.446 -0.421 1.00 90.94 333 PHE A CA 1
ATOM 2664 C C . PHE A 1 333 ? 1.886 4.785 -1.619 1.00 90.94 333 PHE A C 1
ATOM 2666 O O . PHE A 1 333 ? 0.663 4.802 -1.513 1.00 90.94 333 PHE A O 1
ATOM 2673 N N . PHE A 1 334 ? 2.508 5.036 -2.769 1.00 91.25 334 PHE A N 1
ATOM 2674 C CA . PHE A 1 334 ? 1.838 5.350 -4.028 1.00 91.25 334 PHE A CA 1
ATOM 2675 C C . PHE A 1 334 ? 1.917 4.110 -4.902 1.00 91.25 334 PHE A C 1
ATOM 2677 O O . PHE A 1 334 ? 3.017 3.693 -5.256 1.00 91.25 334 PHE A O 1
ATOM 2684 N N . VAL A 1 335 ? 0.784 3.478 -5.186 1.00 91.88 335 VAL A N 1
ATOM 2685 C CA . VAL A 1 335 ? 0.774 2.153 -5.818 1.00 91.88 335 VAL A CA 1
ATOM 2686 C C . VAL A 1 335 ? -0.218 2.073 -6.964 1.00 91.88 335 VAL A C 1
ATOM 2688 O O . VAL A 1 335 ? -1.248 2.756 -6.995 1.00 91.88 335 VAL A O 1
ATOM 2691 N N . ASN A 1 336 ? 0.084 1.171 -7.889 1.00 90.94 336 ASN A N 1
ATOM 2692 C CA . ASN A 1 336 ? -0.827 0.714 -8.918 1.00 90.94 336 ASN A CA 1
ATOM 2693 C C . ASN A 1 336 ? -1.171 -0.766 -8.664 1.00 90.94 336 ASN A C 1
ATOM 2695 O O . ASN A 1 336 ? -0.284 -1.605 -8.545 1.00 90.94 336 ASN A O 1
ATOM 2699 N N . SER A 1 337 ? -2.463 -1.107 -8.597 1.00 92.56 337 SER A N 1
ATOM 2700 C CA . SER A 1 337 ? -2.919 -2.486 -8.359 1.00 92.56 337 SER A CA 1
ATOM 2701 C C . SER A 1 337 ? -2.485 -3.471 -9.455 1.00 92.56 337 SER A C 1
ATOM 2703 O O . SER A 1 337 ? -2.214 -4.629 -9.156 1.00 92.56 337 SER A O 1
ATOM 2705 N N . TYR A 1 338 ? -2.392 -3.036 -10.714 1.00 92.31 338 TYR A N 1
ATOM 2706 C CA . TYR A 1 338 ? -1.838 -3.844 -11.802 1.00 92.31 338 TYR A CA 1
ATOM 2707 C C . TYR A 1 338 ? -0.358 -4.149 -11.546 1.00 92.31 338 TYR A C 1
ATOM 2709 O O . TYR A 1 338 ? 0.008 -5.317 -11.444 1.00 92.31 338 TYR A O 1
ATOM 2717 N N . ASN A 1 339 ? 0.465 -3.118 -11.328 1.00 91.69 339 ASN A N 1
ATOM 2718 C CA . ASN A 1 339 ? 1.897 -3.308 -11.083 1.00 91.69 339 ASN A CA 1
ATOM 2719 C C . ASN A 1 339 ? 2.155 -4.119 -9.810 1.00 91.69 339 ASN A C 1
ATOM 2721 O O . ASN A 1 339 ? 3.082 -4.928 -9.773 1.00 91.69 339 ASN A O 1
ATOM 2725 N N . LEU A 1 340 ? 1.330 -3.922 -8.775 1.00 93.62 340 LEU A N 1
ATOM 2726 C CA . LEU A 1 340 ? 1.436 -4.643 -7.510 1.00 93.62 340 LEU A CA 1
ATOM 2727 C C . LEU A 1 340 ? 1.191 -6.132 -7.713 1.00 93.62 340 LEU A C 1
ATOM 2729 O O . LEU A 1 340 ? 1.960 -6.948 -7.215 1.00 93.62 340 LEU A O 1
ATOM 2733 N N . ARG A 1 341 ? 0.150 -6.486 -8.471 1.00 94.75 341 ARG A N 1
ATOM 2734 C CA . ARG A 1 341 ? -0.142 -7.881 -8.800 1.00 94.75 341 ARG A CA 1
ATOM 2735 C C . ARG A 1 341 ? 1.008 -8.514 -9.577 1.00 94.75 341 ARG A C 1
ATOM 2737 O O . ARG A 1 341 ? 1.456 -9.591 -9.197 1.00 94.75 341 ARG A O 1
ATOM 2744 N N . ASN A 1 342 ? 1.513 -7.826 -10.600 1.00 93.25 342 ASN A N 1
ATOM 2745 C CA . ASN A 1 342 ? 2.654 -8.297 -11.381 1.00 93.25 342 ASN A CA 1
ATOM 2746 C C . ASN A 1 342 ? 3.871 -8.530 -10.476 1.00 93.25 342 ASN A C 1
ATOM 2748 O O . ASN A 1 342 ? 4.464 -9.603 -10.501 1.00 93.25 342 ASN A O 1
ATOM 2752 N N . HIS A 1 343 ? 4.173 -7.583 -9.581 1.00 89.56 343 HIS A N 1
ATOM 2753 C CA . HIS A 1 343 ? 5.263 -7.722 -8.617 1.00 89.56 343 HIS A CA 1
ATOM 2754 C C . HIS A 1 343 ? 5.090 -8.952 -7.707 1.00 89.56 343 HIS A C 1
ATOM 2756 O O . HIS A 1 343 ? 6.039 -9.708 -7.515 1.00 89.56 343 HIS A O 1
ATOM 2762 N N . ILE A 1 344 ? 3.881 -9.202 -7.190 1.00 91.25 344 ILE A N 1
ATOM 2763 C CA . ILE A 1 344 ? 3.586 -10.390 -6.368 1.00 91.25 344 ILE A CA 1
ATOM 2764 C C . ILE A 1 344 ? 3.754 -11.695 -7.161 1.00 91.25 344 ILE A C 1
ATOM 2766 O O . ILE A 1 344 ? 4.236 -12.691 -6.613 1.00 91.25 344 ILE A O 1
ATOM 2770 N N . ASN A 1 345 ? 3.391 -11.687 -8.443 1.00 90.69 345 ASN A N 1
ATOM 2771 C CA . ASN A 1 345 ? 3.498 -12.841 -9.333 1.00 90.69 345 ASN A CA 1
ATOM 2772 C C . ASN A 1 345 ? 4.904 -13.025 -9.934 1.00 90.69 345 ASN A C 1
ATOM 2774 O O . ASN A 1 345 ? 5.148 -14.028 -10.601 1.00 90.69 345 ASN A O 1
ATOM 2778 N N . ASN A 1 346 ? 5.855 -12.133 -9.627 1.00 88.88 346 ASN A N 1
ATOM 2779 C CA . ASN A 1 346 ? 7.192 -12.069 -10.235 1.00 88.88 346 ASN A CA 1
ATOM 2780 C C . ASN A 1 346 ? 7.146 -11.833 -11.757 1.00 88.88 346 ASN A C 1
ATOM 2782 O O . ASN A 1 346 ? 7.977 -12.346 -12.503 1.00 88.88 346 ASN A O 1
ATOM 2786 N N . GLU A 1 347 ? 6.160 -11.063 -12.207 1.00 89.56 347 GLU A N 1
ATOM 2787 C CA . GLU A 1 347 ? 6.037 -10.569 -13.575 1.00 89.56 347 GLU A CA 1
ATOM 2788 C C . GLU A 1 347 ? 6.713 -9.195 -13.700 1.00 89.56 347 GLU A C 1
ATOM 2790 O O . GLU A 1 347 ? 6.724 -8.391 -12.760 1.00 89.56 347 GLU A O 1
ATOM 2795 N N . GLU A 1 348 ? 7.279 -8.915 -14.872 1.00 84.38 348 GLU A N 1
ATOM 2796 C CA . GLU A 1 348 ? 7.949 -7.644 -15.139 1.00 84.38 348 GLU A CA 1
ATOM 2797 C C . GLU A 1 348 ? 6.946 -6.491 -15.289 1.00 84.38 348 GLU A C 1
ATOM 2799 O O . GLU A 1 348 ? 5.845 -6.640 -15.823 1.00 84.38 348 GLU A O 1
ATOM 2804 N N . ASN A 1 349 ? 7.356 -5.309 -14.826 1.00 84.44 349 ASN A N 1
ATOM 2805 C CA . ASN A 1 349 ? 6.635 -4.061 -15.036 1.00 84.44 349 ASN A CA 1
ATOM 2806 C C . ASN A 1 349 ? 7.516 -3.088 -15.822 1.00 84.44 349 ASN A C 1
ATOM 2808 O O . ASN A 1 349 ? 8.675 -2.882 -15.466 1.00 84.44 349 ASN A O 1
ATOM 2812 N N . ASP A 1 350 ? 6.938 -2.416 -16.821 1.00 82.56 350 ASP A N 1
ATOM 2813 C CA . ASP A 1 350 ? 7.633 -1.379 -17.600 1.00 82.56 350 ASP A CA 1
ATOM 2814 C C . ASP A 1 350 ? 8.104 -0.199 -16.733 1.00 82.56 350 ASP A C 1
ATOM 2816 O O . ASP A 1 350 ? 9.097 0.465 -17.037 1.00 82.56 350 ASP A O 1
ATOM 2820 N N . VAL A 1 351 ? 7.358 0.084 -15.664 1.00 83.69 351 VAL A N 1
ATOM 2821 C CA . VAL A 1 351 ? 7.636 1.124 -14.671 1.00 83.69 351 VAL A CA 1
ATOM 2822 C C . VAL A 1 351 ? 7.189 0.660 -13.291 1.00 83.69 351 VAL A C 1
ATOM 2824 O O . VAL A 1 351 ? 6.275 -0.150 -13.165 1.00 83.69 351 VAL A O 1
ATOM 2827 N N . VAL A 1 352 ? 7.794 1.200 -12.240 1.00 83.25 352 VAL A N 1
ATOM 2828 C CA . VAL A 1 352 ? 7.533 0.809 -10.849 1.00 83.25 352 VAL A CA 1
ATOM 2829 C C . VAL A 1 352 ? 7.158 2.037 -10.021 1.00 83.25 352 VAL A C 1
ATOM 2831 O O . VAL A 1 352 ? 7.772 3.093 -10.174 1.00 83.25 352 VAL A O 1
ATOM 2834 N N . TYR A 1 353 ? 6.167 1.902 -9.139 1.00 89.19 353 TYR A N 1
ATOM 2835 C CA . TYR A 1 353 ? 5.832 2.891 -8.118 1.00 89.19 353 TYR A CA 1
ATOM 2836 C C . TYR A 1 353 ? 6.402 2.445 -6.758 1.00 89.19 353 TYR A C 1
ATOM 2838 O O . TYR A 1 353 ? 7.611 2.252 -6.631 1.00 89.19 353 TYR A O 1
ATOM 2846 N N . HIS A 1 354 ? 5.567 2.316 -5.720 1.00 88.81 354 HIS A N 1
ATOM 2847 C CA . HIS A 1 354 ? 5.954 1.859 -4.382 1.00 88.81 354 HIS A CA 1
ATOM 2848 C C . HIS A 1 354 ? 5.472 0.431 -4.068 1.00 88.81 354 HIS A C 1
ATOM 2850 O O . HIS A 1 354 ? 5.337 0.089 -2.895 1.00 88.81 354 HIS A O 1
ATOM 2856 N N . GLU A 1 355 ? 5.199 -0.404 -5.074 1.00 88.62 355 GLU A N 1
ATOM 2857 C CA . GLU A 1 355 ? 4.676 -1.765 -4.882 1.00 88.62 355 GLU A CA 1
ATOM 2858 C C . GLU A 1 355 ? 5.564 -2.601 -3.952 1.00 88.62 355 GLU A C 1
ATOM 2860 O O . GLU A 1 355 ? 5.100 -3.097 -2.927 1.00 88.62 355 GLU A O 1
ATOM 2865 N N . GLU A 1 356 ? 6.858 -2.685 -4.271 1.00 83.00 356 GLU A N 1
ATOM 2866 C CA . GLU A 1 356 ? 7.853 -3.402 -3.466 1.00 83.00 356 GLU A CA 1
ATOM 2867 C C . GLU A 1 356 ? 7.950 -2.826 -2.046 1.00 83.00 356 GLU A C 1
ATOM 2869 O O . GLU A 1 356 ? 8.019 -3.568 -1.067 1.00 83.00 356 GLU A O 1
ATOM 2874 N N . LEU A 1 357 ? 7.885 -1.494 -1.919 1.00 82.38 357 LEU A N 1
ATOM 2875 C CA . LEU A 1 357 ? 7.997 -0.814 -0.627 1.00 82.38 357 LEU A CA 1
ATOM 2876 C C . LEU A 1 357 ? 6.806 -1.143 0.284 1.00 82.38 357 LEU A C 1
ATOM 2878 O O . LEU A 1 357 ? 6.997 -1.370 1.478 1.00 82.38 357 LEU A O 1
ATOM 2882 N N . LEU A 1 358 ? 5.590 -1.195 -0.273 1.00 88.19 358 LEU A N 1
ATOM 2883 C CA . LEU A 1 358 ? 4.379 -1.571 0.459 1.00 88.19 358 LEU A CA 1
ATOM 2884 C C . LEU A 1 358 ? 4.434 -3.039 0.903 1.00 88.19 358 LEU A C 1
ATOM 2886 O O . LEU A 1 358 ? 4.135 -3.342 2.059 1.00 88.19 358 LEU A O 1
ATOM 2890 N N . VAL A 1 359 ? 4.835 -3.947 0.007 1.00 88.50 359 VAL A N 1
ATOM 2891 C CA . VAL A 1 359 ? 4.952 -5.382 0.317 1.00 88.50 359 VAL A CA 1
ATOM 2892 C C . VAL A 1 359 ? 5.971 -5.615 1.426 1.00 88.50 359 VAL A C 1
ATOM 2894 O O . VAL A 1 359 ? 5.688 -6.338 2.386 1.00 88.50 359 VAL A O 1
ATOM 2897 N N . GLU A 1 360 ? 7.140 -4.982 1.331 1.00 80.44 360 GLU A N 1
ATOM 2898 C CA . GLU A 1 360 ? 8.182 -5.123 2.342 1.00 80.44 360 GLU A CA 1
ATOM 2899 C C . GLU A 1 360 ? 7.761 -4.458 3.661 1.00 80.44 360 GLU A C 1
ATOM 2901 O O . GLU A 1 360 ? 7.963 -5.048 4.719 1.00 80.44 360 GLU A O 1
ATOM 2906 N N . TYR A 1 361 ? 7.069 -3.309 3.635 1.00 84.25 361 TYR A N 1
ATOM 2907 C CA . TYR A 1 361 ? 6.471 -2.715 4.838 1.00 84.25 361 TYR A CA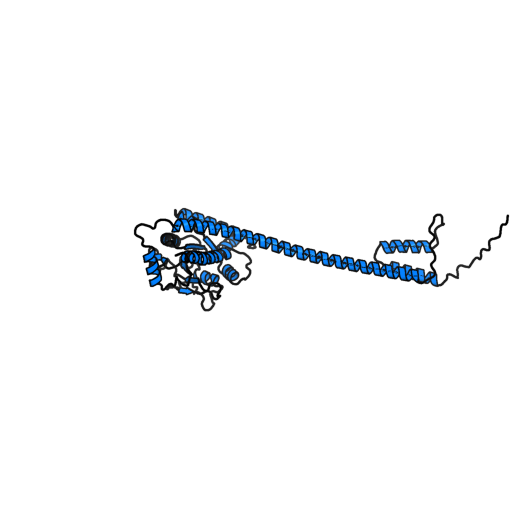 1
ATOM 2908 C C . TYR A 1 361 ? 5.527 -3.691 5.547 1.00 84.25 361 TYR A C 1
ATOM 2910 O O . TYR A 1 361 ? 5.697 -3.958 6.738 1.00 84.25 361 TYR A O 1
ATOM 2918 N N . MET A 1 362 ? 4.568 -4.280 4.824 1.00 87.94 362 MET A N 1
ATOM 2919 C CA . MET A 1 362 ? 3.634 -5.256 5.397 1.00 87.94 362 MET A CA 1
ATOM 2920 C C . MET A 1 362 ? 4.371 -6.482 5.950 1.00 87.94 362 MET A C 1
ATOM 2922 O O . MET A 1 362 ? 4.075 -6.957 7.049 1.00 87.94 362 MET A O 1
ATOM 2926 N N . ARG A 1 363 ? 5.383 -6.981 5.235 1.00 84.69 363 ARG A N 1
ATOM 2927 C CA . ARG A 1 363 ? 6.216 -8.084 5.719 1.00 84.69 363 ARG A CA 1
ATOM 2928 C C . ARG A 1 363 ? 6.908 -7.719 7.032 1.00 84.69 363 ARG A C 1
ATOM 2930 O O . ARG A 1 363 ? 6.794 -8.479 7.994 1.00 84.69 363 ARG A O 1
ATOM 2937 N N . MET A 1 364 ? 7.584 -6.574 7.088 1.00 80.00 364 MET A N 1
ATOM 2938 C CA . MET A 1 364 ? 8.313 -6.133 8.274 1.00 80.00 364 MET A CA 1
ATOM 2939 C C . MET A 1 364 ? 7.379 -5.915 9.469 1.00 80.00 364 MET A C 1
ATOM 2941 O O . MET A 1 364 ? 7.704 -6.371 10.564 1.00 80.00 364 MET A O 1
ATOM 2945 N N . GLN A 1 365 ? 6.192 -5.328 9.266 1.00 82.31 365 GLN A N 1
ATOM 2946 C CA . GLN A 1 365 ? 5.175 -5.199 10.320 1.00 82.31 365 GLN A CA 1
ATOM 2947 C C . GLN A 1 365 ? 4.763 -6.567 10.879 1.00 82.31 365 GLN A C 1
ATOM 2949 O O . GLN A 1 365 ? 4.750 -6.771 12.093 1.00 82.31 365 GLN A O 1
ATOM 2954 N N . SER A 1 366 ? 4.520 -7.546 10.001 1.00 82.69 366 SER A N 1
ATOM 2955 C CA . SER A 1 366 ? 4.126 -8.894 10.427 1.00 82.69 366 SER A CA 1
ATOM 2956 C C . SER A 1 366 ? 5.225 -9.660 11.183 1.00 82.69 366 SER A C 1
ATOM 2958 O O . SER A 1 366 ? 4.919 -10.537 11.992 1.00 82.69 366 SER A O 1
ATOM 2960 N N . MET A 1 367 ? 6.502 -9.337 10.936 1.00 76.25 367 MET A N 1
ATOM 2961 C CA . MET A 1 367 ? 7.656 -9.944 11.611 1.00 76.25 367 MET A CA 1
ATOM 2962 C C . MET A 1 367 ? 7.981 -9.256 12.942 1.00 76.25 367 MET A C 1
ATOM 2964 O O . MET A 1 367 ? 8.227 -9.931 13.939 1.00 76.25 367 MET A O 1
ATOM 2968 N N . TYR A 1 368 ? 7.976 -7.921 12.968 1.00 65.06 368 TYR A N 1
ATOM 2969 C CA . TYR A 1 368 ? 8.391 -7.123 14.123 1.00 65.06 368 TYR A CA 1
ATOM 2970 C C . TYR A 1 368 ? 7.504 -7.371 15.345 1.00 65.06 368 TYR A C 1
ATOM 2972 O O . TYR A 1 368 ? 8.005 -7.650 16.434 1.00 65.06 368 TYR A O 1
ATOM 2980 N N . THR A 1 369 ? 6.187 -7.362 15.159 1.00 55.81 369 THR A N 1
ATOM 2981 C CA . THR A 1 369 ? 5.241 -7.510 16.270 1.00 55.81 369 THR A CA 1
ATOM 2982 C C . THR A 1 369 ? 5.277 -8.913 16.878 1.00 55.81 369 THR A C 1
ATOM 2984 O O . THR A 1 369 ? 5.067 -9.059 18.076 1.00 55.81 369 THR A O 1
ATOM 2987 N N . ARG A 1 370 ? 5.646 -9.949 16.110 1.00 55.19 370 ARG A N 1
ATOM 2988 C CA . ARG A 1 370 ? 5.844 -11.303 16.660 1.00 55.19 370 ARG A CA 1
ATOM 2989 C C . ARG A 1 370 ? 7.044 -11.407 17.587 1.00 55.19 370 ARG A C 1
ATOM 2991 O O . ARG A 1 370 ? 6.958 -12.098 18.594 1.00 55.19 370 ARG A O 1
ATOM 2998 N N . ASN A 1 371 ? 8.123 -10.697 17.271 1.00 42.50 371 ASN A N 1
ATOM 2999 C CA . ASN A 1 371 ? 9.317 -10.673 18.112 1.00 42.50 371 ASN A CA 1
ATOM 3000 C C . ASN A 1 371 ? 9.117 -9.849 19.394 1.00 42.50 371 ASN A C 1
ATOM 3002 O O . ASN A 1 371 ? 9.840 -10.060 20.357 1.00 42.50 371 ASN A O 1
ATOM 3006 N N . ILE A 1 372 ? 8.141 -8.934 19.441 1.00 40.09 372 ILE A N 1
ATOM 3007 C CA . ILE A 1 372 ? 7.761 -8.243 20.686 1.00 40.09 372 ILE A CA 1
ATOM 3008 C C . ILE A 1 372 ? 6.965 -9.179 21.609 1.00 40.09 372 ILE A C 1
ATOM 3010 O O . ILE A 1 372 ? 7.162 -9.150 22.819 1.00 40.09 372 ILE A O 1
ATOM 3014 N N . VAL A 1 373 ? 6.108 -10.041 21.053 1.00 35.59 373 VAL A N 1
ATOM 3015 C CA . VAL A 1 373 ? 5.280 -10.989 21.829 1.00 35.59 373 VAL A CA 1
ATOM 3016 C C . VAL A 1 373 ? 6.097 -12.178 22.367 1.00 35.59 373 VAL A C 1
ATOM 3018 O O . VAL A 1 373 ? 5.667 -12.836 23.304 1.00 35.59 373 VAL A O 1
ATOM 3021 N N . SER A 1 374 ? 7.298 -12.441 21.839 1.00 28.47 374 SER A N 1
ATOM 3022 C CA . SER A 1 374 ? 8.186 -13.509 22.331 1.00 28.47 374 SER A CA 1
ATOM 3023 C C . SER A 1 374 ? 9.075 -13.122 23.526 1.00 28.47 374 SER A C 1
ATOM 3025 O O . SER A 1 374 ? 9.942 -13.910 23.894 1.00 28.47 374 SER A O 1
ATOM 3027 N N . PHE A 1 375 ? 8.915 -11.921 24.097 1.00 27.56 375 PHE A N 1
ATOM 3028 C CA . PHE A 1 375 ? 9.702 -11.429 25.242 1.00 27.56 375 PHE A CA 1
ATOM 3029 C C . PHE A 1 375 ? 8.889 -11.223 26.536 1.00 27.56 375 PHE A C 1
ATOM 3031 O O . PHE A 1 375 ? 9.406 -10.603 27.466 1.00 27.56 375 PHE A O 1
ATOM 3038 N N . GLU A 1 376 ? 7.660 -11.743 26.624 1.00 27.16 376 GLU A N 1
ATOM 3039 C CA . GLU A 1 376 ? 6.938 -11.865 27.907 1.00 27.16 376 GLU A CA 1
ATOM 3040 C C . GLU A 1 376 ? 7.108 -13.250 28.538 1.00 27.16 376 GLU A C 1
ATOM 3042 O O . GLU A 1 376 ? 6.906 -14.262 27.826 1.00 27.16 376 GLU A O 1
#

Organism: NCBI:txid290746

Sequence (376 aa):
MGVAFMEIIELPVHKMPVKQEEQIKIIHNVVKLSSTPNVVNNLLKLDYAISGEIDVNEGLTFYILKDNTFVRSIDNFVQHEKDNEELAARRKRQNNEIKSIKRQIREEKVEAYSAEKKLKKLSEAFEAHKKTFVEYVNAKPARGVNIKLNVKMAKEKLGIDTNNYFNFAFVGHAKTGKSSLINAIRGMTDDQIGSAKVGITETTHEIQYYVFPNNRYKHVRIYDIPGAGTLTHGASNYYEDKSLCAFDCLIICTQDTLGQEEIEFAMKALRYRQAITFVRSRCDIALDTLKKLRKIRRIDQDAVNACIKEMATAYAAEVKRTGREELESVPCFFVNSYNLRNHINNEENDVVYHEELLVEYMRMQSMYTRNIVSFE

InterPro domains:
  IPR007743 Immunity-related GTPases-like [PF05049] (146-310)
  IPR027417 P-loop containing nucleoside triphosphate hydrolase [G3DSA:3.40.50.300] (166-348)
  IPR027417 P-loop containing nucleoside triphosphate hydrolase [SSF52540] (152-295)
  IPR030385 IRG-type guanine nucleotide-binding (G) domain [PS51716] (164-365)